Protein AF-0000000082770354 (afdb_homodimer)

Secondary structure (DSSP, 8-state):
--------------------B--GGG--TT---B-GGGHHHH-GGGG-SS-S--EE-GGGPEE-TT---EEEESTTS-EEEEEEE-SSSEEEE--TT-EEEETT-SS-EEEEEEEEEE-STT----SSEETTEEPSEEEEEEEEETT-SSHHHHTTSTTSEEEEEEEEEE-SS--HHHHHHHHHHHTT-STT-EEEEEEE-GGGTS--GGG---EEEEEE--SSTT--S-EEEEEESSPEEE-HHHHHHHHTT-B-TTSSB-----PPPPP-TTPPPEE--------/--------------------B--GGG--TT---B-GGGHHHH-GGGG-SS-S-BEE-GGGPEE-TT---EEEESTTS-EEEEEEE-SSSEEEE--TT-EEEETT-SS-EEEEEEEEEE-STT----SSEETTEEPSEEEEEEEEETT-SSHHHHTTSTTSEEEEEEEEEE-SS--HHHHHHHHHHHTT-STT-EEEEEEE-GGGTS--GGG---EEEEEE--SSTT--S-EEEEEESSPEEE-HHHHHHHHTT-B-TTSSB-----PPPBP-TTPPPEE--------

Solvent-accessible surface area (backbone atoms only — not comparable to full-atom values): 29752 Å² total; per-residue (Å²): 134,84,76,78,78,77,76,76,75,76,69,75,75,73,69,72,69,69,82,45,71,39,40,61,74,64,58,42,81,83,46,88,45,33,30,67,94,48,38,31,81,84,26,58,46,56,64,48,66,43,41,29,28,38,63,42,44,73,93,71,45,38,74,35,85,64,46,50,58,45,42,72,36,54,37,79,41,79,36,75,34,41,39,33,20,71,25,77,48,49,44,33,48,43,59,63,66,29,31,42,30,44,43,58,50,92,54,52,26,21,30,48,30,33,36,67,20,34,10,51,75,51,30,58,10,23,38,48,23,54,31,51,44,54,34,37,21,25,40,40,38,39,21,29,35,62,89,45,92,43,69,76,58,17,47,76,31,64,71,14,24,45,34,44,32,35,36,32,40,80,34,95,53,72,40,70,65,52,49,61,53,47,52,45,43,50,63,18,27,46,52,72,29,61,42,71,42,75,76,37,38,56,54,66,74,41,79,56,45,90,75,54,65,47,36,35,38,36,74,22,19,41,62,52,94,58,17,37,58,7,21,36,39,34,42,38,69,64,61,38,66,29,19,61,67,57,39,34,51,53,32,66,31,32,28,24,69,86,67,43,74,44,38,37,49,39,46,72,59,31,63,60,75,85,62,68,47,31,23,32,63,77,73,70,74,80,115,134,85,77,77,78,76,78,76,76,76,70,74,74,70,68,72,70,68,84,46,71,38,39,62,73,63,58,41,81,85,46,88,46,33,30,66,95,47,37,32,79,82,26,58,46,57,65,50,66,43,41,29,28,38,62,43,43,71,92,72,47,39,73,33,85,66,45,50,57,47,43,73,36,53,36,80,41,78,34,73,34,40,38,33,19,71,24,77,48,47,43,32,48,42,59,65,65,28,31,43,31,45,43,60,50,93,56,53,24,22,31,49,30,33,36,66,21,33,9,51,76,53,30,58,9,22,40,47,24,54,30,52,44,52,34,36,20,23,40,41,39,40,21,29,34,63,89,44,90,43,70,76,59,17,49,76,31,64,71,14,24,46,35,43,35,34,36,32,39,80,34,94,53,74,40,70,63,53,51,60,53,46,52,47,43,49,63,17,28,46,53,72,28,61,41,70,42,74,76,36,40,57,54,64,74,42,78,57,44,89,75,55,64,46,35,36,38,37,73,20,20,41,61,53,95,58,18,37,59,7,20,36,40,35,42,38,69,65,63,38,66,28,20,61,68,53,40,33,52,53,31,66,32,32,28,26,67,86,67,42,75,44,38,36,50,38,46,72,61,32,63,58,75,86,61,69,45,31,22,31,62,76,76,71,73,79,115

Structure (mmCIF, N/CA/C/O backbone):
data_AF-0000000082770354-model_v1
#
loop_
_entity.id
_entity.type
_entity.pdbx_description
1 polymer 'Carbonic anhydrase'
#
loop_
_atom_site.group_PDB
_atom_site.id
_atom_site.type_symbol
_atom_site.label_atom_id
_atom_site.label_alt_id
_atom_site.label_comp_id
_atom_site.label_asym_id
_atom_site.label_entity_id
_atom_site.label_seq_id
_atom_site.pdbx_PDB_ins_code
_atom_site.Cartn_x
_atom_site.Cartn_y
_atom_site.Cartn_z
_atom_site.occupancy
_atom_site.B_iso_or_equiv
_atom_site.auth_seq_id
_atom_site.auth_comp_id
_atom_site.auth_asym_id
_atom_site.auth_atom_id
_atom_site.pdbx_PDB_model_num
ATOM 1 N N . MET A 1 1 ? 64.125 30.344 30.188 1 35.5 1 MET A N 1
ATOM 2 C CA . MET A 1 1 ? 63.219 30.438 29.031 1 35.5 1 MET A CA 1
ATOM 3 C C . MET A 1 1 ? 62.25 29.25 28.984 1 35.5 1 MET A C 1
ATOM 5 O O . MET A 1 1 ? 62.625 28.141 28.625 1 35.5 1 MET A O 1
ATOM 9 N N . ARG A 1 2 ? 61.312 29.234 30.047 1 42.31 2 ARG A N 1
ATOM 10 C CA . ARG A 1 2 ? 60.219 28.297 30.266 1 42.31 2 ARG A CA 1
ATOM 11 C C . ARG A 1 2 ? 59.281 28.25 29.078 1 42.31 2 ARG A C 1
ATOM 13 O O . ARG A 1 2 ? 58.688 29.281 28.703 1 42.31 2 ARG A O 1
ATOM 20 N N . SER A 1 3 ? 59.625 27.484 28.047 1 40.31 3 SER A N 1
ATOM 21 C CA . SER A 1 3 ? 58.781 27.219 26.891 1 40.31 3 SER A CA 1
ATOM 22 C C . SER A 1 3 ? 57.438 26.656 27.297 1 40.31 3 SER A C 1
ATOM 24 O O . SER A 1 3 ? 57.344 25.641 27.984 1 40.31 3 SER A O 1
ATOM 26 N N . LEU A 1 4 ? 56.469 27.531 27.562 1 39.72 4 LEU A N 1
ATOM 27 C CA . LEU A 1 4 ? 55.062 27.141 27.766 1 39.72 4 LEU A CA 1
ATOM 28 C C . LEU A 1 4 ? 54.531 26.359 26.562 1 39.72 4 LEU A C 1
ATOM 30 O O . LEU A 1 4 ? 54.5 26.891 25.453 1 39.72 4 LEU A O 1
ATOM 34 N N . LEU A 1 5 ? 54.656 25.047 26.578 1 41.84 5 LEU A N 1
ATOM 35 C CA . LEU A 1 5 ? 53.969 24.156 25.641 1 41.84 5 LEU A CA 1
ATOM 36 C C . LEU A 1 5 ? 52.469 24.359 25.734 1 41.84 5 LEU A C 1
ATOM 38 O O . LEU A 1 5 ? 51.844 24.156 26.797 1 41.84 5 LEU A O 1
ATOM 42 N N . HIS A 1 6 ? 51.969 25.281 24.922 1 44.06 6 HIS A N 1
ATOM 43 C CA . HIS A 1 6 ? 50.5 25.375 24.797 1 44.06 6 HIS A CA 1
ATOM 44 C C . HIS A 1 6 ? 49.938 24.062 24.266 1 44.06 6 HIS A C 1
ATOM 46 O O . HIS A 1 6 ? 50.312 23.609 23.188 1 44.06 6 HIS A O 1
ATOM 52 N N . CYS A 1 7 ? 49.438 23.188 25.094 1 43.91 7 CYS A N 1
ATOM 53 C CA . CYS A 1 7 ? 48.594 22.047 24.734 1 43.91 7 CYS A CA 1
ATOM 54 C C . CYS A 1 7 ? 47.344 22.484 24 1 43.91 7 CYS A C 1
ATOM 56 O O . CYS A 1 7 ? 46.5 23.172 24.562 1 43.91 7 CYS A O 1
ATOM 58 N N . PHE A 1 8 ? 47.531 22.641 22.672 1 43.88 8 PHE A N 1
ATOM 59 C CA . PHE A 1 8 ? 46.312 22.797 21.875 1 43.88 8 PHE A CA 1
ATOM 60 C C . PHE A 1 8 ? 45.375 21.625 22.109 1 43.88 8 PHE A C 1
ATOM 62 O O . PHE A 1 8 ? 45.688 20.484 21.797 1 43.88 8 PHE A O 1
ATOM 69 N N . SER A 1 9 ? 44.469 21.734 23.078 1 41.81 9 SER A N 1
ATOM 70 C CA . SER A 1 9 ? 43.375 20.781 23.172 1 41.81 9 SER A CA 1
ATOM 71 C C . SER A 1 9 ? 42.562 20.734 21.891 1 41.81 9 SER A C 1
ATOM 73 O O . SER A 1 9 ? 42 21.75 21.453 1 41.81 9 SER A O 1
ATOM 75 N N . LEU A 1 10 ? 42.906 19.922 20.938 1 43.34 10 LEU A N 1
ATOM 76 C CA . LEU A 1 10 ? 42 19.609 19.844 1 43.34 10 LEU A CA 1
ATOM 77 C C . LEU A 1 10 ? 40.656 19.125 20.391 1 43.34 10 LEU A C 1
ATOM 79 O O . LEU A 1 10 ? 40.562 18.031 20.938 1 43.34 10 LEU A O 1
ATOM 83 N N . LEU A 1 11 ? 39.844 20 20.859 1 43.09 11 LEU A N 1
ATOM 84 C CA . LEU A 1 11 ? 38.469 19.547 21.109 1 43.09 11 LEU A CA 1
ATOM 85 C C . LEU A 1 11 ? 37.875 18.875 19.875 1 43.09 11 LEU A C 1
ATOM 87 O O . LEU A 1 11 ? 37.812 19.484 18.812 1 43.09 11 LEU A O 1
ATOM 91 N N . PRO A 1 12 ? 37.875 17.578 19.828 1 43.28 12 PRO A N 1
ATOM 92 C CA . PRO A 1 12 ? 37.125 17.016 18.719 1 43.28 12 PRO A CA 1
ATOM 93 C C . PRO A 1 12 ? 35.719 17.656 18.578 1 43.28 12 PRO A C 1
ATOM 95 O O . PRO A 1 12 ? 35 17.766 19.562 1 43.28 12 PRO A O 1
ATOM 98 N N . LEU A 1 13 ? 35.594 18.625 17.75 1 40.28 13 LEU A N 1
ATOM 99 C CA . LEU A 1 13 ? 34.219 18.969 17.344 1 40.28 13 LEU A CA 1
ATOM 100 C C . LEU A 1 13 ? 33.375 17.703 17.141 1 40.28 13 LEU A C 1
ATOM 102 O O . LEU A 1 13 ? 33.625 16.953 16.203 1 40.28 13 LEU A O 1
ATOM 106 N N . LEU A 1 14 ? 32.969 17.125 18.188 1 37.56 14 LEU A N 1
ATOM 107 C CA . LEU A 1 14 ? 31.844 16.188 18.016 1 37.56 14 LEU A CA 1
ATOM 108 C C . LEU A 1 14 ? 30.828 16.734 17.031 1 37.56 14 LEU A C 1
ATOM 110 O O . LEU A 1 14 ? 30.094 17.688 17.344 1 37.56 14 LEU A O 1
ATOM 114 N N . TYR A 1 15 ? 31.203 16.766 15.781 1 37.41 15 TYR A N 1
ATOM 115 C CA . TYR A 1 15 ? 30.078 16.859 14.859 1 37.41 15 TYR A CA 1
ATOM 116 C C . TYR A 1 15 ? 28.906 16.016 15.32 1 37.41 15 TYR A C 1
ATOM 118 O O . TYR A 1 15 ? 28.984 14.781 15.336 1 37.41 15 TYR A O 1
ATOM 126 N N . LEU A 1 16 ? 28.219 16.391 16.312 1 37.72 16 LEU A N 1
ATOM 127 C CA . LEU A 1 16 ? 26.906 15.766 16.453 1 37.72 16 LEU A CA 1
ATOM 128 C C . LEU A 1 16 ? 26.281 15.492 15.086 1 37.72 16 LEU A C 1
ATOM 130 O O . LEU A 1 16 ? 25.906 16.422 14.375 1 37.72 16 LEU A O 1
ATOM 134 N N . CYS A 1 17 ? 26.812 14.633 14.328 1 43.81 17 CYS A N 1
ATOM 135 C CA . CYS A 1 17 ? 26.125 14.141 13.133 1 43.81 17 CYS A CA 1
ATOM 136 C C . CYS A 1 17 ? 24.625 14.055 13.359 1 43.81 17 CYS A C 1
ATOM 138 O O . CYS A 1 17 ? 24.156 13.195 14.102 1 43.81 17 CYS A O 1
ATOM 140 N N . SER A 1 18 ? 23.969 15.141 13.617 1 51.31 18 SER A N 1
ATOM 141 C CA . SER A 1 18 ? 22.516 15.109 13.625 1 51.31 18 SER A CA 1
ATOM 142 C C . SER A 1 18 ? 21.984 14.039 12.672 1 51.31 18 SER A C 1
ATOM 144 O O . SER A 1 18 ? 22.453 13.914 11.539 1 51.31 18 SER A O 1
ATOM 146 N N . ALA A 1 19 ? 21.562 12.922 13.148 1 60.22 19 ALA A N 1
ATOM 147 C CA . ALA A 1 19 ? 20.969 11.789 12.43 1 60.22 19 ALA A CA 1
ATOM 148 C C . ALA A 1 19 ? 20.078 12.266 11.289 1 60.22 19 ALA A C 1
ATOM 150 O O . ALA A 1 19 ? 19.094 12.977 11.516 1 60.22 19 ALA A O 1
ATOM 151 N N . GLN A 1 20 ? 20.609 12.242 10.109 1 83.06 20 GLN A N 1
ATOM 152 C CA . GLN A 1 20 ? 19.891 12.75 8.938 1 83.06 20 GLN A CA 1
ATOM 153 C C . GLN A 1 20 ? 18.922 11.703 8.398 1 83.06 20 GLN A C 1
ATOM 155 O O . GLN A 1 20 ? 19.281 10.539 8.234 1 83.06 20 GLN A O 1
ATOM 160 N N . TRP A 1 21 ? 17.594 12.023 8.547 1 90.25 21 TRP A N 1
ATOM 161 C CA . TRP A 1 21 ? 16.578 11.164 7.949 1 90.25 21 TRP A CA 1
ATOM 162 C C . TRP A 1 21 ? 16.125 11.711 6.598 1 90.25 21 TRP A C 1
ATOM 164 O O . TRP A 1 21 ? 16.344 12.891 6.293 1 90.25 21 TRP A O 1
ATOM 174 N N . CYS A 1 22 ? 15.672 10.805 5.801 1 91 22 CYS A N 1
ATOM 175 C CA . CYS A 1 22 ? 15.125 11.18 4.504 1 91 22 CYS A CA 1
ATOM 176 C C . CYS A 1 22 ? 13.898 10.336 4.168 1 91 22 CYS A C 1
ATOM 178 O O . CYS A 1 22 ? 13.641 9.328 4.816 1 91 22 CYS A O 1
ATOM 180 N N . TYR A 1 23 ? 13.148 10.867 3.291 1 91.81 23 TYR A N 1
ATOM 181 C CA . TYR A 1 23 ? 12.078 10.047 2.719 1 91.81 23 TYR A CA 1
ATOM 182 C C . TYR A 1 23 ? 12.648 9.008 1.758 1 91.81 23 TYR A C 1
ATOM 184 O O . TYR A 1 23 ? 13.812 9.094 1.357 1 91.81 23 TYR A O 1
ATOM 192 N N . GLN A 1 24 ? 11.828 8.039 1.465 1 81.5 24 GLN A N 1
ATOM 193 C CA . GLN A 1 24 ? 12.25 6.941 0.601 1 81.5 24 GLN A CA 1
ATOM 194 C C . GLN A 1 24 ? 12.766 7.461 -0.737 1 81.5 24 GLN A C 1
ATOM 196 O O . GLN A 1 24 ? 13.719 6.918 -1.293 1 81.5 24 GLN A O 1
ATOM 201 N N . SER A 1 25 ? 12.188 8.508 -1.23 1 75.69 25 SER A N 1
ATOM 202 C CA . SER A 1 25 ? 12.516 9.07 -2.537 1 75.69 25 SER A CA 1
ATOM 203 C C . SER A 1 25 ? 13.938 9.609 -2.564 1 75.69 25 SER A C 1
ATOM 205 O O . SER A 1 25 ? 14.539 9.75 -3.635 1 75.69 25 SER A O 1
ATOM 207 N N . GLN A 1 26 ? 14.445 9.945 -1.442 1 76.44 26 GLN A N 1
ATOM 208 C CA . GLN A 1 26 ? 15.758 10.578 -1.341 1 76.44 26 GLN A CA 1
ATOM 209 C C . GLN A 1 26 ? 16.859 9.531 -1.117 1 76.44 26 GLN A C 1
ATOM 211 O O . GLN A 1 26 ? 18.047 9.828 -1.269 1 76.44 26 GLN A O 1
ATOM 216 N N . TYR A 1 27 ? 16.391 8.391 -0.802 1 71.75 27 TYR A N 1
ATOM 217 C CA . TYR A 1 27 ? 17.391 7.402 -0.403 1 71.75 27 TYR A CA 1
ATOM 218 C C . TYR A 1 27 ? 18.203 6.938 -1.602 1 71.75 27 TYR A C 1
ATOM 220 O O . TYR A 1 27 ? 17.656 6.531 -2.623 1 71.75 27 TYR A O 1
ATOM 228 N N . SER A 1 28 ? 19.438 7.129 -1.478 1 70.88 28 SER A N 1
ATOM 229 C CA . SER A 1 28 ? 20.422 6.637 -2.443 1 70.88 28 SER A CA 1
ATOM 230 C C . SER A 1 28 ? 21.703 6.207 -1.755 1 70.88 28 SER A C 1
ATOM 232 O O . SER A 1 28 ? 21.969 6.605 -0.619 1 70.88 28 SER A O 1
ATOM 234 N N . CYS A 1 29 ? 22.406 5.312 -2.389 1 70.81 29 CYS A N 1
ATOM 235 C CA . CYS A 1 29 ? 23.656 4.816 -1.828 1 70.81 29 CYS A CA 1
ATOM 236 C C . CYS A 1 29 ? 24.656 5.953 -1.622 1 70.81 29 CYS A C 1
ATOM 238 O O . CYS A 1 29 ? 25.594 5.824 -0.84 1 70.81 29 CYS A O 1
ATOM 240 N N . ASP A 1 30 ? 24.391 7.008 -2.207 1 66 30 ASP A N 1
ATOM 241 C CA . ASP A 1 30 ? 25.281 8.148 -2.092 1 66 30 ASP A CA 1
ATOM 242 C C . ASP A 1 30 ? 24.922 9.023 -0.896 1 66 30 ASP A C 1
ATOM 244 O O . ASP A 1 30 ? 25.734 9.828 -0.435 1 66 30 ASP A O 1
ATOM 248 N N . GLN A 1 31 ? 23.672 8.883 -0.483 1 62.47 31 GLN A N 1
ATOM 249 C CA . GLN A 1 31 ? 23.234 9.758 0.597 1 62.47 31 GLN A CA 1
ATOM 250 C C . GLN A 1 31 ? 23.25 9.031 1.939 1 62.47 31 GLN A C 1
ATOM 252 O O . GLN A 1 31 ? 22.859 7.871 2.027 1 62.47 31 GLN A O 1
ATOM 257 N N . THR A 1 32 ? 23.828 9.609 2.932 1 73.38 32 THR A N 1
ATOM 258 C CA . THR A 1 32 ? 24.031 9.078 4.273 1 73.38 32 THR A CA 1
ATOM 259 C C . THR A 1 32 ? 22.781 9.289 5.133 1 73.38 32 THR A C 1
ATOM 261 O O . THR A 1 32 ? 22.875 9.727 6.281 1 73.38 32 THR A O 1
ATOM 264 N N . CYS A 1 33 ? 21.578 9.242 4.621 1 83.94 33 CYS A N 1
ATOM 265 C CA . CYS A 1 33 ? 20.391 9.414 5.465 1 83.94 33 CYS A CA 1
ATOM 266 C C . CYS A 1 33 ? 19.672 8.094 5.664 1 83.94 33 CYS A C 1
ATOM 268 O O . CYS A 1 33 ? 19.891 7.137 4.918 1 83.94 33 CYS A O 1
ATOM 270 N N . ARG A 1 34 ? 18.922 8.102 6.707 1 86.31 34 ARG A N 1
ATOM 271 C CA . ARG A 1 34 ? 18.109 6.922 6.969 1 86.31 34 ARG A CA 1
ATOM 272 C C . ARG A 1 34 ? 16.734 7.059 6.332 1 86.31 34 ARG A C 1
ATOM 274 O O . ARG A 1 34 ? 16.062 8.086 6.5 1 86.31 34 ARG A O 1
ATOM 281 N N . GLU A 1 35 ? 16.453 6.043 5.625 1 88.06 35 GLU A N 1
ATOM 282 C CA . GLU A 1 35 ? 15.117 6 5.027 1 88.06 35 GLU A CA 1
ATOM 283 C C . GLU A 1 35 ? 14.094 5.418 6 1 88.06 35 GLU A C 1
ATOM 285 O O . GLU A 1 35 ? 14.461 4.906 7.059 1 88.06 35 GLU A O 1
ATOM 290 N N . PRO A 1 36 ? 12.812 5.555 5.766 1 91.44 36 PRO A N 1
ATOM 291 C CA . PRO A 1 36 ? 11.75 5.355 6.754 1 91.44 36 PRO A CA 1
ATOM 292 C C . PRO A 1 36 ? 11.828 3.994 7.441 1 91.44 36 PRO A C 1
ATOM 294 O O . PRO A 1 36 ? 11.586 3.891 8.648 1 91.44 36 PRO A O 1
ATOM 297 N N . SER A 1 37 ? 12.172 2.969 6.754 1 87.12 37 SER A N 1
ATOM 298 C CA . SER A 1 37 ? 12.203 1.646 7.363 1 87.12 37 SER A CA 1
ATOM 299 C C . SER A 1 37 ? 13.344 1.529 8.367 1 87.12 37 SER A C 1
ATOM 301 O O . SER A 1 37 ? 13.406 0.565 9.133 1 87.12 37 SER A O 1
ATOM 303 N N . HIS A 1 38 ? 14.203 2.525 8.398 1 88.12 38 HIS A N 1
ATOM 304 C CA . HIS A 1 38 ? 15.336 2.482 9.312 1 88.12 38 HIS A CA 1
ATOM 305 C C . HIS A 1 38 ? 15.32 3.674 10.258 1 88.12 38 HIS A C 1
ATOM 307 O O . HIS A 1 38 ? 16.297 3.906 10.984 1 88.12 38 HIS A O 1
ATOM 313 N N . TRP A 1 39 ? 14.227 4.422 10.258 1 94.56 39 TRP A N 1
ATOM 314 C CA . TRP A 1 39 ? 14.133 5.566 11.156 1 94.56 39 TRP A CA 1
ATOM 315 C C . TRP A 1 39 ? 14.273 5.133 12.609 1 94.56 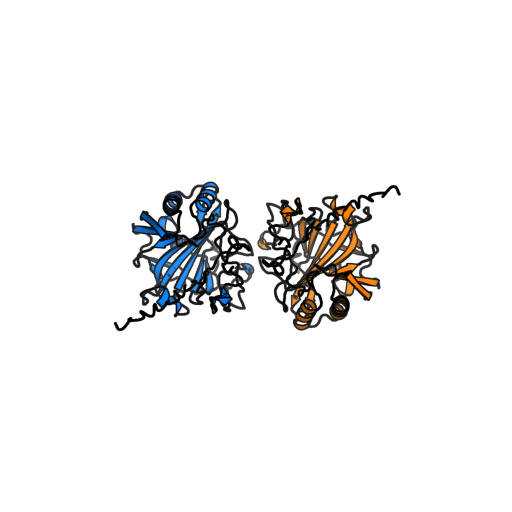39 TRP A C 1
ATOM 317 O O . TRP A 1 39 ? 14.852 5.855 13.43 1 94.56 39 TRP A O 1
ATOM 327 N N . TYR A 1 40 ? 13.812 3.908 12.914 1 94.44 40 TYR A N 1
ATOM 328 C CA . TYR A 1 40 ? 13.766 3.432 14.297 1 94.44 40 TYR A CA 1
ATOM 329 C C . TYR A 1 40 ? 15.172 3.271 14.859 1 94.44 40 TYR A C 1
ATOM 331 O O . TYR A 1 40 ? 15.352 3.184 16.078 1 94.44 40 TYR A O 1
ATOM 339 N N . VAL A 1 41 ? 16.188 3.172 13.984 1 90.94 41 VAL A N 1
ATOM 340 C CA . VAL A 1 41 ? 17.562 3.002 14.43 1 90.94 41 VAL A CA 1
ATOM 341 C C . VAL A 1 41 ? 18.016 4.238 15.203 1 90.94 41 VAL A C 1
ATOM 343 O O . VAL A 1 41 ? 18.703 4.125 16.219 1 90.94 41 VAL A O 1
ATOM 346 N N . GLU A 1 42 ? 17.578 5.41 14.758 1 92 42 GLU A N 1
ATOM 347 C CA . GLU A 1 42 ? 17.953 6.668 15.398 1 92 42 GLU A CA 1
ATOM 348 C C . GLU A 1 42 ? 16.812 7.23 16.234 1 92 42 GLU A C 1
ATOM 350 O O . GLU A 1 42 ? 17.031 7.992 17.172 1 92 42 GLU A O 1
ATOM 355 N N . PHE A 1 43 ? 15.633 6.883 15.812 1 95.19 43 PHE A N 1
ATOM 356 C CA . PHE A 1 43 ? 14.422 7.312 16.5 1 95.19 43 PHE A CA 1
ATOM 357 C C . PHE A 1 43 ? 13.594 6.113 16.938 1 95.19 43 PHE A C 1
ATOM 359 O O . PHE A 1 43 ? 12.656 5.715 16.25 1 95.19 43 PHE A O 1
ATOM 366 N N . SER A 1 44 ? 13.844 5.629 18.031 1 95.44 44 SER A N 1
ATOM 367 C CA . SER A 1 44 ? 13.344 4.336 18.484 1 95.44 44 SER A CA 1
ATOM 368 C C . SER A 1 44 ? 11.82 4.285 18.438 1 95.44 44 SER A C 1
ATOM 370 O O . SER A 1 44 ? 11.234 3.244 18.109 1 95.44 44 SER A O 1
ATOM 372 N N . MET A 1 45 ? 11.164 5.395 18.703 1 96.19 45 MET A N 1
ATOM 373 C CA . MET A 1 45 ? 9.703 5.41 18.734 1 96.19 45 MET A CA 1
ATOM 374 C C . MET A 1 45 ? 9.125 5.148 17.344 1 96.19 45 MET A C 1
ATOM 376 O O . MET A 1 45 ? 7.957 4.793 17.203 1 96.19 45 MET A O 1
ATOM 380 N N . CYS A 1 46 ? 9.922 5.328 16.344 1 97.44 46 CYS A N 1
ATOM 381 C CA . CYS A 1 46 ? 9.453 5.074 14.977 1 97.44 46 CYS A CA 1
ATOM 382 C C . CYS A 1 46 ? 9.219 3.588 14.75 1 97.44 46 CYS A C 1
ATOM 384 O O . CYS A 1 46 ? 8.594 3.199 13.758 1 97.44 46 CYS A O 1
ATOM 386 N N . GLY A 1 47 ? 9.664 2.82 15.641 1 95.81 47 GLY A N 1
ATOM 387 C CA . GLY A 1 47 ? 9.398 1.392 15.609 1 95.81 47 GLY A CA 1
ATOM 388 C C . GLY A 1 47 ? 8.266 0.98 16.531 1 95.81 47 GLY A C 1
ATOM 389 O O . GLY A 1 47 ? 8.094 -0.206 16.828 1 95.81 47 GLY A O 1
ATOM 390 N N . GLY A 1 48 ? 7.48 1.95 17.031 1 97 48 GLY A N 1
ATOM 391 C CA . GLY A 1 48 ? 6.387 1.683 17.953 1 97 48 GLY A CA 1
ATOM 392 C C . GLY A 1 48 ? 5.223 0.962 17.312 1 97 48 GLY A C 1
ATOM 393 O O . GLY A 1 48 ? 5.23 0.725 16.094 1 97 48 GLY A O 1
ATOM 394 N N . ARG A 1 49 ? 4.191 0.642 18.109 1 96.5 49 ARG A N 1
ATOM 395 C CA . ARG A 1 49 ? 3.113 -0.228 17.656 1 96.5 49 ARG A CA 1
ATOM 396 C C . ARG A 1 49 ? 1.881 0.583 17.266 1 96.5 49 ARG A C 1
ATOM 398 O O . ARG A 1 49 ? 0.903 0.033 16.766 1 96.5 49 ARG A O 1
ATOM 405 N N . ARG A 1 50 ? 1.858 1.898 17.578 1 98.25 50 ARG A N 1
ATOM 406 C CA . ARG A 1 50 ? 0.735 2.76 17.219 1 98.25 50 ARG A CA 1
ATOM 407 C C . ARG A 1 50 ? 1.174 3.867 16.266 1 98.25 50 ARG A C 1
ATOM 409 O O . ARG A 1 50 ? 0.886 5.043 16.5 1 98.25 50 ARG A O 1
ATOM 416 N N . GLN A 1 51 ? 1.877 3.408 15.242 1 98.56 51 GLN A N 1
ATOM 417 C CA . GLN A 1 51 ? 2.514 4.355 14.336 1 98.56 51 GLN A CA 1
ATOM 418 C C . GLN A 1 51 ? 1.549 4.805 13.242 1 98.56 51 GLN A C 1
ATOM 420 O O . GLN A 1 51 ? 0.526 4.156 13 1 98.56 51 GLN A O 1
ATOM 425 N N . SER A 1 52 ? 1.814 5.945 12.688 1 98.62 52 SER A N 1
ATOM 426 C CA . SER A 1 52 ? 1.095 6.574 11.586 1 98.62 52 SER A CA 1
ATOM 427 C C . SER A 1 52 ? 2.035 6.914 10.438 1 98.62 52 SER A C 1
ATOM 429 O O . SER A 1 52 ? 3.244 7.047 10.633 1 98.62 52 SER A O 1
ATOM 431 N N . PRO A 1 53 ? 1.51 7.055 9.227 1 98.75 53 PRO A N 1
ATOM 432 C CA . PRO A 1 53 ? 0.108 6.949 8.82 1 98.75 53 PRO A CA 1
ATOM 433 C C . PRO A 1 53 ? -0.343 5.5 8.625 1 98.75 53 PRO A C 1
ATOM 435 O O . PRO A 1 53 ? 0.488 4.59 8.609 1 98.75 53 PRO A O 1
ATOM 438 N N . ILE A 1 54 ? -1.646 5.328 8.547 1 98.75 54 ILE A N 1
ATOM 439 C CA . ILE A 1 54 ? -2.168 3.984 8.328 1 98.75 54 ILE A CA 1
ATOM 440 C C . ILE A 1 54 ? -2.967 3.949 7.023 1 98.75 54 ILE A C 1
ATOM 442 O O . ILE A 1 54 ? -3.234 4.992 6.426 1 98.75 54 ILE A O 1
ATOM 446 N N . ASN A 1 55 ? -3.205 2.75 6.52 1 98.62 55 ASN A N 1
ATOM 447 C CA . ASN A 1 55 ? -4.242 2.5 5.523 1 98.62 55 ASN A CA 1
ATOM 448 C C . ASN A 1 55 ? -5.613 2.334 6.172 1 98.62 55 ASN A C 1
ATOM 450 O O . ASN A 1 55 ? -5.777 1.533 7.094 1 98.62 55 ASN A O 1
ATOM 454 N N . ILE A 1 56 ? -6.551 3.055 5.723 1 98.62 56 ILE A N 1
ATOM 455 C CA . ILE A 1 56 ? -7.914 2.922 6.219 1 98.62 56 ILE A CA 1
ATOM 456 C C . ILE A 1 56 ? -8.711 1.985 5.312 1 98.62 56 ILE A C 1
ATOM 458 O O . ILE A 1 56 ? -8.891 2.27 4.125 1 98.62 56 ILE A O 1
ATOM 462 N N . VAL A 1 57 ? -9.102 0.942 5.844 1 98 57 VAL A N 1
ATOM 463 C CA . VAL A 1 57 ? -9.969 0.008 5.137 1 98 57 VAL A CA 1
ATOM 464 C C . VAL A 1 57 ? -11.43 0.335 5.43 1 98 57 VAL A C 1
ATOM 466 O O . VAL A 1 57 ? -11.945 0.008 6.504 1 98 57 VAL A O 1
ATOM 469 N N . THR A 1 58 ? -12.148 0.84 4.5 1 97.19 58 THR A N 1
ATOM 470 C CA . THR A 1 58 ? -13.43 1.502 4.719 1 97.19 58 THR A CA 1
ATOM 471 C C . THR A 1 58 ? -14.461 0.522 5.277 1 97.19 58 THR A C 1
ATOM 473 O O . THR A 1 58 ? -15.219 0.864 6.188 1 97.19 58 THR A O 1
ATOM 476 N N . HIS A 1 59 ? -14.492 -0.739 4.77 1 95.12 59 HIS A N 1
ATOM 477 C CA . HIS A 1 59 ? -15.539 -1.668 5.176 1 95.12 59 HIS A CA 1
ATOM 478 C C . HIS A 1 59 ? -15.273 -2.217 6.574 1 95.12 59 HIS A C 1
ATOM 480 O O . HIS A 1 59 ? -16.141 -2.867 7.164 1 95.12 59 HIS A O 1
ATOM 486 N N . LYS A 1 60 ? -14.117 -1.916 7.164 1 96.25 60 LYS A N 1
ATOM 487 C CA . LYS A 1 60 ? -13.773 -2.396 8.5 1 96.25 60 LYS A CA 1
ATOM 488 C C . LYS A 1 60 ? -13.898 -1.281 9.531 1 96.25 60 LYS A C 1
ATOM 490 O O . LYS A 1 60 ? -13.688 -1.508 10.727 1 96.25 60 LYS A O 1
ATOM 495 N N . VAL A 1 61 ? -14.195 -0.09 9.125 1 97.81 61 VAL A N 1
ATOM 496 C CA . VAL A 1 61 ? -14.344 1.052 10.016 1 97.81 61 VAL A CA 1
ATOM 497 C C . VAL A 1 61 ? -15.539 0.834 10.945 1 97.81 61 VAL A C 1
ATOM 499 O O . VAL A 1 61 ? -16.609 0.41 10.492 1 97.81 61 VAL A O 1
ATOM 502 N N . GLN A 1 62 ? -15.336 1.106 12.195 1 97.81 62 GLN A N 1
ATOM 503 C CA . GLN A 1 62 ? -16.406 0.938 13.172 1 97.81 62 GLN A CA 1
ATOM 504 C C . GLN A 1 62 ? -17.125 2.26 13.438 1 97.81 62 GLN A C 1
ATOM 506 O O . GLN A 1 62 ? -16.484 3.262 13.766 1 97.81 62 GLN A O 1
ATOM 511 N N . SER A 1 63 ? -18.406 2.162 13.344 1 96.69 63 SER A N 1
ATOM 512 C CA . SER A 1 63 ? -19.188 3.357 13.648 1 96.69 63 SER A CA 1
ATOM 513 C C . SER A 1 63 ? -19.078 3.725 15.125 1 96.69 63 SER A C 1
ATOM 515 O O . SER A 1 63 ? -19.094 2.848 15.992 1 96.69 63 SER A O 1
ATOM 517 N N . ASN A 1 64 ? -18.922 4.984 15.359 1 96.75 64 ASN A N 1
ATOM 518 C CA . ASN A 1 64 ? -18.844 5.52 16.719 1 96.75 64 ASN A CA 1
ATOM 519 C C . ASN A 1 64 ? -19.719 6.754 16.875 1 96.75 64 ASN A C 1
ATOM 521 O O . ASN A 1 64 ? -19.406 7.828 16.375 1 96.75 64 ASN A O 1
ATOM 525 N N . ILE A 1 65 ? -20.703 6.68 17.672 1 93.56 65 ILE A N 1
ATOM 526 C CA . ILE A 1 65 ? -21.75 7.695 17.797 1 93.56 65 ILE A CA 1
ATOM 527 C C . ILE A 1 65 ? -21.203 8.891 18.578 1 93.56 65 ILE A C 1
ATOM 529 O O . ILE A 1 65 ? -21.781 9.984 18.531 1 93.56 65 ILE A O 1
ATOM 533 N N . SER A 1 66 ? -20.172 8.664 19.219 1 94.62 66 SER A N 1
ATOM 534 C CA . SER A 1 66 ? -19.625 9.758 20.016 1 94.62 66 SER A CA 1
ATOM 535 C C . SER A 1 66 ? -18.859 10.75 19.141 1 94.62 66 SER A C 1
ATOM 537 O O . SER A 1 66 ? -18.516 11.844 19.578 1 94.62 66 SER A O 1
ATOM 539 N N . LEU A 1 67 ? -18.625 10.305 17.906 1 96.62 67 LEU A N 1
ATOM 540 C CA . LEU A 1 67 ? -17.969 11.211 16.969 1 96.62 67 LEU A CA 1
ATOM 541 C C . LEU A 1 67 ? -18.969 12.211 16.391 1 96.62 67 LEU A C 1
ATOM 543 O O . LEU A 1 67 ? -19.75 11.867 15.5 1 96.62 67 LEU A O 1
ATOM 547 N N . GLY A 1 68 ? -19.062 13.438 16.922 1 93 68 GLY A N 1
ATOM 548 C CA . GLY A 1 68 ? -19.984 14.477 16.516 1 93 68 GLY A CA 1
ATOM 549 C C . GLY A 1 68 ? -19.328 15.594 15.742 1 93 68 GLY A C 1
ATOM 550 O O . GLY A 1 68 ? -18.203 15.438 15.242 1 93 68 GLY A O 1
ATOM 551 N N . PRO A 1 69 ? -20.031 16.656 15.586 1 95.38 69 PRO A N 1
ATOM 552 C CA . PRO A 1 69 ? -19.516 17.781 14.82 1 95.38 69 PRO A CA 1
ATOM 553 C C . PRO A 1 69 ? -18.344 18.469 15.523 1 95.38 69 PRO A C 1
ATOM 555 O O . PRO A 1 69 ? -18.281 18.5 16.75 1 95.38 69 PRO A O 1
ATOM 558 N N . PHE A 1 70 ? -17.516 19.062 14.727 1 97.81 70 PHE A N 1
ATOM 559 C CA . PHE A 1 70 ? -16.422 19.875 15.242 1 97.81 70 PHE A CA 1
ATOM 560 C C . PHE A 1 70 ? -16.891 21.297 15.523 1 97.81 70 PHE A C 1
ATOM 562 O O . PHE A 1 70 ? -17.891 21.75 14.977 1 97.81 70 PHE A O 1
ATOM 569 N N . ILE A 1 71 ? -16.172 21.938 16.391 1 98.06 71 ILE A N 1
ATOM 570 C CA . ILE A 1 71 ? -16.25 23.375 16.609 1 98.06 71 ILE A CA 1
ATOM 571 C C . ILE A 1 71 ? -14.938 24.031 16.219 1 98.06 71 ILE A C 1
ATOM 573 O O . ILE A 1 71 ? -13.891 23.719 16.797 1 98.06 71 ILE A O 1
ATOM 577 N N . PHE A 1 72 ? -15.008 24.906 15.258 1 98.56 72 PHE A N 1
ATOM 578 C CA . PHE A 1 72 ? -13.836 25.641 14.797 1 98.56 72 PHE A CA 1
ATOM 579 C C . PHE A 1 72 ? -13.852 27.062 15.32 1 98.56 72 PHE A C 1
ATOM 581 O O . PHE A 1 72 ? -14.883 27.75 15.25 1 98.56 72 PHE A O 1
ATOM 588 N N . GLU A 1 73 ? -12.781 27.484 15.852 1 98.38 73 GLU A N 1
ATOM 589 C CA . GLU A 1 73 ? -12.594 28.859 16.297 1 98.38 73 GLU A CA 1
ATOM 590 C C . GLU A 1 73 ? -11.43 29.531 15.578 1 98.38 73 GLU A C 1
ATOM 592 O O . GLU A 1 73 ? -10.352 28.938 15.438 1 98.38 73 GLU A O 1
ATOM 597 N N . GLY A 1 74 ? -11.664 30.703 15.094 1 98.38 74 GLY A N 1
ATOM 598 C CA . GLY A 1 74 ? -10.594 31.484 14.5 1 98.38 74 GLY A CA 1
ATOM 599 C C . GLY A 1 74 ? -10.336 31.141 13.039 1 98.38 74 GLY A C 1
ATOM 600 O O . GLY A 1 74 ? -9.469 31.734 12.398 1 98.38 74 GLY A O 1
ATOM 601 N N . HIS A 1 75 ? -11.148 30.266 12.43 1 97.94 75 HIS A N 1
ATOM 602 C CA . HIS A 1 75 ? -10.898 29.781 11.086 1 97.94 75 HIS A CA 1
ATOM 603 C C . HIS A 1 75 ? -11.305 30.812 10.039 1 97.94 75 HIS A C 1
ATOM 605 O O . HIS A 1 75 ? -10.836 30.766 8.898 1 97.94 75 HIS A O 1
ATOM 611 N N . THR A 1 76 ? -12.188 31.75 10.422 1 97.56 76 THR A N 1
ATOM 612 C CA . THR A 1 76 ? -12.664 32.75 9.469 1 97.56 76 THR A CA 1
ATOM 613 C C . THR A 1 76 ? -11.906 34.062 9.656 1 97.56 76 THR A C 1
ATOM 615 O O . THR A 1 76 ? -12.125 35.031 8.914 1 97.56 76 THR A O 1
ATOM 618 N N . ASP A 1 77 ? -11.023 34.094 10.648 1 98 77 ASP A N 1
ATOM 619 C CA . ASP A 1 77 ? -10.242 35.312 10.883 1 98 77 ASP A CA 1
ATOM 620 C C . ASP A 1 77 ? -9.227 35.531 9.766 1 98 77 ASP A C 1
ATOM 622 O O . ASP A 1 77 ? -8.719 34.594 9.172 1 98 77 ASP A O 1
ATOM 626 N N . THR A 1 78 ? -8.992 36.781 9.5 1 97.81 78 THR A N 1
ATOM 627 C CA . THR A 1 78 ? -7.895 37.125 8.602 1 97.81 78 THR A CA 1
ATOM 628 C C . THR A 1 78 ? -6.559 37.125 9.344 1 97.81 78 THR A C 1
ATOM 630 O O . THR A 1 78 ? -6.371 37.844 10.32 1 97.81 78 THR A O 1
ATOM 633 N N . LEU A 1 79 ? -5.703 36.281 8.852 1 97.69 79 LEU A N 1
ATOM 634 C CA . LEU A 1 79 ? -4.426 36.062 9.523 1 97.69 79 LEU A CA 1
ATOM 635 C C . LEU A 1 79 ? -3.262 36.438 8.609 1 97.69 79 LEU A C 1
ATOM 637 O O . LEU A 1 79 ? -3.391 36.406 7.387 1 97.69 79 LEU A O 1
ATOM 641 N N . ASN A 1 80 ? -2.227 36.906 9.188 1 97.25 80 ASN A N 1
ATOM 642 C CA . ASN A 1 80 ? -0.909 36.938 8.562 1 97.25 80 ASN A CA 1
ATOM 643 C C . ASN A 1 80 ? -0.046 35.781 9.031 1 97.25 80 ASN A C 1
ATOM 645 O O . ASN A 1 80 ? 0.352 35.719 10.203 1 97.25 80 ASN A O 1
ATOM 649 N N . ILE A 1 81 ? 0.241 34.844 8.062 1 97.69 81 ILE A N 1
ATOM 650 C CA . ILE A 1 81 ? 0.966 33.656 8.508 1 97.69 81 ILE A CA 1
ATOM 651 C C . ILE A 1 81 ? 2.314 33.594 7.797 1 97.69 81 ILE A C 1
ATOM 653 O O . ILE A 1 81 ? 2.559 34.312 6.836 1 97.69 81 ILE A O 1
ATOM 657 N N . THR A 1 82 ? 3.199 32.781 8.32 1 98.25 82 THR A N 1
ATOM 658 C CA . THR A 1 82 ? 4.523 32.562 7.75 1 98.25 82 THR A CA 1
ATOM 659 C C . THR A 1 82 ? 4.703 31.109 7.312 1 98.25 82 THR A C 1
ATOM 661 O O . THR A 1 82 ? 4.086 30.203 7.875 1 98.25 82 THR A O 1
ATOM 664 N N . VAL A 1 83 ? 5.461 30.938 6.273 1 98.62 83 VAL A N 1
ATOM 665 C CA . VAL A 1 83 ? 5.859 29.609 5.812 1 98.62 83 VAL A CA 1
ATOM 666 C C . VAL A 1 83 ? 7.379 29.484 5.836 1 98.62 83 VAL A C 1
ATOM 668 O O . VAL A 1 83 ? 8.094 30.438 5.531 1 98.62 83 VAL A O 1
ATOM 671 N N . GLU A 1 84 ? 7.84 28.344 6.254 1 98.75 84 GLU A N 1
ATOM 672 C CA . GLU A 1 84 ? 9.273 28.062 6.312 1 98.75 84 GLU A CA 1
ATOM 673 C C . GLU A 1 84 ? 9.602 26.703 5.691 1 98.75 84 GLU A C 1
ATOM 675 O O . GLU A 1 84 ? 8.891 25.734 5.926 1 98.75 84 GLU A O 1
ATOM 680 N N . ASN A 1 85 ? 10.562 26.672 4.844 1 98.62 85 ASN A N 1
ATOM 681 C CA . ASN A 1 85 ? 11.125 25.406 4.375 1 98.62 85 ASN A CA 1
ATOM 682 C C . ASN A 1 85 ? 11.977 24.734 5.453 1 98.62 85 ASN A C 1
ATOM 684 O O . ASN A 1 85 ? 13.07 25.203 5.77 1 98.62 85 ASN A O 1
ATOM 688 N N . MET A 1 86 ? 11.516 23.609 5.902 1 97.12 86 MET A N 1
ATOM 689 C CA . MET A 1 86 ? 12.156 22.922 7.023 1 97.12 86 MET A CA 1
ATOM 690 C C . MET A 1 86 ? 13.172 21.906 6.527 1 97.12 86 MET A C 1
ATOM 692 O O . MET A 1 86 ? 13.758 21.172 7.324 1 97.12 86 MET A O 1
ATOM 696 N N . GLY A 1 87 ? 13.344 21.844 5.234 1 95.5 87 GLY A N 1
ATOM 697 C CA . GLY A 1 87 ? 14.297 20.906 4.648 1 95.5 87 GLY A CA 1
ATOM 698 C C . GLY A 1 87 ? 13.68 19.594 4.219 1 95.5 87 GLY A C 1
ATOM 699 O O . GLY A 1 87 ? 14.211 18.906 3.354 1 95.5 87 GLY A O 1
ATOM 700 N N . HIS A 1 88 ? 12.562 19.172 4.895 1 95.38 88 HIS A N 1
ATOM 701 C CA . HIS A 1 88 ? 11.867 17.938 4.566 1 95.38 88 HIS A CA 1
ATOM 702 C C . HIS A 1 88 ? 10.398 18.203 4.23 1 95.38 88 HIS A C 1
ATOM 704 O O . HIS A 1 88 ? 9.703 17.312 3.727 1 95.38 88 HIS A O 1
ATOM 710 N N . SER A 1 89 ? 10 19.344 4.598 1 96.38 89 SER A N 1
ATOM 711 C CA . SER A 1 89 ? 8.656 19.859 4.391 1 96.38 89 SER A CA 1
ATOM 712 C C . SER A 1 89 ? 8.617 21.375 4.535 1 96.38 89 SER A C 1
ATOM 714 O O . SER A 1 89 ? 9.625 22 4.875 1 96.38 89 SER A O 1
ATOM 716 N N . ALA A 1 90 ? 7.52 21.938 4.203 1 98.31 90 ALA A N 1
ATOM 717 C CA . ALA A 1 90 ? 7.25 23.344 4.492 1 98.31 90 ALA A CA 1
ATOM 718 C C . ALA A 1 90 ? 6.148 23.484 5.543 1 98.31 90 ALA A C 1
ATOM 720 O O . ALA A 1 90 ? 5.098 22.844 5.434 1 98.31 90 ALA A O 1
ATOM 721 N N . HIS A 1 91 ? 6.434 24.297 6.516 1 98.62 91 HIS A N 1
ATOM 722 C CA . HIS A 1 91 ? 5.477 24.5 7.602 1 98.62 91 HIS A CA 1
ATOM 723 C C . HIS A 1 91 ? 4.863 25.891 7.547 1 98.62 91 HIS A C 1
ATOM 725 O O . HIS A 1 91 ? 5.586 26.891 7.461 1 98.62 91 HIS A O 1
ATOM 731 N N . PHE A 1 92 ? 3.549 25.953 7.613 1 98.75 92 PHE A N 1
ATOM 732 C CA . PHE A 1 92 ? 2.812 27.203 7.758 1 98.75 92 PHE A CA 1
ATOM 733 C C . PHE A 1 92 ? 2.393 27.422 9.211 1 98.75 92 PHE A C 1
ATOM 735 O O . PHE A 1 92 ? 1.604 26.656 9.75 1 98.75 92 PHE A O 1
ATOM 742 N N . ASP A 1 93 ? 2.859 28.453 9.812 1 98.5 93 ASP A N 1
ATOM 743 C CA . ASP A 1 93 ? 2.59 28.688 11.227 1 98.5 93 ASP A CA 1
ATOM 744 C C . ASP A 1 93 ? 1.188 29.266 11.43 1 98.5 93 ASP A C 1
ATOM 746 O O . ASP A 1 93 ? 0.751 30.141 10.672 1 98.5 93 ASP A O 1
ATOM 750 N N . LEU A 1 94 ? 0.529 28.781 12.391 1 98.56 94 LEU A N 1
ATOM 751 C CA . LEU A 1 94 ? -0.789 29.281 12.758 1 98.56 94 LEU A CA 1
ATOM 752 C C . LEU A 1 94 ? -0.771 29.875 14.164 1 98.56 94 LEU A C 1
ATOM 754 O O . LEU A 1 94 ? -0.092 29.359 15.055 1 98.56 94 LEU A O 1
ATOM 758 N N . PRO A 1 95 ? -1.538 30.953 14.391 1 97.94 95 PRO A N 1
ATOM 759 C CA . PRO A 1 95 ? -1.646 31.5 15.75 1 97.94 95 PRO A CA 1
ATOM 760 C C . PRO A 1 95 ? -2.539 30.656 16.656 1 97.94 95 PRO A C 1
ATOM 762 O O . PRO A 1 95 ? -3.432 29.953 16.156 1 97.94 95 PRO A O 1
ATOM 765 N N . PRO A 1 96 ? -2.295 30.688 17.938 1 97.81 96 PRO A N 1
ATOM 766 C CA . PRO A 1 96 ? -3.078 29.891 18.891 1 97.81 96 PRO A CA 1
ATOM 767 C C . PRO A 1 96 ? -4.551 30.297 18.922 1 97.81 96 PRO A C 1
ATOM 769 O O . PRO A 1 96 ? -5.363 29.609 19.562 1 97.81 96 PRO A O 1
ATOM 772 N N . THR A 1 97 ? -4.934 31.359 18.234 1 98.12 97 THR A N 1
ATOM 773 C CA . THR A 1 97 ? -6.332 31.781 18.188 1 98.12 97 THR A CA 1
ATOM 774 C C . THR A 1 97 ? -7.145 30.828 17.312 1 98.12 97 THR A C 1
ATOM 776 O O . THR A 1 97 ? -8.375 30.828 17.359 1 98.12 97 THR A O 1
ATOM 779 N N . VAL A 1 98 ? -6.477 30.141 16.469 1 98.62 98 VAL A N 1
ATOM 780 C CA . VAL A 1 98 ? -7.137 29.078 15.711 1 98.62 98 VAL A CA 1
ATOM 781 C C . VAL A 1 98 ? -7.246 27.812 16.578 1 98.62 98 VAL A C 1
ATOM 783 O O . VAL A 1 98 ? -6.238 27.281 17.031 1 98.62 98 VAL A O 1
ATOM 786 N N . ARG A 1 99 ? -8.484 27.375 16.828 1 98.75 99 ARG A N 1
ATOM 787 C CA . ARG A 1 99 ? -8.703 26.297 17.766 1 98.75 99 ARG A CA 1
ATOM 788 C C . ARG A 1 99 ? -9.742 25.312 17.25 1 98.75 99 ARG A C 1
ATOM 790 O O . ARG A 1 99 ? -10.516 25.641 16.344 1 98.75 99 ARG A O 1
ATOM 797 N N . VAL A 1 100 ? -9.703 24.109 17.812 1 98.75 100 VAL A N 1
ATOM 798 C CA . VAL A 1 100 ? -10.711 23.109 17.5 1 98.75 100 VAL A CA 1
ATOM 799 C C . VAL A 1 100 ? -11.195 22.438 18.797 1 98.75 100 VAL A C 1
ATOM 801 O O . VAL A 1 100 ? -10.422 22.281 19.75 1 98.75 100 VAL A O 1
ATOM 804 N N . SER A 1 101 ? -12.383 22.141 18.844 1 98.44 101 SER A N 1
ATOM 805 C CA . SER A 1 101 ? -13.047 21.328 19.859 1 98.44 101 SER A CA 1
ATOM 806 C C . SER A 1 101 ? -14.211 20.531 19.25 1 98.44 101 SER A C 1
ATOM 808 O O . SER A 1 101 ? -14.43 20.578 18.031 1 98.44 101 SER A O 1
ATOM 810 N N . GLY A 1 102 ? -14.82 19.719 20.078 1 97.81 102 GLY A N 1
ATOM 811 C CA . GLY A 1 102 ? -15.867 18.875 19.531 1 97.81 102 GLY A CA 1
ATOM 812 C C . GLY A 1 102 ? -15.328 17.672 18.766 1 97.81 102 GLY A C 1
ATOM 813 O O . GLY A 1 102 ? -14.242 17.188 19.062 1 97.81 102 GLY A O 1
ATOM 814 N N . GLY A 1 103 ? -16.172 17.094 17.969 1 96.81 103 GLY A N 1
ATOM 815 C CA . GLY A 1 103 ? -15.766 15.953 17.188 1 96.81 103 GLY A CA 1
ATOM 816 C C . GLY A 1 103 ? -15.352 14.766 18.031 1 96.81 103 GLY A C 1
ATOM 817 O O . GLY A 1 103 ? -14.477 13.992 17.656 1 96.81 103 GLY A O 1
ATOM 818 N N . GLY A 1 104 ? -15.805 14.688 19.234 1 97.12 104 GLY A N 1
ATOM 819 C CA . GLY A 1 104 ? -15.453 13.586 20.109 1 97.12 104 GLY A CA 1
ATOM 820 C C . GLY A 1 104 ? -14.156 13.828 20.875 1 97.12 104 GLY A C 1
ATOM 821 O O . GLY A 1 104 ? -13.711 12.961 21.625 1 97.12 104 GLY A O 1
ATOM 822 N N . LEU A 1 105 ? -13.5 14.969 20.656 1 98.12 105 LEU A N 1
ATOM 823 C CA . LEU A 1 105 ? -12.312 15.312 21.422 1 98.12 105 LEU A CA 1
ATOM 824 C C . LEU A 1 105 ? -12.664 15.625 22.859 1 98.12 105 LEU A C 1
ATOM 826 O O . LEU A 1 105 ? -13.688 16.25 23.141 1 98.12 105 LEU A O 1
ATOM 830 N N . GLN A 1 106 ? -11.789 15.273 23.734 1 96.25 106 GLN A N 1
ATOM 831 C CA . GLN A 1 106 ? -12.07 15.438 25.156 1 96.25 106 GLN A CA 1
ATOM 832 C C . GLN A 1 106 ? -11.555 16.781 25.656 1 96.25 106 GLN A C 1
ATOM 834 O O . GLN A 1 106 ? -11.82 17.172 26.797 1 96.25 106 GLN A O 1
ATOM 839 N N . SER A 1 107 ? -10.766 17.438 24.828 1 97.25 107 SER A N 1
ATOM 840 C CA . SER A 1 107 ? -10.18 18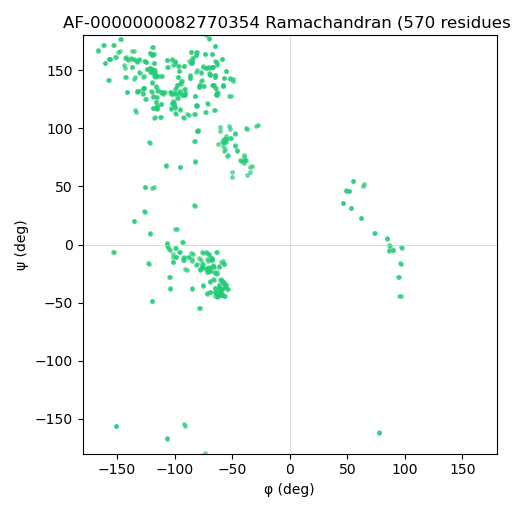.734 25.172 1 97.25 107 SER A CA 1
ATOM 841 C C . SER A 1 107 ? -10.281 19.719 24.016 1 97.25 107 SER A C 1
ATOM 843 O O . SER A 1 107 ? -10.695 19.344 22.906 1 97.25 107 SER A O 1
ATOM 845 N N . ARG A 1 108 ? -10.023 20.938 24.391 1 98.38 108 ARG A N 1
ATOM 846 C CA . ARG A 1 108 ? -9.805 21.953 23.375 1 98.38 108 ARG A CA 1
ATOM 847 C C . ARG A 1 108 ? -8.344 21.984 22.922 1 98.38 108 ARG A C 1
ATOM 849 O O . ARG A 1 108 ? -7.441 21.844 23.75 1 98.38 108 ARG A O 1
ATOM 856 N N . TYR A 1 109 ? -8.164 22.219 21.703 1 98.88 109 TYR A N 1
ATOM 857 C CA . TYR A 1 109 ? -6.824 22.234 21.141 1 98.88 109 TYR A CA 1
ATOM 858 C C . TYR A 1 109 ? -6.57 23.531 20.375 1 98.88 109 TYR A C 1
ATOM 860 O O . TYR A 1 109 ? -7.469 24.062 19.719 1 98.88 109 TYR A O 1
ATOM 868 N N . LYS A 1 110 ? -5.375 24.016 20.438 1 98.88 110 LYS A N 1
ATOM 869 C CA . LYS A 1 110 ? -4.988 25.203 19.688 1 98.88 110 LYS A CA 1
ATOM 870 C C . LYS A 1 110 ? -4.008 24.859 18.562 1 98.88 110 LYS A C 1
ATOM 872 O O . LYS A 1 110 ? -3.148 24 18.734 1 98.88 110 LYS A O 1
ATOM 877 N N . ALA A 1 111 ? -4.125 25.547 17.484 1 98.75 111 ALA A N 1
ATOM 878 C CA . ALA A 1 111 ? -3.324 25.25 16.312 1 98.75 111 ALA A CA 1
ATOM 879 C C . ALA A 1 111 ? -1.869 25.672 16.516 1 98.75 111 ALA A C 1
ATOM 881 O O . ALA A 1 111 ? -1.579 26.578 17.297 1 98.75 111 ALA A O 1
ATOM 882 N N . VAL A 1 112 ? -0.991 24.953 15.828 1 98.69 112 VAL A N 1
ATOM 883 C CA . VAL A 1 112 ? 0.436 25.266 15.797 1 98.69 112 VAL A CA 1
ATOM 884 C C . VAL A 1 112 ? 0.872 25.562 14.367 1 98.69 112 VAL A C 1
ATOM 886 O O . VAL A 1 112 ? 1.49 26.594 14.102 1 98.69 112 VAL A O 1
ATOM 889 N N . GLN A 1 113 ? 0.499 24.719 13.469 1 98.62 113 GLN A N 1
ATOM 890 C CA . GLN A 1 113 ? 0.925 24.828 12.078 1 98.62 113 GLN A CA 1
ATOM 891 C C . GLN A 1 113 ? 0.089 23.922 11.18 1 98.62 113 GLN A C 1
ATOM 893 O O . GLN A 1 113 ? -0.687 23.094 11.664 1 98.62 113 GLN A O 1
ATOM 898 N N . PHE A 1 114 ? 0.209 24.141 9.898 1 98.75 114 PHE A N 1
ATOM 899 C CA . PHE A 1 114 ? -0.242 23.141 8.93 1 98.75 114 PHE A CA 1
ATOM 900 C C . PHE A 1 114 ? 0.816 22.906 7.859 1 98.75 114 PHE A C 1
ATOM 902 O O . PHE A 1 114 ? 1.742 23.719 7.711 1 98.75 114 PHE A O 1
ATOM 909 N N . HIS A 1 115 ? 0.772 21.812 7.234 1 98.75 115 HIS A N 1
ATOM 910 C CA . HIS A 1 115 ? 1.684 21.469 6.156 1 98.75 115 HIS A CA 1
ATOM 911 C C . HIS A 1 115 ? 1.036 20.469 5.191 1 98.75 115 HIS A C 1
ATOM 913 O O . HIS A 1 115 ? -0.054 19.969 5.461 1 98.75 115 HIS A O 1
ATOM 919 N N . PHE A 1 116 ? 1.766 20.25 4.078 1 98.69 116 PHE A N 1
ATOM 920 C CA . PHE A 1 116 ? 1.236 19.406 3.02 1 98.69 116 PHE A CA 1
ATOM 921 C C . PHE A 1 116 ? 2.197 18.266 2.711 1 98.69 116 PHE A C 1
ATOM 923 O O . PHE A 1 116 ? 3.404 18.375 2.93 1 98.69 116 PHE A O 1
ATOM 930 N N . HIS A 1 117 ? 1.635 17.234 2.291 1 98.62 117 HIS A N 1
ATOM 931 C CA . HIS A 1 117 ? 2.336 16.125 1.647 1 98.62 117 HIS A CA 1
ATOM 932 C C . HIS A 1 117 ? 1.91 15.977 0.191 1 98.62 117 HIS A C 1
ATOM 934 O O . HIS A 1 117 ? 0.721 16.062 -0.124 1 98.62 117 HIS A O 1
ATOM 940 N N . TRP A 1 118 ? 2.869 15.852 -0.66 1 98.12 118 TRP A N 1
ATOM 941 C CA . TRP A 1 118 ? 2.545 15.727 -2.076 1 98.12 118 TRP A CA 1
ATOM 942 C C . TRP A 1 118 ? 3.484 14.742 -2.768 1 98.12 118 TRP A C 1
ATOM 944 O O . TRP A 1 118 ? 4.504 14.352 -2.197 1 98.12 118 TRP A O 1
ATOM 954 N N . GLY A 1 119 ? 3.066 14.25 -3.932 1 96.56 119 GLY A N 1
ATOM 955 C CA . GLY A 1 119 ? 3.881 13.352 -4.738 1 96.56 119 GLY A CA 1
ATOM 956 C C . GLY A 1 119 ? 4.738 14.078 -5.758 1 96.56 119 GLY A C 1
ATOM 957 O O . GLY A 1 119 ? 5.195 15.195 -5.504 1 96.56 119 GLY A O 1
ATOM 958 N N . GLU A 1 120 ? 5.062 13.414 -6.758 1 95.38 120 GLU A N 1
ATOM 959 C CA . GLU A 1 120 ? 5.832 13.945 -7.875 1 95.38 120 GLU A CA 1
ATOM 960 C C . GLU A 1 120 ? 4.969 14.078 -9.125 1 95.38 120 GLU A C 1
ATOM 962 O O . GLU A 1 120 ? 4.258 13.141 -9.5 1 95.38 120 GLU A O 1
ATOM 967 N N . ASN A 1 121 ? 5.016 15.227 -9.781 1 93.31 121 ASN A N 1
ATOM 968 C CA . ASN A 1 121 ? 4.32 15.477 -11.039 1 93.31 121 ASN A CA 1
ATOM 969 C C . ASN A 1 121 ? 2.857 15.047 -10.961 1 93.31 121 ASN A C 1
ATOM 971 O O . ASN A 1 121 ? 2.385 14.289 -11.812 1 93.31 121 ASN A O 1
ATOM 975 N N . ALA A 1 122 ? 2.199 15.414 -9.93 1 93.81 122 ALA A N 1
ATOM 976 C CA . ALA A 1 122 ? 0.77 15.211 -9.703 1 93.81 122 ALA A CA 1
ATOM 977 C C . ALA A 1 122 ? 0.46 13.75 -9.391 1 93.81 122 ALA A C 1
ATOM 979 O O . ALA A 1 122 ? -0.7 13.336 -9.43 1 93.81 122 ALA A O 1
ATOM 980 N N . GLY A 1 123 ? 1.491 12.953 -9.164 1 93.56 123 GLY A N 1
ATOM 981 C CA . GLY A 1 123 ? 1.291 11.57 -8.758 1 93.56 123 GLY A CA 1
ATOM 982 C C . GLY A 1 123 ? 0.831 11.43 -7.32 1 93.56 123 GLY A C 1
ATOM 983 O O . GLY A 1 123 ? 0.605 12.43 -6.637 1 93.56 123 GLY A O 1
ATOM 984 N N . PRO A 1 124 ? 0.648 10.172 -6.891 1 94.56 124 PRO A N 1
ATOM 985 C CA . PRO A 1 124 ? 0.212 9.914 -5.516 1 94.56 124 PRO A CA 1
ATOM 986 C C . PRO A 1 124 ? 1.169 10.492 -4.477 1 94.56 124 PRO A C 1
ATOM 988 O O . PRO A 1 124 ? 2.389 10.406 -4.637 1 94.56 124 PRO A O 1
ATOM 991 N N . GLY A 1 125 ? 0.552 11.125 -3.412 1 97.5 125 GLY A N 1
ATOM 992 C CA . GLY A 1 125 ? 1.44 11.82 -2.496 1 97.5 125 GLY A CA 1
ATOM 993 C C . GLY A 1 125 ? 0.883 11.93 -1.088 1 97.5 125 GLY A C 1
ATOM 994 O O . GLY A 1 125 ? 1.569 12.391 -0.176 1 97.5 125 GLY A O 1
ATOM 995 N N . SER A 1 126 ? -0.371 11.516 -0.863 1 98.56 126 SER A N 1
ATOM 996 C CA . SER A 1 126 ? -0.917 11.547 0.49 1 98.56 126 SER A CA 1
ATOM 997 C C . SER A 1 126 ? -0.201 10.555 1.397 1 98.56 126 SER A C 1
ATOM 999 O O . SER A 1 126 ? 0.336 9.547 0.925 1 98.56 126 SER A O 1
ATOM 1001 N N . GLU A 1 127 ? -0.168 10.812 2.654 1 98.31 127 GLU A N 1
ATOM 1002 C CA . GLU A 1 127 ? 0.427 9.875 3.604 1 98.31 127 GLU A CA 1
ATOM 1003 C C . GLU A 1 127 ? -0.524 8.727 3.908 1 98.31 127 GLU A C 1
ATOM 1005 O O . GLU A 1 127 ? -0.152 7.555 3.775 1 98.31 127 GLU A O 1
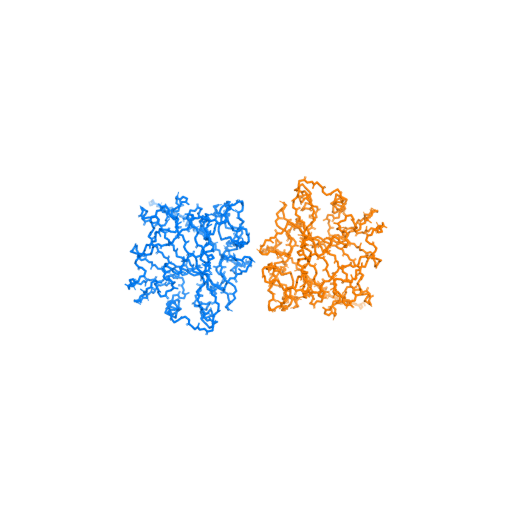ATOM 1010 N N . HIS A 1 128 ? -1.703 9.094 4.32 1 98.81 128 HIS A N 1
ATOM 1011 C CA . HIS A 1 128 ? -2.697 8.047 4.527 1 98.81 128 HIS A CA 1
ATOM 1012 C C . HIS A 1 128 ? -3.166 7.461 3.199 1 98.81 128 HIS A C 1
ATOM 1014 O O . HIS A 1 128 ? -3.098 8.125 2.164 1 98.81 128 HIS A O 1
ATOM 1020 N N . THR A 1 129 ? -3.582 6.242 3.211 1 98.5 129 THR A N 1
ATOM 1021 C CA . THR A 1 129 ? -4.301 5.633 2.098 1 98.5 129 THR A CA 1
ATOM 1022 C C . THR A 1 129 ? -5.688 5.176 2.535 1 98.5 129 THR A C 1
ATOM 1024 O O . THR A 1 129 ? -5.93 4.949 3.723 1 98.5 129 THR A O 1
ATOM 1027 N N . VAL A 1 130 ? -6.59 5.176 1.621 1 98.5 130 VAL A N 1
ATOM 1028 C CA . VAL A 1 130 ? -7.918 4.609 1.817 1 98.5 130 VAL A CA 1
ATOM 1029 C C . VAL A 1 130 ? -8.125 3.426 0.873 1 98.5 130 VAL A C 1
ATOM 1031 O O . VAL A 1 130 ? -8.062 3.582 -0.349 1 98.5 130 VAL A O 1
ATOM 1034 N N . ASP A 1 131 ? -8.312 2.289 1.44 1 98.12 131 ASP A N 1
ATOM 1035 C CA . ASP A 1 131 ? -8.43 1.046 0.684 1 98.12 131 ASP A CA 1
ATOM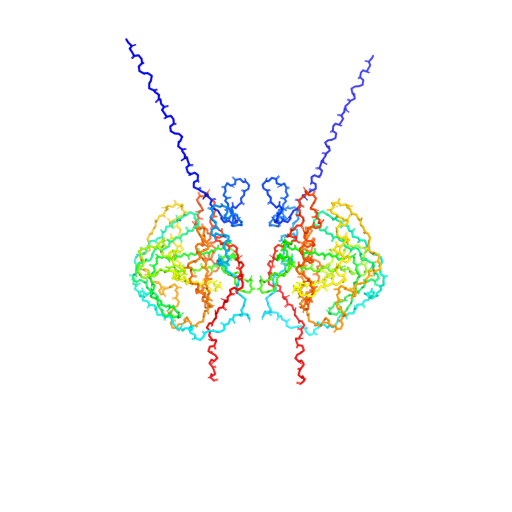 1036 C C . ASP A 1 131 ? -7.238 0.861 -0.255 1 98.12 131 ASP A C 1
ATOM 1038 O O . ASP A 1 131 ? -7.402 0.416 -1.393 1 98.12 131 ASP A O 1
ATOM 1042 N N . GLY A 1 132 ? -6.176 1.359 0.194 1 97.69 132 GLY A N 1
ATOM 1043 C CA . GLY A 1 132 ? -4.93 1.162 -0.525 1 97.69 132 GLY A CA 1
ATOM 1044 C C . GLY A 1 132 ? -4.656 2.238 -1.56 1 97.69 132 GLY A C 1
ATOM 1045 O O . GLY A 1 132 ? -3.607 2.238 -2.203 1 97.69 132 GLY A O 1
ATOM 1046 N N . GLU A 1 133 ? -5.539 3.119 -1.759 1 96.38 133 GLU A N 1
ATOM 1047 C CA . GLU A 1 133 ? -5.359 4.188 -2.738 1 96.38 133 GLU A CA 1
ATOM 1048 C C . GLU A 1 133 ? -4.75 5.43 -2.094 1 96.38 133 GLU A C 1
ATOM 1050 O O . GLU A 1 133 ? -5.156 5.828 -1 1 96.38 133 GLU A O 1
ATOM 1055 N N . ARG A 1 134 ? -3.797 5.941 -2.77 1 96.75 134 ARG A N 1
ATOM 1056 C CA . ARG A 1 134 ? -3.117 7.152 -2.326 1 96.75 134 ARG A CA 1
ATOM 1057 C C . ARG A 1 134 ? -3.59 8.367 -3.119 1 96.75 134 ARG A C 1
ATOM 1059 O O . ARG A 1 134 ? -3.625 8.336 -4.352 1 96.75 134 ARG A O 1
ATOM 1066 N N . TYR A 1 135 ? -3.963 9.43 -2.465 1 97.75 135 TYR A N 1
ATOM 1067 C CA . TYR A 1 135 ? -4.371 10.68 -3.1 1 97.75 135 TYR A CA 1
ATOM 1068 C C . TYR A 1 135 ? -3.158 11.508 -3.504 1 97.75 135 TYR A C 1
ATOM 1070 O O . TYR A 1 135 ? -2.043 11.25 -3.043 1 97.75 135 TYR A O 1
ATOM 1078 N N . PRO A 1 136 ? -3.332 12.469 -4.367 1 97.69 136 PRO A N 1
ATOM 1079 C CA . PRO A 1 136 ? -2.178 13.227 -4.855 1 97.69 136 PRO A CA 1
ATOM 1080 C C . PRO A 1 136 ? -1.561 14.117 -3.777 1 97.69 136 PRO A C 1
ATOM 1082 O O . PRO A 1 136 ? -0.383 14.469 -3.865 1 97.69 136 PRO A O 1
ATOM 1085 N N . MET A 1 137 ? -2.318 14.453 -2.777 1 98.5 137 MET A N 1
ATOM 1086 C CA . MET A 1 137 ? -1.821 15.367 -1.756 1 98.5 137 MET A CA 1
ATOM 1087 C C . MET A 1 137 ? -2.645 15.258 -0.477 1 98.5 137 MET A C 1
ATOM 1089 O O . MET A 1 137 ? -3.797 14.828 -0.511 1 98.5 137 MET A O 1
ATOM 1093 N N . GLU A 1 138 ? -2.035 15.625 0.617 1 98.88 138 GLU A N 1
ATOM 1094 C CA . GLU A 1 138 ? -2.684 15.562 1.923 1 98.88 138 GLU A CA 1
ATOM 1095 C C . GLU A 1 138 ? -2.299 16.766 2.787 1 98.88 138 GLU A C 1
ATOM 1097 O O . GLU A 1 138 ? -1.128 17.141 2.842 1 98.88 138 GLU A O 1
ATOM 1102 N N . LEU A 1 139 ? -3.289 17.406 3.379 1 98.81 139 LEU A N 1
ATOM 1103 C CA . LEU A 1 139 ? -3.121 18.5 4.328 1 98.81 139 LEU A CA 1
ATOM 1104 C C . LEU A 1 139 ? -3.15 17.984 5.762 1 98.81 139 LEU A C 1
ATOM 1106 O O . LEU A 1 139 ? -4.012 17.188 6.117 1 98.81 139 LEU A O 1
ATOM 1110 N N . HIS A 1 140 ? -2.205 18.391 6.527 1 98.94 140 HIS A N 1
ATOM 1111 C CA . HIS A 1 140 ? -2.203 18.172 7.969 1 98.94 140 HIS A CA 1
ATOM 1112 C C . HIS A 1 140 ? -2.295 19.484 8.734 1 98.94 140 HIS A C 1
ATOM 1114 O O . HIS A 1 140 ? -1.5 20.406 8.5 1 98.94 140 HIS A O 1
ATOM 1120 N N . ILE A 1 141 ? -3.223 19.609 9.633 1 98.94 141 ILE A N 1
ATOM 1121 C CA . ILE A 1 141 ? -3.305 20.719 10.578 1 98.94 141 ILE A CA 1
ATOM 1122 C C . ILE A 1 141 ? -3.018 20.219 11.992 1 98.94 141 ILE A C 1
ATOM 1124 O O . ILE A 1 141 ? -3.746 19.375 12.516 1 98.94 141 ILE A O 1
ATOM 1128 N N . VAL A 1 142 ? -2.029 20.781 12.57 1 98.94 142 VAL A N 1
ATOM 1129 C CA . VAL A 1 142 ? -1.528 20.297 13.859 1 98.94 142 VAL A CA 1
ATOM 1130 C C . VAL A 1 142 ? -2.051 21.188 14.984 1 98.94 142 VAL A C 1
ATOM 1132 O O . VAL A 1 142 ? -1.845 22.406 14.969 1 98.94 142 VAL A O 1
ATOM 1135 N N . HIS A 1 143 ? -2.732 20.625 15.945 1 98.94 143 HIS A N 1
ATOM 1136 C CA . HIS A 1 143 ? -3.176 21.297 17.156 1 98.94 143 HIS A CA 1
ATOM 1137 C C . HIS A 1 143 ? -2.611 20.625 18.406 1 98.94 143 HIS A C 1
ATOM 1139 O O . HIS A 1 143 ? -2.432 19.406 18.438 1 98.94 143 HIS A O 1
ATOM 1145 N N . ILE A 1 144 ? -2.383 21.375 19.406 1 98.94 144 ILE A N 1
ATOM 1146 C CA . ILE A 1 144 ? -1.968 20.812 20.688 1 98.94 144 ILE A CA 1
ATOM 1147 C C . ILE A 1 144 ? -2.965 21.203 21.781 1 98.94 144 ILE A C 1
ATOM 1149 O O . ILE A 1 144 ? -3.639 22.234 21.656 1 98.94 144 ILE A O 1
ATOM 1153 N N . LYS A 1 145 ? -3.076 20.391 22.766 1 98.75 145 LYS A N 1
ATOM 1154 C CA . LYS A 1 145 ? -3.914 20.766 23.906 1 98.75 145 LYS A CA 1
ATOM 1155 C C . LYS A 1 145 ? -3.564 22.172 24.391 1 98.75 145 LYS A C 1
ATOM 1157 O O . LYS A 1 145 ? -2.389 22.531 24.484 1 98.75 145 LYS A O 1
ATOM 1162 N N . GLU A 1 146 ? -4.562 22.859 24.766 1 98.06 146 GLU A N 1
ATOM 1163 C CA . GLU A 1 146 ? -4.391 24.266 25.125 1 98.06 146 GLU A CA 1
ATOM 1164 C C . GLU A 1 146 ? -3.422 24.422 26.297 1 98.06 146 GLU A C 1
ATOM 1166 O O . GLU A 1 146 ? -2.711 25.422 26.391 1 98.06 146 GLU A O 1
ATOM 1171 N N . LYS A 1 147 ? -3.381 23.453 27.156 1 97.44 147 LYS A N 1
ATOM 1172 C CA . LYS A 1 147 ? -2.586 23.547 28.375 1 97.44 147 LYS A CA 1
ATOM 1173 C C . LYS A 1 147 ? -1.094 23.516 28.062 1 97.44 147 LYS A C 1
ATOM 1175 O O . LYS A 1 147 ? -0.269 23.891 28.891 1 97.44 147 LYS A O 1
ATOM 1180 N N . TYR A 1 148 ? -0.755 23.031 26.922 1 98.38 148 TYR A N 1
ATOM 1181 C CA . TYR A 1 148 ? 0.664 22.922 26.609 1 98.38 148 TYR A CA 1
ATOM 1182 C C . TYR A 1 148 ? 1.165 24.172 25.891 1 98.38 148 TYR A C 1
ATOM 1184 O O . TYR A 1 148 ? 0.408 24.828 25.172 1 98.38 148 TYR A O 1
ATOM 1192 N N . SER A 1 149 ? 2.471 24.438 26.031 1 97.12 149 SER A N 1
ATOM 1193 C CA . SER A 1 149 ? 3.043 25.656 25.453 1 97.12 149 SER A CA 1
ATOM 1194 C C . SER A 1 149 ? 3.775 25.359 24.156 1 97.12 149 SER A C 1
ATOM 1196 O O . SER A 1 149 ? 4.102 26.281 23.391 1 97.12 149 SER A O 1
ATOM 1198 N N . SER A 1 150 ? 4.031 24.078 23.953 1 97.44 150 SER A N 1
ATOM 1199 C CA . SER A 1 150 ? 4.785 23.719 22.75 1 97.44 150 SER A CA 1
ATOM 1200 C C . SER A 1 150 ? 4.422 22.312 22.281 1 97.44 150 SER A C 1
ATOM 1202 O O . SER A 1 150 ? 3.855 21.516 23.031 1 97.44 150 SER A O 1
ATOM 1204 N N . LEU A 1 151 ? 4.758 22.078 21.016 1 97.44 151 LEU A N 1
ATOM 1205 C CA . LEU A 1 151 ? 4.559 20.75 20.453 1 97.44 151 LEU A CA 1
ATOM 1206 C C . LEU A 1 151 ? 5.359 19.703 21.219 1 97.44 151 LEU A C 1
ATOM 1208 O O . LEU A 1 151 ? 4.867 18.609 21.469 1 97.44 151 LEU A O 1
ATOM 1212 N N . GLU A 1 152 ? 6.559 20.047 21.656 1 96.81 152 GLU A N 1
ATOM 1213 C CA . GLU A 1 152 ? 7.438 19.141 22.391 1 96.81 152 GLU A CA 1
ATOM 1214 C C . GLU A 1 152 ? 6.789 18.703 23.703 1 96.81 152 GLU A C 1
ATOM 1216 O O . GLU A 1 152 ? 6.895 17.531 24.078 1 96.81 152 GLU A O 1
ATOM 1221 N N . GLU A 1 153 ? 6.102 19.609 24.312 1 98 153 GLU A N 1
ATOM 1222 C CA . GLU A 1 153 ? 5.398 19.266 25.547 1 98 153 GLU A CA 1
ATOM 1223 C C . GLU A 1 153 ? 4.195 18.375 25.266 1 98 153 GLU A C 1
ATOM 1225 O O . GLU A 1 153 ? 3.961 17.391 25.984 1 98 153 GLU A O 1
ATOM 1230 N N . ALA A 1 154 ? 3.506 18.688 24.266 1 98.56 154 ALA A N 1
ATOM 1231 C CA . ALA A 1 154 ? 2.283 17.969 23.922 1 98.56 154 ALA A CA 1
ATOM 1232 C C . ALA A 1 154 ? 2.594 16.531 23.516 1 98.56 154 ALA A C 1
ATOM 1234 O O . ALA A 1 154 ? 1.794 15.617 23.766 1 98.56 154 ALA A O 1
ATOM 1235 N N . GLU A 1 155 ? 3.758 16.297 22.938 1 97.81 155 GLU A N 1
ATOM 1236 C CA . GLU A 1 155 ? 4.152 14.992 22.422 1 97.81 155 GLU A CA 1
ATOM 1237 C C . GLU A 1 155 ? 4.34 13.984 23.547 1 97.81 155 GLU A C 1
ATOM 1239 O O . GLU A 1 155 ? 4.402 12.781 23.312 1 97.81 155 GLU A O 1
ATOM 1244 N N . LYS A 1 156 ? 4.387 14.438 24.797 1 96.94 156 LYS A N 1
ATOM 1245 C CA . LYS A 1 156 ? 4.566 13.57 25.953 1 96.94 156 LYS A CA 1
ATOM 1246 C C . LYS A 1 156 ? 3.221 13.062 26.469 1 96.94 156 LYS A C 1
ATOM 1248 O O . LYS A 1 156 ? 3.172 12.195 27.344 1 96.94 156 LYS A O 1
ATOM 1253 N N . ASP A 1 157 ? 2.176 13.625 25.969 1 97.75 157 ASP A N 1
ATOM 1254 C CA . ASP A 1 157 ? 0.795 13.266 26.281 1 97.75 157 ASP A CA 1
ATOM 1255 C C . ASP A 1 157 ? 0.181 12.43 25.156 1 97.75 157 ASP A C 1
ATOM 1257 O O . ASP A 1 157 ? 0.104 12.883 24 1 97.75 157 ASP A O 1
ATOM 1261 N N . PRO A 1 158 ? -0.299 11.188 25.484 1 96.81 158 PRO A N 1
ATOM 1262 C CA . PRO A 1 158 ? -0.834 10.297 24.438 1 96.81 158 PRO A CA 1
ATOM 1263 C C . PRO A 1 158 ? -1.979 10.938 23.656 1 96.81 158 PRO A C 1
ATOM 1265 O O . PRO A 1 158 ? -2.322 10.461 22.578 1 96.81 158 PRO A O 1
ATOM 1268 N N . GLU A 1 159 ? -2.529 11.977 24.219 1 97.62 159 GLU A N 1
ATOM 1269 C CA . GLU A 1 159 ? -3.594 12.695 23.531 1 97.62 159 GLU A CA 1
ATOM 1270 C C . GLU A 1 159 ? -3.26 14.18 23.406 1 97.62 159 GLU A C 1
ATOM 1272 O O . GLU A 1 159 ? -4.16 15.023 23.375 1 97.62 159 GLU A O 1
ATOM 1277 N N . GLY A 1 160 ? -2.016 14.469 23.375 1 98.81 160 GLY A N 1
ATOM 1278 C CA . GLY A 1 160 ? -1.576 15.852 23.422 1 98.81 160 GLY A CA 1
ATOM 1279 C C . GLY A 1 160 ? -1.764 16.578 22.109 1 98.81 160 GLY A C 1
ATOM 1280 O O . GLY A 1 160 ? -1.77 17.812 22.062 1 98.81 160 GLY A O 1
ATOM 1281 N N . ILE A 1 161 ? -1.898 15.82 21.047 1 98.88 161 ILE A N 1
ATOM 1282 C CA . ILE A 1 161 ? -1.954 16.406 19.719 1 98.88 161 ILE A CA 1
ATOM 1283 C C . ILE A 1 161 ? -3.223 15.945 19 1 98.88 161 ILE A C 1
ATOM 1285 O O . ILE A 1 161 ? -3.547 14.758 19.016 1 98.88 161 ILE A O 1
ATOM 1289 N N . ALA A 1 162 ? -4.008 16.859 18.531 1 98.94 162 ALA A N 1
ATOM 1290 C CA . ALA A 1 162 ? -5.098 16.594 17.594 1 98.94 162 ALA A CA 1
ATOM 1291 C C . ALA A 1 162 ? -4.719 17 16.172 1 98.94 162 ALA A C 1
ATOM 1293 O O . ALA A 1 162 ? -4.488 18.188 15.914 1 98.94 162 ALA A O 1
ATOM 1294 N N . LEU A 1 163 ? -4.672 16.078 15.32 1 98.94 163 LEU A N 1
ATOM 1295 C CA . LEU A 1 163 ? -4.242 16.359 13.953 1 98.94 163 LEU A CA 1
ATOM 1296 C C . LEU A 1 163 ? -5.375 16.094 12.969 1 98.94 163 LEU A C 1
ATOM 1298 O O . LEU A 1 163 ? -5.961 15.016 12.953 1 98.94 163 LEU A O 1
ATOM 1302 N N . LEU A 1 164 ? -5.754 17.109 12.188 1 98.94 164 LEU A N 1
ATOM 1303 C CA . LEU A 1 164 ? -6.77 17.016 11.141 1 98.94 164 LEU A CA 1
ATOM 1304 C C . LEU A 1 164 ? -6.133 16.812 9.773 1 98.94 164 LEU A C 1
ATOM 1306 O O . LEU A 1 164 ? -5.242 17.562 9.375 1 98.94 164 LEU A O 1
ATOM 1310 N N . ALA A 1 165 ? -6.562 15.797 9.102 1 98.94 165 ALA A N 1
ATOM 1311 C CA . ALA A 1 165 ? -6.031 15.469 7.781 1 98.94 165 ALA A CA 1
ATOM 1312 C C . ALA A 1 165 ? -7.117 15.586 6.711 1 98.94 165 ALA A C 1
ATOM 1314 O O . ALA A 1 165 ? -8.258 15.188 6.938 1 98.94 165 ALA A O 1
ATOM 1315 N N . PHE A 1 166 ? -6.746 16.188 5.598 1 98.81 166 PHE A N 1
ATOM 1316 C CA . PHE A 1 166 ? -7.602 16.328 4.422 1 98.81 166 PHE A CA 1
ATOM 1317 C C . PHE A 1 166 ? -6.887 15.82 3.174 1 98.81 166 PHE A C 1
ATOM 1319 O O . PHE A 1 166 ? -5.73 16.188 2.932 1 98.81 166 PHE A O 1
ATOM 1326 N N . PHE A 1 167 ? -7.613 15.023 2.393 1 98.69 167 PHE A N 1
ATOM 1327 C CA . PHE A 1 167 ? -7.086 14.641 1.09 1 98.69 167 PHE A CA 1
ATOM 1328 C C . PHE A 1 167 ? -7.434 15.68 0.034 1 98.69 167 PHE A C 1
ATOM 1330 O O . PHE A 1 167 ? -8.484 16.328 0.113 1 98.69 167 PHE A O 1
ATOM 1337 N N . PHE A 1 168 ? -6.5 15.836 -0.887 1 98.06 168 PHE A N 1
ATOM 1338 C CA . PHE A 1 168 ? -6.828 16.562 -2.105 1 98.06 168 PHE A CA 1
ATOM 1339 C C . PHE A 1 168 ? -7.18 15.609 -3.236 1 98.06 168 PHE A C 1
ATOM 1341 O O . PHE A 1 168 ? -6.594 14.531 -3.348 1 98.06 168 PHE A O 1
ATOM 1348 N N . GLU A 1 169 ? -8.07 15.992 -4.016 1 96.62 169 GLU A N 1
ATOM 1349 C CA . GLU A 1 169 ? -8.469 15.234 -5.207 1 96.62 169 GLU A CA 1
ATOM 1350 C C . GLU A 1 169 ? -8.422 16.109 -6.453 1 96.62 169 GLU A C 1
ATOM 1352 O O . GLU A 1 169 ? -8.836 17.266 -6.422 1 96.62 169 GLU A O 1
ATOM 1357 N N . GLU A 1 170 ? -7.871 15.578 -7.469 1 95.31 170 GLU A N 1
ATOM 1358 C CA . GLU A 1 170 ? -7.77 16.328 -8.711 1 95.31 170 GLU A CA 1
ATOM 1359 C C . GLU A 1 170 ? -9.148 16.672 -9.266 1 95.31 170 GLU A C 1
ATOM 1361 O O . GLU A 1 170 ? -10.055 15.828 -9.266 1 95.31 170 GLU A O 1
ATOM 1366 N N . SER A 1 171 ? -9.297 17.906 -9.578 1 94.19 171 SER A N 1
ATOM 1367 C CA . SER A 1 171 ? -10.547 18.422 -10.141 1 94.19 171 SER A CA 1
ATOM 1368 C C . SER A 1 171 ? -10.273 19.328 -11.328 1 94.19 171 SER A C 1
ATOM 1370 O O . SER A 1 171 ? -9.148 19.797 -11.523 1 94.19 171 SER A O 1
ATOM 1372 N N . SER A 1 172 ? -11.273 19.5 -12.164 1 90.44 172 SER A N 1
ATOM 1373 C CA . SER A 1 172 ? -11.133 20.359 -13.344 1 90.44 172 SER A CA 1
ATOM 1374 C C . SER A 1 172 ? -11.055 21.828 -12.945 1 90.44 172 SER A C 1
ATOM 1376 O O . SER A 1 172 ? -10.516 22.641 -13.688 1 90.44 172 SER A O 1
ATOM 1378 N N . LYS A 1 173 ? -11.57 22.141 -11.82 1 87 173 LYS A N 1
ATOM 1379 C CA . LYS A 1 173 ? -11.578 23.531 -11.391 1 87 173 LYS A CA 1
ATOM 1380 C C . LYS A 1 173 ? -10.367 23.844 -10.516 1 87 173 LYS A C 1
ATOM 1382 O O . LYS A 1 173 ? -9.961 23.031 -9.688 1 87 173 LYS A O 1
ATOM 1387 N N . GLN A 1 174 ? -9.859 25 -10.75 1 86.19 174 GLN A N 1
ATOM 1388 C CA . GLN A 1 174 ? -8.75 25.469 -9.922 1 86.19 174 GLN A CA 1
ATOM 1389 C C . GLN A 1 174 ? -9.234 25.906 -8.539 1 86.19 174 GLN A C 1
ATOM 1391 O O . GLN A 1 174 ? -10.297 26.516 -8.414 1 86.19 174 GLN A O 1
ATOM 1396 N N . ASN A 1 175 ? -8.438 25.469 -7.59 1 89.44 175 ASN A N 1
ATOM 1397 C CA . ASN A 1 175 ? -8.617 26 -6.246 1 89.44 175 ASN A CA 1
ATOM 1398 C C . ASN A 1 175 ? -7.957 27.375 -6.09 1 89.44 175 ASN A C 1
ATOM 1400 O O . ASN A 1 175 ? -6.766 27.453 -5.793 1 89.44 175 ASN A O 1
ATOM 1404 N N . GLU A 1 176 ? -8.68 28.422 -6.211 1 90.5 176 GLU A N 1
ATOM 1405 C CA . GLU A 1 176 ? -8.148 29.781 -6.297 1 90.5 176 GLU A CA 1
ATOM 1406 C C . GLU A 1 176 ? -7.371 30.141 -5.035 1 90.5 176 GLU A C 1
ATOM 1408 O O . GLU A 1 176 ? -6.32 30.797 -5.109 1 90.5 176 GLU A O 1
ATOM 1413 N N . HIS A 1 177 ? -7.91 29.734 -3.984 1 90.19 177 HIS A N 1
ATOM 1414 C CA . HIS A 1 177 ? -7.27 30.109 -2.725 1 90.19 177 HIS A CA 1
ATOM 1415 C C . HIS A 1 177 ? -5.949 29.359 -2.541 1 90.19 177 HIS A C 1
ATOM 1417 O O . HIS A 1 177 ? -5.059 29.844 -1.832 1 90.19 177 HIS A O 1
ATOM 1423 N N . PHE A 1 178 ? -5.801 28.266 -3.238 1 94.75 178 PHE A N 1
ATOM 1424 C CA . PHE A 1 178 ? -4.582 27.484 -3.098 1 94.75 178 PHE A CA 1
ATOM 1425 C C . PHE A 1 178 ? -3.428 28.141 -3.85 1 94.75 178 PHE A C 1
ATOM 1427 O O . PHE A 1 178 ? -2.262 27.875 -3.549 1 94.75 178 PHE A O 1
ATOM 1434 N N . ASN A 1 179 ? -3.711 29 -4.789 1 94.12 179 ASN A N 1
ATOM 1435 C CA . ASN A 1 179 ? -2.678 29.656 -5.582 1 94.12 179 ASN A CA 1
ATOM 1436 C C . ASN A 1 179 ? -1.734 30.469 -4.703 1 94.12 179 ASN A C 1
ATOM 1438 O O . ASN A 1 179 ? -0.521 30.469 -4.922 1 94.12 179 ASN A O 1
ATOM 1442 N N . ALA A 1 180 ? -2.309 31.156 -3.742 1 94.25 180 ALA A N 1
ATOM 1443 C CA . ALA A 1 180 ? -1.485 31.969 -2.846 1 94.25 180 ALA A CA 1
ATOM 1444 C C . ALA A 1 180 ? -0.496 31.094 -2.076 1 94.25 180 ALA A C 1
ATOM 1446 O O . ALA A 1 180 ? 0.629 31.531 -1.8 1 94.25 180 ALA A O 1
ATOM 1447 N N . LEU A 1 181 ? -0.915 29.922 -1.746 1 96.81 181 LEU A N 1
ATOM 1448 C CA . LEU A 1 181 ? -0.051 28.984 -1.029 1 96.81 181 LEU A CA 1
ATOM 1449 C C . LEU A 1 181 ? 1.074 28.484 -1.929 1 96.81 181 LEU A C 1
ATOM 1451 O O . LEU A 1 181 ? 2.225 28.391 -1.496 1 96.81 181 LEU A O 1
ATOM 1455 N N . ILE A 1 182 ? 0.73 28.203 -3.176 1 97.06 182 ILE A N 1
ATOM 1456 C CA . ILE A 1 182 ? 1.738 27.766 -4.133 1 97.06 182 ILE A CA 1
ATOM 1457 C C . ILE A 1 182 ? 2.795 28.844 -4.312 1 97.06 182 ILE A C 1
ATOM 1459 O O . ILE A 1 182 ? 3.994 28.562 -4.328 1 97.06 182 ILE A O 1
ATOM 1463 N N . GLU A 1 183 ? 2.334 30.062 -4.426 1 96.5 183 GLU A N 1
ATOM 1464 C CA . GLU A 1 183 ? 3.256 31.188 -4.586 1 96.5 183 GLU A CA 1
ATOM 1465 C C . GLU A 1 183 ? 4.168 31.328 -3.369 1 96.5 183 GLU A C 1
ATOM 1467 O O . GLU A 1 183 ? 5.367 31.578 -3.514 1 96.5 183 GLU A O 1
ATOM 1472 N N . ALA A 1 184 ? 3.586 31.219 -2.232 1 97.56 184 ALA A N 1
ATOM 1473 C CA . ALA A 1 184 ? 4.375 31.312 -1.007 1 97.56 184 ALA A CA 1
ATOM 1474 C C . ALA A 1 184 ? 5.426 30.203 -0.948 1 97.56 184 ALA A C 1
ATOM 1476 O O . ALA A 1 184 ? 6.566 30.453 -0.548 1 97.56 184 ALA A O 1
ATOM 1477 N N . LEU A 1 185 ? 5.066 28.984 -1.324 1 98.25 185 LEU A N 1
ATOM 1478 C CA . LEU A 1 185 ? 6.012 27.875 -1.385 1 98.25 185 LEU A CA 1
ATOM 1479 C C . LEU A 1 185 ? 7.156 28.188 -2.344 1 98.25 185 LEU A C 1
ATOM 1481 O O . LEU A 1 185 ? 8.305 27.844 -2.074 1 98.25 185 LEU A O 1
ATOM 1485 N N . GLY A 1 186 ? 6.832 28.844 -3.432 1 98 186 GLY A N 1
ATOM 1486 C CA . GLY A 1 186 ? 7.844 29.219 -4.406 1 98 186 GLY A CA 1
ATOM 1487 C C . GLY A 1 186 ? 8.883 30.172 -3.855 1 98 186 GLY A C 1
ATOM 1488 O O . GLY A 1 186 ? 10.008 30.219 -4.34 1 98 186 GLY A O 1
ATOM 1489 N N . ARG A 1 187 ? 8.492 30.906 -2.861 1 98.25 187 ARG A N 1
ATOM 1490 C CA . ARG A 1 187 ? 9.375 31.906 -2.279 1 98.25 187 ARG A CA 1
ATOM 1491 C C . ARG A 1 187 ? 10.305 31.281 -1.239 1 98.25 187 ARG A C 1
ATOM 1493 O O . ARG A 1 187 ? 11.219 31.938 -0.741 1 98.25 187 ARG A O 1
ATOM 1500 N N . VAL A 1 188 ? 10.086 30.016 -0.893 1 98.62 188 VAL A N 1
ATOM 1501 C CA . VAL A 1 188 ? 10.906 29.406 0.149 1 98.62 188 VAL A CA 1
ATOM 1502 C C . VAL A 1 188 ? 11.539 28.125 -0.384 1 98.62 188 VAL A C 1
ATOM 1504 O O . VAL A 1 188 ? 11.5 27.078 0.276 1 98.62 188 VAL A O 1
ATOM 1507 N N . ARG A 1 189 ? 12.109 28.188 -1.478 1 98.38 189 ARG A N 1
ATOM 1508 C CA . ARG A 1 189 ? 12.625 27.047 -2.23 1 98.38 189 ARG A CA 1
ATOM 1509 C C . ARG A 1 189 ? 13.688 26.297 -1.429 1 98.38 189 ARG A C 1
ATOM 1511 O O . ARG A 1 189 ? 13.742 25.062 -1.462 1 98.38 189 ARG A O 1
ATOM 1518 N N . TYR A 1 190 ? 14.508 27.016 -0.691 1 97.94 190 TYR A N 1
ATOM 1519 C CA . TYR A 1 190 ? 15.664 26.406 -0.042 1 97.94 190 TYR A CA 1
ATOM 1520 C C . TYR A 1 190 ? 15.445 26.281 1.46 1 97.94 190 TYR A C 1
ATOM 1522 O O . TYR A 1 190 ? 14.758 27.109 2.066 1 97.94 190 TYR A O 1
ATOM 1530 N N . HIS A 1 191 ? 16.094 25.312 2.023 1 96.69 191 HIS A N 1
ATOM 1531 C CA . HIS A 1 191 ? 16.047 25.094 3.463 1 96.69 191 HIS A CA 1
ATOM 1532 C C . HIS A 1 191 ? 16.359 26.359 4.238 1 96.69 191 HIS A C 1
ATOM 1534 O O . HIS A 1 191 ? 17.359 27.031 3.959 1 96.69 191 HIS A O 1
ATOM 1540 N N . GLY A 1 192 ? 15.461 26.672 5.152 1 97.62 192 GLY A N 1
ATOM 1541 C CA . GLY A 1 192 ? 15.703 27.828 6.008 1 97.62 192 GLY A CA 1
ATOM 1542 C C . GLY A 1 192 ? 15.031 29.094 5.504 1 97.62 192 GLY A C 1
ATOM 1543 O O . GLY A 1 192 ? 14.891 30.062 6.25 1 97.62 192 GLY A O 1
ATOM 1544 N N . ASN A 1 193 ? 14.594 29.094 4.207 1 98.44 193 ASN A N 1
ATOM 1545 C CA . ASN A 1 193 ? 13.867 30.25 3.693 1 98.44 193 ASN A CA 1
ATOM 1546 C C . ASN A 1 193 ? 12.523 30.438 4.406 1 98.44 193 ASN A C 1
ATOM 1548 O O . ASN A 1 193 ? 11.891 29.453 4.801 1 98.44 193 ASN A O 1
ATOM 1552 N N . THR A 1 194 ? 12.156 31.688 4.602 1 98.38 194 THR A N 1
ATOM 1553 C CA . THR A 1 194 ? 10.867 32.031 5.188 1 98.38 194 THR A CA 1
ATOM 1554 C C . THR A 1 194 ? 10.164 33.094 4.34 1 98.38 194 THR A C 1
ATOM 1556 O O . THR A 1 194 ? 10.82 33.875 3.65 1 98.38 194 THR A O 1
ATOM 1559 N N . SER A 1 195 ? 8.914 33.031 4.344 1 97.69 195 SER A N 1
ATOM 1560 C CA . SER A 1 195 ? 8.07 34.031 3.686 1 97.69 195 SER A CA 1
ATOM 1561 C C . SER A 1 195 ? 6.742 34.188 4.418 1 97.69 195 SER A C 1
ATOM 1563 O O . SER A 1 195 ? 6.406 33.406 5.297 1 97.69 195 SER A O 1
ATOM 1565 N N . SER A 1 196 ? 6.051 35.25 4.086 1 96.69 196 SER A N 1
ATOM 1566 C CA . SER A 1 196 ? 4.773 35.531 4.73 1 96.69 196 SER A CA 1
ATOM 1567 C C . SER A 1 196 ? 3.631 35.5 3.721 1 96.69 196 SER A C 1
ATOM 1569 O O . SER A 1 196 ? 3.844 35.75 2.529 1 96.69 196 SER A O 1
ATOM 1571 N N . ILE A 1 197 ? 2.525 35.156 4.168 1 95.5 197 ILE A N 1
ATOM 1572 C CA . ILE A 1 197 ? 1.263 35.25 3.445 1 95.5 197 ILE A CA 1
ATOM 1573 C C . ILE A 1 197 ? 0.315 36.188 4.18 1 95.5 197 ILE A C 1
ATOM 1575 O O . ILE A 1 197 ? -0.266 35.812 5.203 1 95.5 197 ILE A O 1
ATOM 1579 N N . PRO A 1 198 ? 0.134 37.344 3.523 1 93.88 198 PRO A N 1
ATOM 1580 C CA . PRO A 1 198 ? -0.818 38.25 4.156 1 93.88 198 PRO A CA 1
ATOM 1581 C C . PRO A 1 198 ? -2.271 37.906 3.848 1 93.88 198 PRO A C 1
ATOM 1583 O O . PRO A 1 198 ? -2.553 37.281 2.832 1 93.88 198 PRO A O 1
ATOM 1586 N N . VAL A 1 199 ? -3.225 38.125 4.676 1 93.5 199 VAL A N 1
ATOM 1587 C CA . VAL A 1 199 ? -4.668 38 4.508 1 93.5 199 VAL A CA 1
ATOM 1588 C C . VAL A 1 199 ? -5.031 36.531 4.254 1 93.5 199 VAL A C 1
ATOM 1590 O O . VAL A 1 199 ? -5.695 36.219 3.266 1 93.5 199 VAL A O 1
ATOM 1593 N N . PHE A 1 200 ? -4.605 35.719 5.035 1 96.62 200 PHE A N 1
ATOM 1594 C CA . PHE A 1 200 ? -4.906 34.281 4.961 1 96.62 200 PHE A CA 1
ATOM 1595 C C . PHE A 1 200 ? -6.082 33.938 5.867 1 96.62 200 PHE A C 1
ATOM 1597 O O . PHE A 1 200 ? -6.199 34.469 6.977 1 96.62 200 PHE A O 1
ATOM 1604 N N . ARG A 1 201 ? -6.973 33.094 5.395 1 97.31 201 ARG A N 1
ATOM 1605 C CA . ARG A 1 201 ? -8.031 32.5 6.207 1 97.31 201 ARG A CA 1
ATOM 1606 C C . ARG A 1 201 ? -8.031 30.984 6.074 1 97.31 201 ARG A C 1
ATOM 1608 O O . ARG A 1 201 ? -8 30.453 4.965 1 97.31 201 ARG A O 1
ATOM 1615 N N . MET A 1 202 ? -8.055 30.312 7.238 1 97.69 202 MET A N 1
ATOM 1616 C CA . MET A 1 202 ? -8.148 28.859 7.199 1 97.69 202 MET A CA 1
ATOM 1617 C C . MET A 1 202 ? -9.391 28.422 6.445 1 97.69 202 MET A C 1
ATOM 1619 O O . MET A 1 202 ? -9.375 27.391 5.766 1 97.69 202 MET A O 1
ATOM 1623 N N . SER A 1 203 ? -10.461 29.203 6.531 1 97.19 203 SER A N 1
ATOM 1624 C CA . SER A 1 203 ? -11.734 28.875 5.895 1 97.19 203 SER A CA 1
ATOM 1625 C C . SER A 1 203 ? -11.625 28.922 4.375 1 97.19 203 SER A C 1
ATOM 1627 O O . SER A 1 203 ? -12.516 28.453 3.666 1 97.19 203 SER A O 1
ATOM 1629 N N . ASP A 1 204 ? -10.539 29.484 3.855 1 95.19 204 ASP A N 1
ATOM 1630 C CA . ASP A 1 204 ? -10.297 29.453 2.418 1 95.19 204 ASP A CA 1
ATOM 1631 C C . ASP A 1 204 ? -9.711 28.109 1.983 1 95.19 204 ASP A C 1
ATOM 1633 O O . ASP A 1 204 ? -9.719 27.781 0.796 1 95.19 204 ASP A O 1
ATOM 1637 N N . LEU A 1 205 ? -9.219 27.375 2.914 1 95.94 205 LEU A N 1
ATOM 1638 C CA . LEU A 1 205 ? -8.5 26.156 2.607 1 95.94 205 LEU A CA 1
ATOM 1639 C C . LEU A 1 205 ? -9.367 24.922 2.895 1 95.94 205 LEU A C 1
ATOM 1641 O O . LEU A 1 205 ? -9.352 23.953 2.133 1 95.94 205 LEU A O 1
ATOM 1645 N N . ILE A 1 206 ? -10.141 24.984 3.959 1 97.56 206 ILE A N 1
ATOM 1646 C CA . ILE A 1 206 ? -10.961 23.844 4.328 1 97.56 206 ILE A CA 1
ATOM 1647 C C . ILE A 1 206 ? -12.422 24.281 4.473 1 97.56 206 ILE A C 1
ATOM 1649 O O . ILE A 1 206 ? -12.703 25.438 4.762 1 97.56 206 ILE A O 1
ATOM 1653 N N . PRO A 1 207 ? -13.383 23.328 4.359 1 96.69 207 PRO A N 1
ATOM 1654 C CA . PRO A 1 207 ? -14.805 23.641 4.551 1 96.69 207 PRO A CA 1
ATOM 1655 C C . PRO A 1 207 ? -15.133 24.016 5.992 1 96.69 207 PRO A C 1
ATOM 1657 O O . PRO A 1 207 ? -14.32 23.797 6.895 1 96.69 207 PRO A O 1
ATOM 1660 N N . ALA A 1 208 ? -16.281 24.609 6.102 1 96.69 208 ALA A N 1
ATOM 1661 C CA . ALA A 1 208 ? -16.781 24.906 7.434 1 96.69 208 ALA A CA 1
ATOM 1662 C C . ALA A 1 208 ? -17.031 23.625 8.227 1 96.69 208 ALA A C 1
ATOM 1664 O O . ALA A 1 208 ? -17.25 22.562 7.648 1 96.69 208 ALA A O 1
ATOM 1665 N N . ALA A 1 209 ? -16.984 23.828 9.516 1 95.69 209 ALA A N 1
ATOM 1666 C CA . ALA A 1 209 ? -17.109 22.672 10.414 1 95.69 209 ALA A CA 1
ATOM 1667 C C . ALA A 1 209 ? -18.391 21.891 10.148 1 95.69 209 ALA A C 1
ATOM 1669 O O . ALA A 1 209 ? -18.406 20.672 10.18 1 95.69 209 ALA A O 1
ATOM 1670 N N . ASN A 1 210 ? -19.484 22.578 9.82 1 93.44 210 ASN A N 1
ATOM 1671 C CA . ASN A 1 210 ? -20.781 21.938 9.641 1 93.44 210 ASN A CA 1
ATOM 1672 C C . ASN A 1 210 ? -20.828 21.109 8.359 1 93.44 210 ASN A C 1
ATOM 1674 O O . ASN A 1 210 ? -21.734 20.297 8.164 1 93.44 210 ASN A O 1
ATOM 1678 N N . GLU A 1 211 ? -19.859 21.281 7.512 1 94.75 211 GLU A N 1
ATOM 1679 C CA . GLU A 1 211 ? -19.781 20.516 6.27 1 94.75 211 GLU A CA 1
ATOM 1680 C C . GLU A 1 211 ? -18.875 19.312 6.422 1 94.75 211 GLU A C 1
ATOM 1682 O O . GLU A 1 211 ? -18.75 18.5 5.5 1 94.75 211 GLU A O 1
ATOM 1687 N N . LEU A 1 212 ? -18.25 19.25 7.543 1 95.56 212 LEU A N 1
ATOM 1688 C CA . LEU A 1 212 ? -17.266 18.188 7.797 1 95.56 212 LEU A CA 1
ATOM 1689 C C . LEU A 1 212 ? -17.812 17.172 8.789 1 95.56 212 LEU A C 1
ATOM 1691 O O . LEU A 1 212 ? -17.25 16.969 9.859 1 95.56 212 LEU A O 1
ATOM 1695 N N . SER A 1 213 ? -18.828 16.438 8.359 1 92.62 213 SER A N 1
ATOM 1696 C CA . SER A 1 213 ? -19.547 15.555 9.273 1 92.62 213 SER A CA 1
ATOM 1697 C C . SER A 1 213 ? -19.062 14.117 9.148 1 92.62 213 SER A C 1
ATOM 1699 O O . SER A 1 213 ? -19.406 13.266 9.977 1 92.62 213 SER A O 1
ATOM 1701 N N . SER A 1 214 ? -18.281 13.812 8.156 1 97.06 214 SER A N 1
ATOM 1702 C CA . SER A 1 214 ? -17.828 12.445 7.926 1 97.06 214 SER A CA 1
ATOM 1703 C C . SER A 1 214 ? -16.297 12.352 8.008 1 97.06 214 SER A C 1
ATOM 1705 O O . SER A 1 214 ? -15.594 13.008 7.246 1 97.06 214 SER A O 1
ATOM 1707 N N . TYR A 1 215 ? -15.875 11.586 8.977 1 98.44 215 TYR A N 1
ATOM 1708 C CA . TYR A 1 215 ? -14.438 11.445 9.148 1 98.44 215 TYR A CA 1
ATOM 1709 C C . TYR A 1 215 ? -14.094 10.141 9.859 1 98.44 215 TYR A C 1
ATOM 1711 O O . TYR A 1 215 ? -14.977 9.477 10.406 1 98.44 215 TYR A O 1
ATOM 1719 N N . TYR A 1 216 ? -12.852 9.719 9.703 1 98.75 216 TYR A N 1
ATOM 1720 C CA . TYR A 1 216 ? -12.258 8.602 10.438 1 98.75 216 TYR A CA 1
ATOM 1721 C C . TYR A 1 216 ? -11.469 9.102 11.641 1 98.75 216 TYR A C 1
ATOM 1723 O O . TYR A 1 216 ? -10.93 10.211 11.617 1 98.75 216 TYR A O 1
ATOM 1731 N N . ARG A 1 217 ? -11.422 8.266 12.711 1 98.75 217 ARG A N 1
ATOM 1732 C CA . ARG A 1 217 ? -10.711 8.562 13.953 1 98.75 217 ARG A CA 1
ATOM 1733 C C . ARG A 1 217 ? -9.844 7.383 14.375 1 98.75 217 ARG A C 1
ATOM 1735 O O . ARG A 1 217 ? -10.273 6.23 14.328 1 98.75 217 ARG A O 1
ATOM 1742 N N . TYR A 1 218 ? -8.617 7.664 14.711 1 98.69 218 TYR A N 1
ATOM 1743 C CA . TYR A 1 218 ? -7.77 6.66 15.344 1 98.69 218 TYR A CA 1
ATOM 1744 C C . TYR A 1 218 ? -6.652 7.32 16.141 1 98.69 218 TYR A C 1
ATOM 1746 O O . TYR A 1 218 ? -6.355 8.5 15.953 1 98.69 218 TYR A O 1
ATOM 1754 N N . ILE A 1 219 ? -6.098 6.598 17.062 1 98.44 219 ILE A N 1
ATOM 1755 C CA . ILE A 1 219 ? -4.953 7.059 17.828 1 98.44 219 ILE A CA 1
ATOM 1756 C C . ILE A 1 219 ? -3.66 6.605 17.172 1 98.44 219 ILE A C 1
ATOM 1758 O O . ILE A 1 219 ? -3.521 5.434 16.797 1 98.44 219 ILE A O 1
ATOM 1762 N N . GLY A 1 220 ? -2.779 7.527 16.969 1 98.69 220 GLY A N 1
ATOM 1763 C CA . GLY A 1 220 ? -1.548 7.18 16.281 1 98.69 220 GLY A CA 1
ATOM 1764 C C . GLY A 1 220 ? -0.37 8.047 16.688 1 98.69 220 GLY A C 1
ATOM 1765 O O . GLY A 1 220 ? -0.292 8.492 17.828 1 98.69 220 GLY A O 1
ATOM 1766 N N . SER A 1 221 ? 0.598 8.156 15.859 1 98.81 221 SER A N 1
ATOM 1767 C CA . SER A 1 221 ? 1.842 8.891 16.078 1 98.81 221 SER A CA 1
ATOM 1768 C C . SER A 1 221 ? 2.012 10.016 15.078 1 98.81 221 SER A C 1
ATOM 1770 O O . SER A 1 221 ? 1.227 10.141 14.133 1 98.81 221 SER A O 1
ATOM 1772 N N . MET A 1 222 ? 2.971 10.82 15.344 1 98.25 222 MET A N 1
ATOM 1773 C CA . MET A 1 222 ? 3.504 11.656 14.281 1 98.25 222 MET A CA 1
ATOM 1774 C C . MET A 1 222 ? 4.02 10.812 13.125 1 98.25 222 MET A C 1
ATOM 1776 O O . MET A 1 222 ? 4.336 9.633 13.305 1 98.25 222 MET A O 1
ATOM 1780 N N . THR A 1 223 ? 4.145 11.469 11.898 1 98.44 223 THR A N 1
ATOM 1781 C CA . THR A 1 223 ? 4.496 10.695 10.711 1 98.44 223 THR A CA 1
ATOM 1782 C C . THR A 1 223 ? 5.938 10.969 10.297 1 98.44 223 THR A C 1
ATOM 1784 O O . THR A 1 223 ? 6.387 10.5 9.25 1 98.44 223 THR A O 1
ATOM 1787 N N . THR A 1 224 ? 6.645 11.805 11.016 1 96.75 224 THR A N 1
ATOM 1788 C CA . THR A 1 224 ? 8.055 12.086 10.781 1 96.75 224 THR A CA 1
ATOM 1789 C C . THR A 1 224 ? 8.883 11.766 12.023 1 96.75 224 THR A C 1
ATOM 1791 O O . THR A 1 224 ? 8.336 11.594 13.109 1 96.75 224 THR A O 1
ATOM 1794 N N . PRO A 1 225 ? 10.18 11.68 11.859 1 94.69 225 PRO A N 1
ATOM 1795 C CA . PRO A 1 225 ? 11.023 11.172 12.945 1 94.69 225 PRO A CA 1
ATOM 1796 C C . PRO A 1 225 ? 10.781 11.898 14.266 1 94.69 225 PRO A C 1
ATOM 1798 O O . PRO A 1 225 ? 10.742 13.125 14.305 1 94.69 225 PRO A O 1
ATOM 1801 N N . GLY A 1 226 ? 10.781 11.445 15.336 1 95 226 GLY A N 1
ATOM 1802 C CA . GLY A 1 226 ? 10.219 11.461 16.672 1 95 226 GLY A CA 1
ATOM 1803 C C . GLY A 1 226 ? 9.125 10.422 16.875 1 95 226 GLY A C 1
ATOM 1804 O O . GLY A 1 226 ? 9.156 9.648 17.828 1 95 226 GLY A O 1
ATOM 1805 N N . CYS A 1 227 ? 8.289 10.398 15.844 1 97.88 227 CYS A N 1
ATOM 1806 C CA . CYS A 1 227 ? 7.246 9.391 15.703 1 97.88 227 CYS A CA 1
ATOM 1807 C C . CYS A 1 227 ? 6.492 9.203 17.016 1 97.88 227 CYS A C 1
ATOM 1809 O O . CYS A 1 227 ? 6.121 8.078 17.359 1 97.88 227 CYS A O 1
ATOM 1811 N N . ASP A 1 228 ? 6.336 10.305 17.719 1 98 228 ASP A N 1
ATOM 1812 C CA . ASP A 1 228 ? 5.703 10.219 19.031 1 98 228 ASP A CA 1
ATOM 1813 C C . ASP A 1 228 ? 4.258 9.742 18.922 1 98 228 ASP A C 1
ATOM 1815 O O . ASP A 1 228 ? 3.484 10.281 18.125 1 98 228 ASP A O 1
ATOM 1819 N N . GLU A 1 229 ? 3.967 8.75 19.688 1 98.25 229 GLU A N 1
ATOM 1820 C CA . GLU A 1 229 ? 2.621 8.188 19.703 1 98.25 229 GLU A CA 1
ATOM 1821 C C . GLU A 1 229 ? 1.698 9 20.609 1 98.25 229 GLU A C 1
ATOM 1823 O O . GLU A 1 229 ? 1.264 8.516 21.656 1 98.25 229 GLU A O 1
ATOM 1828 N N . ALA A 1 230 ? 1.361 10.234 20.094 1 98.56 230 ALA A N 1
ATOM 1829 C CA . ALA A 1 230 ? 0.679 11.242 20.891 1 98.56 230 ALA A CA 1
ATOM 1830 C C . ALA A 1 230 ? -0.455 11.898 20.109 1 98.56 230 ALA A C 1
ATOM 1832 O O . ALA A 1 230 ? -0.944 12.969 20.5 1 98.56 230 ALA A O 1
ATOM 1833 N N . VAL A 1 231 ? -0.89 11.219 19.078 1 98.88 231 VAL A N 1
ATOM 1834 C CA . VAL A 1 231 ? -1.727 11.953 18.125 1 98.88 231 VAL A CA 1
ATOM 1835 C C . VAL A 1 231 ? -3.109 11.312 18.047 1 98.88 231 VAL A C 1
ATOM 1837 O O . VAL A 1 231 ? -3.229 10.102 17.859 1 98.88 231 VAL A O 1
ATOM 1840 N N . ILE A 1 232 ? -4.094 12.125 18.234 1 98.81 232 ILE A N 1
ATOM 1841 C CA . ILE A 1 232 ? -5.449 11.773 17.812 1 98.81 232 ILE A CA 1
ATOM 1842 C C . ILE A 1 232 ? -5.668 12.195 16.359 1 98.81 232 ILE A C 1
ATOM 1844 O O . ILE A 1 232 ? -5.773 13.391 16.062 1 98.81 232 ILE A O 1
ATOM 1848 N N . TRP A 1 233 ? -5.801 11.234 15.484 1 98.88 233 TRP A N 1
ATOM 1849 C CA . TRP A 1 233 ? -5.953 11.523 14.062 1 98.88 233 TRP A CA 1
ATOM 1850 C C . TRP A 1 233 ? -7.426 11.656 13.688 1 98.88 233 TRP A C 1
ATOM 1852 O O . TRP A 1 233 ? -8.242 10.812 14.062 1 98.88 233 TRP A O 1
ATOM 1862 N N . THR A 1 234 ? -7.711 12.664 13.047 1 98.88 234 THR A N 1
ATOM 1863 C CA . THR A 1 234 ? -8.961 12.812 12.305 1 98.88 234 THR A CA 1
ATOM 1864 C C . THR A 1 234 ? -8.695 12.914 10.805 1 98.88 234 THR A C 1
ATOM 1866 O O . THR A 1 234 ? -8.016 13.836 10.352 1 98.88 234 THR A O 1
ATOM 1869 N N . VAL A 1 235 ? -9.188 11.953 10.055 1 98.88 235 VAL A N 1
ATOM 1870 C CA . VAL A 1 235 ? -9.039 11.961 8.609 1 98.88 235 VAL A CA 1
ATOM 1871 C C . VAL A 1 235 ? -10.406 12.172 7.953 1 98.88 235 VAL A C 1
ATOM 1873 O O . VAL A 1 235 ? -11.258 11.281 7.969 1 98.88 235 VAL A O 1
ATOM 1876 N N . PHE A 1 236 ? -10.578 13.344 7.363 1 98.69 236 PHE A N 1
ATOM 1877 C CA . PHE A 1 236 ? -11.883 13.68 6.805 1 98.69 236 PHE A CA 1
ATOM 1878 C C . PHE A 1 236 ? -12.102 12.961 5.48 1 98.69 236 PHE A C 1
ATOM 1880 O O . PHE A 1 236 ? -11.188 12.828 4.672 1 98.69 236 PHE A O 1
ATOM 1887 N N . ARG A 1 237 ? -13.305 12.5 5.262 1 97.25 237 ARG A N 1
ATOM 1888 C CA . ARG A 1 237 ? -13.68 11.836 4.016 1 97.25 237 ARG A CA 1
ATOM 1889 C C . ARG A 1 237 ? -13.844 12.852 2.887 1 97.25 237 ARG A C 1
ATOM 1891 O O . ARG A 1 237 ? -13.562 12.547 1.728 1 97.25 237 ARG A O 1
ATOM 1898 N N . GLN A 1 238 ? -14.352 14.023 3.279 1 95.88 238 GLN A N 1
ATOM 1899 C CA . GLN A 1 238 ? -14.469 15.094 2.297 1 95.88 238 GLN A CA 1
ATOM 1900 C C . GLN A 1 238 ? -13.094 15.523 1.793 1 95.88 238 GLN A C 1
ATOM 1902 O O . GLN A 1 238 ? -12.195 15.812 2.588 1 95.88 238 GLN A O 1
ATOM 1907 N N . THR A 1 239 ? -12.961 15.578 0.482 1 96.75 239 THR A N 1
ATOM 1908 C CA . THR A 1 239 ? -11.688 15.938 -0.12 1 96.75 239 THR A CA 1
ATOM 1909 C C . THR A 1 239 ? -11.68 17.406 -0.546 1 96.75 239 THR A C 1
ATOM 1911 O O . THR A 1 239 ? -12.742 18.016 -0.668 1 96.75 239 THR A O 1
ATOM 1914 N N . LEU A 1 240 ? -10.531 17.938 -0.659 1 97.12 240 LEU A N 1
ATOM 1915 C CA . LEU A 1 240 ? -10.336 19.297 -1.164 1 97.12 240 LEU A CA 1
ATOM 1916 C C . LEU A 1 240 ? -9.969 19.281 -2.645 1 97.12 240 LEU A C 1
ATOM 1918 O O . LEU A 1 240 ? -9.18 18.438 -3.082 1 97.12 240 LEU A O 1
ATOM 1922 N N . PRO A 1 241 ? -10.555 20.172 -3.438 1 96.44 241 PRO A N 1
ATOM 1923 C CA . PRO A 1 241 ? -10.258 20.188 -4.871 1 96.44 241 PRO A CA 1
ATOM 1924 C C . PRO A 1 241 ? -8.906 20.828 -5.191 1 96.44 241 PRO A C 1
ATOM 1926 O O . PRO A 1 241 ? -8.484 21.766 -4.504 1 96.44 241 PRO A O 1
ATOM 1929 N N . ILE A 1 242 ? -8.273 20.359 -6.234 1 97.38 242 ILE A N 1
ATOM 1930 C CA . ILE A 1 242 ? -7.023 20.922 -6.738 1 97.38 242 ILE A CA 1
ATOM 1931 C C . ILE A 1 242 ? -6.852 20.547 -8.211 1 97.38 242 ILE A C 1
ATOM 1933 O O . ILE A 1 242 ? -7.18 19.422 -8.617 1 97.38 242 ILE A O 1
ATOM 1937 N N . SER A 1 243 ? -6.352 21.438 -8.977 1 97.06 243 SER A N 1
ATOM 1938 C CA . SER A 1 243 ? -6.176 21.125 -10.398 1 97.06 243 SER A CA 1
ATOM 1939 C C . SER A 1 243 ? -4.863 20.391 -10.641 1 97.06 243 SER A C 1
ATOM 1941 O O . SER A 1 243 ? -3.949 20.453 -9.82 1 97.06 243 SER A O 1
ATOM 1943 N N . HIS A 1 244 ? -4.84 19.719 -11.82 1 96.62 244 HIS A N 1
ATOM 1944 C CA . HIS A 1 244 ? -3.613 19.047 -12.234 1 96.62 244 HIS A CA 1
ATOM 1945 C C . HIS A 1 244 ? -2.439 20.016 -12.289 1 96.62 244 HIS A C 1
ATOM 1947 O O . HIS A 1 244 ? -1.349 19.703 -11.805 1 96.62 244 HIS A O 1
ATOM 1953 N N . LYS A 1 245 ? -2.688 21.141 -12.844 1 96.56 245 LYS A N 1
ATOM 1954 C CA . LYS A 1 245 ? -1.651 22.172 -12.977 1 96.56 245 LYS A CA 1
ATOM 1955 C C . LYS A 1 245 ? -1.119 22.594 -11.617 1 96.56 245 LYS A C 1
ATOM 1957 O O . LYS A 1 245 ? 0.09 22.766 -11.438 1 96.56 245 LYS A O 1
ATOM 1962 N N . GLN A 1 246 ? -1.981 22.781 -10.664 1 97.75 246 GLN A N 1
ATOM 1963 C CA . GLN A 1 246 ? -1.574 23.172 -9.32 1 97.75 246 GLN A CA 1
ATOM 1964 C C . GLN A 1 246 ? -0.727 22.094 -8.656 1 97.75 246 GLN A C 1
ATOM 1966 O O . GLN A 1 246 ? 0.275 22.391 -8 1 97.75 246 GLN A O 1
ATOM 1971 N N . LEU A 1 247 ? -1.147 20.859 -8.852 1 97.62 247 LEU A N 1
ATOM 1972 C CA . LEU A 1 247 ? -0.397 19.734 -8.281 1 97.62 247 LEU A CA 1
ATOM 1973 C C . LEU A 1 247 ? 1.025 19.703 -8.836 1 97.62 247 LEU A C 1
ATOM 1975 O O . LEU A 1 247 ? 1.983 19.547 -8.07 1 97.62 247 LEU A O 1
ATOM 1979 N N . VAL A 1 248 ? 1.148 19.906 -10.102 1 97.25 248 VAL A N 1
ATOM 1980 C CA . VAL A 1 248 ? 2.463 19.906 -10.734 1 97.25 248 VAL A CA 1
ATOM 1981 C C . VAL A 1 248 ? 3.293 21.078 -10.195 1 97.25 248 VAL A C 1
ATOM 1983 O O . VAL A 1 248 ? 4.461 20.891 -9.844 1 97.25 248 VAL A O 1
ATOM 1986 N N . LYS A 1 249 ? 2.717 22.188 -10.102 1 97.06 249 LYS A N 1
ATOM 1987 C CA . LYS A 1 249 ? 3.42 23.391 -9.641 1 97.06 249 LYS A CA 1
ATOM 1988 C C . LYS A 1 249 ? 3.92 23.203 -8.211 1 97.06 249 LYS A C 1
ATOM 1990 O O . LYS A 1 249 ? 5.051 23.578 -7.891 1 97.06 249 LYS A O 1
ATOM 1995 N N . VAL A 1 250 ? 3.127 22.641 -7.336 1 97.44 250 VAL A N 1
ATOM 1996 C CA . VAL A 1 250 ? 3.508 22.453 -5.941 1 97.44 250 VAL A CA 1
ATOM 1997 C C . VAL A 1 250 ? 4.77 21.609 -5.859 1 97.44 250 VAL A C 1
ATOM 1999 O O . VAL A 1 250 ? 5.699 21.922 -5.121 1 97.44 250 VAL A O 1
ATOM 2002 N N . SER A 1 251 ? 4.82 20.578 -6.625 1 96.31 251 SER A N 1
ATOM 2003 C CA . SER A 1 251 ? 5.898 19.594 -6.551 1 96.31 251 SER A CA 1
ATOM 2004 C C . SER A 1 251 ? 7.199 20.156 -7.109 1 96.31 251 SER A C 1
ATOM 2006 O O . SER A 1 251 ? 8.266 19.562 -6.945 1 96.31 251 SER A O 1
ATOM 2008 N N . GLN A 1 252 ? 7.145 21.344 -7.691 1 97.06 252 GLN A N 1
ATOM 2009 C CA . GLN A 1 252 ? 8.32 21.922 -8.328 1 97.06 252 GLN A CA 1
ATOM 2010 C C . GLN A 1 252 ? 8.898 23.047 -7.492 1 97.06 252 GLN A C 1
ATOM 2012 O O . GLN A 1 252 ? 9.953 23.594 -7.82 1 97.06 252 GLN A O 1
ATOM 2017 N N . GLN A 1 253 ? 8.297 23.359 -6.414 1 97.5 253 GLN A N 1
ATOM 2018 C CA . GLN A 1 253 ? 8.617 24.625 -5.742 1 97.5 253 GLN A CA 1
ATOM 2019 C C . GLN A 1 253 ? 9.828 24.469 -4.824 1 97.5 253 GLN A C 1
ATOM 2021 O O . GLN A 1 253 ? 10.664 25.359 -4.73 1 97.5 253 GLN A O 1
ATOM 2026 N N . LEU A 1 254 ? 9.938 23.344 -4.168 1 98 254 LEU A N 1
ATOM 2027 C CA . LEU A 1 254 ? 10.867 23.297 -3.045 1 98 254 LEU A CA 1
ATOM 2028 C C . LEU A 1 254 ? 11.977 22.281 -3.303 1 98 254 LEU A C 1
ATOM 2030 O O . LEU A 1 254 ? 11.805 21.344 -4.082 1 98 254 LEU A O 1
ATOM 2034 N N . LEU A 1 255 ? 13.094 22.5 -2.619 1 96.38 255 LEU A N 1
ATOM 2035 C CA . LEU A 1 255 ? 14.188 21.547 -2.551 1 96.38 255 LEU A CA 1
ATOM 2036 C C . LEU A 1 255 ? 14.367 21.016 -1.128 1 96.38 255 LEU A C 1
ATOM 2038 O O . LEU A 1 255 ? 14.164 21.766 -0.162 1 96.38 255 LEU A O 1
ATOM 2042 N N . PHE A 1 256 ? 14.742 19.75 -1.035 1 94.56 256 PHE A N 1
ATOM 2043 C CA . PHE A 1 256 ? 15.164 19.188 0.241 1 94.56 256 PHE A CA 1
ATOM 2044 C C . PHE A 1 256 ? 16.438 19.859 0.733 1 94.56 256 PHE A C 1
ATOM 2046 O O . PHE A 1 256 ? 17.094 20.594 -0.015 1 94.56 256 PHE A O 1
ATOM 2053 N N . TRP A 1 257 ? 16.812 19.547 1.996 1 90.88 257 TRP A N 1
ATOM 2054 C CA . TRP A 1 257 ? 18.062 20.031 2.557 1 90.88 257 TRP A CA 1
ATOM 2055 C C . TRP A 1 257 ? 19.25 19.516 1.761 1 90.88 257 TRP A C 1
ATOM 2057 O O . TRP A 1 257 ? 20.328 20.141 1.762 1 90.88 257 TRP A O 1
ATOM 2067 N N . THR A 1 258 ? 19.109 18.469 0.97 1 86.75 258 THR A N 1
ATOM 2068 C CA . THR A 1 258 ? 20.172 17.859 0.164 1 86.75 258 THR A CA 1
ATOM 2069 C C . THR A 1 258 ? 20.312 18.578 -1.176 1 86.75 258 T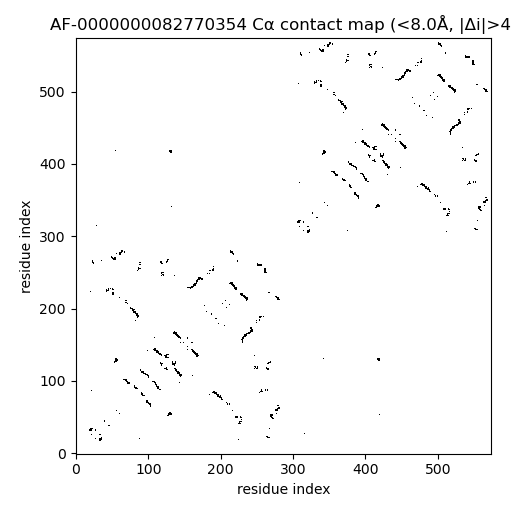HR A C 1
ATOM 2071 O O . THR A 1 258 ? 21.234 18.328 -1.935 1 86.75 258 THR A O 1
ATOM 2074 N N . GLY A 1 259 ? 19.297 19.406 -1.526 1 90 259 GLY A N 1
ATOM 2075 C CA . GLY A 1 259 ? 19.344 20.125 -2.797 1 90 259 GLY A CA 1
ATOM 2076 C C . GLY A 1 259 ? 18.547 19.438 -3.887 1 90 259 GLY A C 1
ATOM 2077 O O . GLY A 1 259 ? 18.406 19.953 -4.992 1 90 259 GLY A O 1
ATOM 2078 N N . ARG A 1 260 ? 18.016 18.328 -3.578 1 91.44 260 ARG A N 1
ATOM 2079 C CA . ARG A 1 260 ? 17.172 17.609 -4.539 1 91.44 260 ARG A CA 1
ATOM 2080 C C . ARG A 1 260 ? 15.734 18.109 -4.488 1 91.44 260 ARG A C 1
ATOM 2082 O O . ARG A 1 260 ? 15.312 18.703 -3.492 1 91.44 260 ARG A O 1
ATOM 2089 N N . PRO A 1 261 ? 15.016 17.875 -5.598 1 94.88 261 PRO A N 1
ATOM 2090 C CA . PRO A 1 261 ? 13.609 18.297 -5.574 1 94.88 261 PRO A CA 1
ATOM 2091 C C . PRO A 1 261 ? 12.828 17.641 -4.445 1 94.88 261 PRO A C 1
ATOM 2093 O O . PRO A 1 261 ? 13 16.438 -4.172 1 94.88 261 PRO A O 1
ATOM 2096 N N . MET A 1 262 ? 12.023 18.406 -3.777 1 96.5 262 MET A N 1
ATOM 2097 C CA . MET A 1 262 ? 11.219 17.906 -2.666 1 96.5 262 MET A CA 1
ATOM 2098 C C . MET A 1 262 ? 9.938 17.25 -3.174 1 96.5 262 MET A C 1
ATOM 2100 O O . MET A 1 262 ? 8.914 17.906 -3.344 1 96.5 262 MET A O 1
ATOM 2104 N N . THR A 1 263 ? 10.023 15.984 -3.436 1 95.88 263 THR A N 1
ATOM 2105 C CA . THR A 1 263 ? 8.891 15.211 -3.93 1 95.88 263 THR A CA 1
ATOM 2106 C C . THR A 1 263 ? 8.719 13.93 -3.121 1 95.88 263 THR A C 1
ATOM 2108 O O . THR A 1 263 ? 9.656 13.484 -2.447 1 95.88 263 THR A O 1
ATOM 2111 N N . ASN A 1 264 ? 7.496 13.359 -3.182 1 95.5 264 ASN A N 1
ATOM 2112 C CA . ASN A 1 264 ? 7.188 12.117 -2.479 1 95.5 264 ASN A CA 1
ATOM 2113 C C . ASN A 1 264 ? 7.508 12.219 -0.99 1 95.5 264 ASN A C 1
ATOM 2115 O O . ASN A 1 264 ? 8.234 11.391 -0.448 1 95.5 264 ASN A O 1
ATOM 2119 N N . ILE A 1 265 ? 6.965 13.195 -0.359 1 96.62 265 ILE A N 1
ATOM 2120 C CA . ILE A 1 265 ? 7.262 13.484 1.04 1 96.62 265 ILE A CA 1
ATOM 2121 C C . ILE A 1 265 ? 6.211 12.828 1.936 1 96.62 265 ILE A C 1
ATOM 2123 O O . ILE A 1 265 ? 5.461 13.516 2.629 1 96.62 265 ILE A O 1
ATOM 2127 N N . PHE A 1 266 ? 6.23 11.523 1.921 1 97.19 266 PHE A N 1
ATOM 2128 C CA . PHE A 1 266 ? 5.309 10.766 2.758 1 97.19 266 PHE A CA 1
ATOM 2129 C C . PHE A 1 266 ? 5.984 9.523 3.322 1 97.19 266 PHE A C 1
ATOM 2131 O O . PHE A 1 266 ? 6.848 8.93 2.67 1 97.19 266 PHE A O 1
ATOM 2138 N N . ARG A 1 267 ? 5.621 9.234 4.504 1 96.94 267 ARG A N 1
ATOM 2139 C CA . ARG A 1 267 ? 6.008 7.98 5.145 1 96.94 267 ARG A CA 1
ATOM 2140 C C . ARG A 1 267 ? 5.141 6.828 4.656 1 96.94 267 ARG A C 1
ATOM 2142 O O . ARG A 1 267 ? 3.926 6.973 4.52 1 96.94 267 ARG A O 1
ATOM 2149 N N . PRO A 1 268 ? 5.73 5.652 4.34 1 94.5 268 PRO A N 1
ATOM 2150 C CA . PRO A 1 268 ? 4.887 4.5 4.023 1 94.5 268 PRO A CA 1
ATOM 2151 C C . PRO A 1 268 ? 3.889 4.18 5.133 1 94.5 268 PRO A C 1
ATOM 2153 O O . PRO A 1 268 ? 4.18 4.398 6.312 1 94.5 268 PRO A O 1
ATOM 2156 N N . VAL A 1 269 ? 2.76 3.656 4.742 1 97.31 269 VAL A N 1
ATOM 2157 C CA . VAL A 1 269 ? 1.731 3.318 5.723 1 97.31 269 VAL A CA 1
ATOM 2158 C C . VAL A 1 269 ? 2.299 2.346 6.754 1 97.31 269 VAL A C 1
ATOM 2160 O O . VAL A 1 269 ? 3.119 1.486 6.418 1 97.31 269 VAL A O 1
ATOM 2163 N N . GLN A 1 270 ? 1.866 2.523 7.961 1 97.06 270 GLN A N 1
ATOM 2164 C CA . GLN A 1 270 ? 2.277 1.703 9.094 1 97.06 270 GLN A CA 1
ATOM 2165 C C . GLN A 1 270 ? 1.201 0.684 9.461 1 97.06 270 GLN A C 1
ATOM 2167 O O . GLN A 1 270 ? 0.027 0.872 9.133 1 97.06 270 GLN A O 1
ATOM 2172 N N . ASN A 1 271 ? 1.672 -0.366 10.172 1 94.25 271 ASN A N 1
ATOM 2173 C CA . ASN A 1 271 ? 0.748 -1.412 10.602 1 94.25 271 ASN A CA 1
ATOM 2174 C C . ASN A 1 271 ? -0.259 -0.887 11.617 1 94.25 271 ASN A C 1
ATOM 2176 O O . ASN A 1 271 ? 0.102 -0.132 12.523 1 94.25 271 ASN A O 1
ATOM 2180 N N . LEU A 1 272 ? -1.485 -1.296 11.43 1 96.19 272 LEU A N 1
ATOM 2181 C CA . LEU A 1 272 ? -2.537 -0.91 12.367 1 96.19 272 LEU A CA 1
ATOM 2182 C C . LEU A 1 272 ? -2.342 -1.596 13.711 1 96.19 272 LEU A C 1
ATOM 2184 O O . LEU A 1 272 ? -2.67 -1.026 14.758 1 96.19 272 LEU A O 1
ATOM 2188 N N . ASN A 1 273 ? -1.775 -2.828 13.703 1 94.19 273 ASN A N 1
ATOM 2189 C CA . ASN A 1 273 ? -1.456 -3.611 14.891 1 94.19 273 ASN A CA 1
ATOM 2190 C C . ASN A 1 273 ? -2.654 -3.721 15.828 1 94.19 273 ASN A C 1
ATOM 2192 O O . ASN A 1 273 ? -2.539 -3.451 17.031 1 94.19 273 ASN A O 1
ATOM 2196 N N . GLY A 1 274 ? -3.826 -4.012 15.328 1 93.12 274 GLY A N 1
ATOM 2197 C CA . GLY A 1 274 ? -4.984 -4.34 16.141 1 93.12 274 GLY A CA 1
ATOM 2198 C C . GLY A 1 274 ? -5.762 -3.115 16.594 1 93.12 274 GLY A C 1
ATOM 2199 O O . GLY A 1 274 ? -6.809 -3.238 17.234 1 93.12 274 GLY A O 1
ATOM 2200 N N . ARG A 1 275 ? -5.309 -1.858 16.328 1 96.88 275 ARG A N 1
ATOM 2201 C CA . ARG A 1 275 ? -6.066 -0.659 16.672 1 96.88 275 ARG A CA 1
ATOM 2202 C C . ARG A 1 275 ? -7.367 -0.594 15.875 1 96.88 275 ARG A C 1
ATOM 2204 O O . ARG A 1 275 ? -7.473 -1.185 14.797 1 96.88 275 ARG A O 1
ATOM 2211 N N . THR A 1 276 ? -8.25 0.146 16.438 1 97.06 276 THR A N 1
ATOM 2212 C CA . THR A 1 276 ? -9.539 0.355 15.797 1 97.06 276 THR A CA 1
ATOM 2213 C C . THR A 1 276 ? -9.57 1.694 15.07 1 97.06 276 THR A C 1
ATOM 2215 O O . THR A 1 276 ? -9.094 2.703 15.594 1 97.06 276 THR A O 1
ATOM 2218 N N . VAL A 1 277 ? -10.055 1.645 13.883 1 98.62 277 VAL A N 1
ATOM 2219 C CA . VAL A 1 277 ? -10.398 2.875 13.18 1 98.62 277 VAL A CA 1
ATOM 2220 C C . VAL A 1 277 ? -11.906 3.115 13.266 1 98.62 277 VAL A C 1
ATOM 2222 O O . VAL A 1 277 ? -12.703 2.283 12.828 1 98.62 277 VAL A O 1
ATOM 2225 N N . SER A 1 278 ? -12.297 4.246 13.844 1 98.5 278 SER A N 1
ATOM 2226 C CA . SER A 1 278 ? -13.703 4.602 13.977 1 98.5 278 SER A CA 1
ATOM 2227 C C . SER A 1 278 ? -14.133 5.598 12.906 1 98.5 278 SER A C 1
ATOM 2229 O O . SER A 1 278 ? -13.289 6.262 12.297 1 98.5 278 SER A O 1
ATOM 2231 N N . GLY A 1 279 ? -15.438 5.586 12.609 1 97.81 279 GLY A N 1
ATOM 2232 C CA . GLY A 1 279 ? -16 6.535 11.664 1 97.81 279 GLY A CA 1
ATOM 2233 C C . GLY A 1 279 ? -17.328 7.113 12.125 1 97.81 279 GLY A C 1
ATOM 2234 O O . GLY A 1 279 ? -18 6.535 12.984 1 97.81 279 GLY A O 1
ATOM 2235 N N . THR A 1 280 ? -17.547 8.336 11.617 1 95.88 280 THR A N 1
ATOM 2236 C CA . THR A 1 280 ? -18.859 8.922 11.859 1 95.88 280 THR A CA 1
ATOM 2237 C C . THR A 1 280 ? -19.953 8.109 11.164 1 95.88 280 THR A C 1
ATOM 2239 O O . THR A 1 280 ? -19.688 7.441 10.164 1 95.88 280 THR A O 1
ATOM 2242 N N . ASN A 1 281 ? -21.156 8.016 11.781 1 78.38 281 ASN A N 1
ATOM 2243 C CA . ASN A 1 281 ? -22.297 7.281 11.219 1 78.38 281 ASN A CA 1
ATOM 2244 C C . ASN A 1 281 ? -22.781 7.922 9.922 1 78.38 281 ASN A C 1
ATOM 2246 O O . ASN A 1 281 ? -22.75 9.148 9.781 1 78.38 281 ASN A O 1
ATOM 2250 N N . SER A 1 282 ? -22.688 7.246 8.836 1 59.62 282 SER A N 1
ATOM 2251 C CA . SER A 1 282 ? -23.297 7.816 7.637 1 59.62 282 SER A CA 1
ATOM 2252 C C . SER A 1 282 ? -24.75 8.219 7.891 1 59.62 282 SER A C 1
ATOM 2254 O O . SER A 1 282 ? -25.531 7.438 8.43 1 59.62 282 SER A O 1
ATOM 2256 N N . VAL A 1 283 ? -25.031 9.469 8.289 1 44.34 283 VAL A N 1
ATOM 2257 C CA . VAL A 1 283 ? -26.438 9.859 8.367 1 44.34 283 VAL A CA 1
ATOM 2258 C C . VAL A 1 283 ? -27.156 9.438 7.086 1 44.34 283 VAL A C 1
ATOM 2260 O O . VAL A 1 283 ? -26.812 9.906 5.996 1 44.34 283 VAL A O 1
ATOM 2263 N N . VAL A 1 284 ? -27.625 8.242 6.934 1 38.88 284 VAL A N 1
ATOM 2264 C CA . VAL A 1 284 ? -28.656 8.008 5.934 1 38.88 284 VAL A CA 1
ATOM 2265 C C . VAL A 1 284 ? -29.734 9.094 6.039 1 38.88 284 VAL A C 1
ATOM 2267 O O . VAL A 1 284 ? -30.375 9.234 7.078 1 38.88 284 VAL A O 1
ATOM 2270 N N . ASN A 1 285 ? -29.453 10.219 5.449 1 24.88 285 ASN A N 1
ATOM 2271 C CA . ASN A 1 285 ? -30.672 11 5.305 1 24.88 285 ASN A CA 1
ATOM 2272 C C . ASN A 1 285 ? -31.844 10.125 4.863 1 24.88 285 ASN A C 1
ATOM 2274 O O . ASN A 1 285 ? -31.859 9.625 3.736 1 24.88 285 ASN A O 1
ATOM 2278 N N . ALA A 1 286 ? -32.344 9.336 5.645 1 29.39 286 ALA A N 1
ATOM 2279 C CA . ALA A 1 286 ? -33.75 8.945 5.383 1 29.39 286 ALA A CA 1
ATOM 2280 C C . ALA A 1 286 ? -34.625 10.172 5.164 1 29.39 286 ALA A C 1
ATOM 2282 O O . ALA A 1 286 ? -35 10.859 6.121 1 29.39 286 ALA A O 1
ATOM 2283 N N . PHE A 1 287 ? -34.156 10.93 4.117 1 20.7 287 PHE A N 1
ATOM 2284 C CA . PHE A 1 287 ? -35.375 11.609 3.656 1 20.7 287 PHE A CA 1
ATOM 2285 C C . PHE A 1 287 ? -36.344 10.625 2.996 1 20.7 287 PHE A C 1
ATOM 2287 O O . PHE A 1 287 ? -35.906 9.664 2.354 1 20.7 287 PHE A O 1
ATOM 2294 N N . MET B 1 1 ? 65.938 -19.156 -35.344 1 34.88 1 MET B N 1
ATOM 2295 C CA . MET B 1 1 ? 65.188 -19.266 -34.125 1 34.88 1 MET B CA 1
ATOM 2296 C C . MET B 1 1 ? 64.062 -18.219 -34.094 1 34.88 1 MET B C 1
ATOM 2298 O O . MET B 1 1 ? 64.312 -17.062 -33.781 1 34.88 1 MET B O 1
ATOM 2302 N N . ARG B 1 2 ? 63.125 -18.312 -35.125 1 43.34 2 ARG B N 1
ATOM 2303 C CA . ARG B 1 2 ? 61.938 -17.5 -35.312 1 43.34 2 ARG B CA 1
ATOM 2304 C C . ARG B 1 2 ? 61.031 -17.578 -34.094 1 43.34 2 ARG B C 1
ATOM 2306 O O . ARG B 1 2 ? 60.562 -18.656 -33.719 1 43.34 2 ARG B O 1
ATOM 2313 N N . SER B 1 3 ? 61.25 -16.719 -33.125 1 41.59 3 SER B N 1
ATOM 2314 C CA . SER B 1 3 ? 60.406 -16.5 -31.938 1 41.59 3 SER B CA 1
ATOM 2315 C C . SER B 1 3 ? 59 -16.141 -32.312 1 41.59 3 SER B C 1
ATOM 2317 O O . SER B 1 3 ? 58.75 -15.125 -33 1 41.59 3 SER B O 1
ATOM 2319 N N . LEU B 1 4 ? 58.156 -17.125 -32.656 1 42.78 4 LEU B N 1
ATOM 2320 C CA . LEU B 1 4 ? 56.719 -16.906 -32.844 1 42.78 4 LEU B CA 1
ATOM 2321 C C . LEU B 1 4 ? 56.094 -16.266 -31.594 1 42.78 4 LEU B C 1
ATOM 2323 O O . LEU B 1 4 ? 56.156 -16.828 -30.5 1 42.78 4 LEU B O 1
ATOM 2327 N N . LEU B 1 5 ? 56 -14.945 -31.578 1 43.53 5 LEU B N 1
ATOM 2328 C CA . LEU B 1 5 ? 55.219 -14.18 -30.609 1 43.53 5 LEU B CA 1
ATOM 2329 C C . LEU B 1 5 ? 53.75 -14.594 -30.656 1 43.53 5 LEU B C 1
ATOM 2331 O O . LEU B 1 5 ? 53.094 -14.445 -31.688 1 43.53 5 LEU B O 1
ATOM 2335 N N . HIS B 1 6 ? 53.375 -15.594 -29.891 1 46.12 6 HIS B N 1
ATOM 2336 C CA . HIS B 1 6 ? 51.969 -15.875 -29.719 1 46.12 6 HIS B CA 1
ATOM 2337 C C . HIS B 1 6 ? 51.25 -14.688 -29.094 1 46.12 6 HIS B C 1
ATOM 2339 O O . HIS B 1 6 ? 51.594 -14.227 -28.016 1 46.12 6 HIS B O 1
ATOM 2345 N N . CYS B 1 7 ? 50.531 -13.867 -29.891 1 44.31 7 CYS B N 1
ATOM 2346 C CA . CYS B 1 7 ? 49.594 -12.859 -29.438 1 44.31 7 CYS B CA 1
ATOM 2347 C C . CYS B 1 7 ? 48.438 -13.508 -28.672 1 44.31 7 CYS B C 1
ATOM 2349 O O . CYS B 1 7 ? 47.656 -14.289 -29.234 1 44.31 7 CYS B O 1
ATOM 2351 N N . PHE B 1 8 ? 48.688 -13.688 -27.375 1 45.75 8 PHE B N 1
ATOM 2352 C CA . PHE B 1 8 ? 47.562 -14.047 -26.531 1 45.75 8 PHE B CA 1
ATOM 2353 C C . PHE B 1 8 ? 46.438 -13.016 -26.672 1 45.75 8 PHE B C 1
ATOM 2355 O O . PHE B 1 8 ? 46.625 -11.844 -26.328 1 45.75 8 PHE B O 1
ATOM 2362 N N . SER B 1 9 ? 45.5 -13.219 -27.609 1 43 9 SER B N 1
ATOM 2363 C CA . SER B 1 9 ? 44.281 -12.43 -27.609 1 43 9 SER B CA 1
ATOM 2364 C C . SER B 1 9 ? 43.531 -12.547 -26.281 1 43 9 SER B C 1
ATOM 2366 O O . SER B 1 9 ? 43.188 -13.648 -25.859 1 43 9 SER B O 1
ATOM 2368 N N . LEU B 1 10 ? 43.812 -11.688 -25.375 1 44.22 10 LEU B N 1
ATOM 2369 C CA . LEU B 1 10 ? 42.938 -11.547 -24.219 1 44.22 10 LEU B CA 1
ATOM 2370 C C . LEU B 1 10 ? 41.5 -11.297 -24.672 1 44.22 10 LEU B C 1
ATOM 2372 O O . LEU B 1 10 ? 41.188 -10.234 -25.188 1 44.22 10 LEU B O 1
ATOM 2376 N N . LEU B 1 11 ? 40.781 -12.297 -25.125 1 43.66 11 LEU B N 1
ATOM 2377 C CA . LEU B 1 11 ? 39.375 -12.086 -25.297 1 43.66 11 LEU B CA 1
ATOM 2378 C C . LEU B 1 11 ? 38.75 -11.539 -24 1 43.66 11 LEU B C 1
ATOM 2380 O O . LEU B 1 11 ? 38.844 -12.164 -22.953 1 43.66 11 LEU B O 1
ATOM 2384 N N . PRO B 1 12 ? 38.5 -10.25 -23.953 1 43.56 12 PRO B N 1
ATOM 2385 C CA . PRO B 1 12 ? 37.719 -9.836 -22.781 1 43.56 12 PRO B CA 1
ATOM 2386 C C . PRO B 1 12 ? 36.5 -10.711 -22.547 1 43.56 12 PRO B C 1
ATOM 2388 O O . PRO B 1 12 ? 35.719 -10.938 -23.469 1 43.56 12 PRO B O 1
ATOM 2391 N N . LEU B 1 13 ? 36.594 -11.68 -21.719 1 39.38 13 LEU B N 1
ATOM 2392 C CA . LEU B 1 13 ? 35.344 -12.25 -21.203 1 39.38 13 LEU B CA 1
ATOM 2393 C C . LEU B 1 13 ? 34.312 -11.164 -20.922 1 39.38 13 LEU B C 1
ATOM 2395 O O . LEU B 1 13 ? 34.5 -10.375 -19.984 1 39.38 13 LEU B O 1
ATOM 2399 N N . LEU B 1 14 ? 33.719 -10.648 -21.906 1 36.12 14 LEU B N 1
ATOM 2400 C CA . LEU B 1 14 ? 32.5 -9.93 -21.625 1 36.12 14 LEU B CA 1
ATOM 2401 C C . LEU B 1 14 ? 31.656 -10.672 -20.578 1 36.12 14 LEU B C 1
ATOM 2403 O O . LEU B 1 14 ? 31.078 -11.719 -20.875 1 36.12 14 LEU B O 1
ATOM 2407 N N . TYR B 1 15 ? 32.125 -10.641 -19.375 1 36.47 15 TYR B N 1
ATOM 2408 C CA . TYR B 1 15 ? 31.125 -10.953 -18.344 1 36.47 15 TYR B CA 1
ATOM 2409 C C . TYR B 1 15 ? 29.781 -10.359 -18.703 1 36.47 15 TYR B C 1
ATOM 2411 O O . TYR B 1 15 ? 29.625 -9.133 -18.734 1 36.47 15 TYR B O 1
ATOM 2419 N N . LEU B 1 16 ? 29.078 -10.844 -19.625 1 36.81 16 LEU B N 1
ATOM 2420 C CA . LEU B 1 16 ? 27.656 -10.5 -19.656 1 36.81 16 LEU B CA 1
ATOM 2421 C C . LEU B 1 16 ? 27.125 -10.312 -18.234 1 36.81 16 LEU B C 1
ATOM 2423 O O . LEU B 1 16 ? 26.953 -11.289 -17.5 1 36.81 16 LEU B O 1
ATOM 2427 N N . CYS B 1 17 ? 27.531 -9.344 -17.562 1 43.88 17 CYS B N 1
ATOM 2428 C CA . CYS B 1 17 ? 26.875 -8.961 -16.312 1 43.88 17 CYS B CA 1
ATOM 2429 C C . CYS B 1 17 ? 25.375 -9.141 -16.391 1 43.88 17 CYS B C 1
ATOM 2431 O O . CYS B 1 17 ? 24.688 -8.375 -17.078 1 43.88 17 CYS B O 1
ATOM 2433 N N . SER B 1 18 ? 24.891 -10.312 -16.625 1 51.09 18 SER B N 1
ATOM 2434 C CA . SER B 1 18 ? 23.453 -10.547 -16.5 1 51.09 18 SER B CA 1
ATOM 2435 C C . SER B 1 18 ? 22.828 -9.594 -15.484 1 51.09 18 SER B C 1
ATOM 2437 O O . SER B 1 18 ? 23.375 -9.391 -14.398 1 51.09 18 SER B O 1
ATOM 2439 N N . ALA B 1 19 ? 22.156 -8.586 -15.922 1 59.91 19 ALA B N 1
ATOM 2440 C CA . ALA B 1 19 ? 21.453 -7.574 -15.133 1 59.91 19 ALA B CA 1
ATOM 2441 C C . ALA B 1 19 ? 20.781 -8.195 -13.914 1 59.91 19 ALA B C 1
ATOM 2443 O O . ALA B 1 19 ? 19.922 -9.07 -14.055 1 59.91 19 ALA B O 1
ATOM 2444 N N . GLN B 1 20 ? 21.391 -8.07 -12.789 1 82.88 20 GLN B N 1
ATOM 2445 C CA . GLN B 1 20 ? 20.906 -8.703 -11.562 1 82.88 20 GLN B CA 1
ATOM 2446 C C . GLN B 1 20 ? 19.828 -7.863 -10.906 1 82.88 20 GLN B C 1
ATOM 2448 O O . GLN B 1 20 ? 19.953 -6.645 -10.773 1 82.88 20 GLN B O 1
ATOM 2453 N N . TRP B 1 21 ? 18.562 -8.438 -10.922 1 90.19 21 TRP B N 1
ATOM 2454 C CA . TRP B 1 21 ? 17.469 -7.789 -10.211 1 90.19 21 TRP B CA 1
ATOM 2455 C C . TRP B 1 21 ? 17.281 -8.398 -8.828 1 90.19 21 TRP B C 1
ATOM 2457 O O . TRP B 1 21 ? 17.75 -9.508 -8.555 1 90.19 21 TRP B O 1
ATOM 2467 N N . CYS B 1 22 ? 16.75 -7.574 -7.965 1 91.06 22 CYS B N 1
ATOM 2468 C CA . CYS B 1 22 ? 16.422 -8.031 -6.621 1 91.06 22 CYS B CA 1
ATOM 2469 C C . CYS B 1 22 ? 15.102 -7.449 -6.148 1 91.06 22 CYS B C 1
ATOM 2471 O O . CYS B 1 22 ? 14.578 -6.516 -6.758 1 91.06 22 CYS B O 1
ATOM 2473 N N . TYR B 1 23 ? 14.57 -8.117 -5.211 1 92 23 TYR B N 1
ATOM 2474 C CA . TYR B 1 23 ? 13.43 -7.52 -4.523 1 92 23 TYR B CA 1
ATOM 2475 C C . TYR B 1 23 ? 13.875 -6.383 -3.611 1 92 23 TYR B C 1
ATOM 2477 O O . TYR B 1 23 ? 15.062 -6.227 -3.334 1 92 23 TYR B O 1
ATOM 2485 N N . GLN B 1 24 ? 12.906 -5.578 -3.215 1 81.62 24 GLN B N 1
ATOM 2486 C CA . GLN B 1 24 ? 13.188 -4.406 -2.393 1 81.62 24 GLN B CA 1
ATOM 2487 C C . GLN B 1 24 ? 13.938 -4.793 -1.124 1 81.62 24 GLN B C 1
ATOM 2489 O O . GLN B 1 24 ? 14.828 -4.062 -0.673 1 81.62 24 GLN B O 1
ATOM 2494 N N . SER B 1 25 ? 13.633 -5.93 -0.583 1 75.75 25 SER B N 1
ATOM 2495 C CA . SER B 1 25 ? 14.203 -6.391 0.677 1 75.75 25 SER B CA 1
ATOM 2496 C C . SER B 1 25 ? 15.703 -6.645 0.541 1 75.75 25 SER B C 1
ATOM 2498 O O . SER B 1 25 ? 16.438 -6.645 1.536 1 75.75 25 SER B O 1
ATOM 2500 N N . GLN B 1 26 ? 16.125 -6.891 -0.628 1 76.31 26 GLN B N 1
ATOM 2501 C CA . GLN B 1 26 ? 17.516 -7.262 -0.881 1 76.31 26 GLN B CA 1
ATOM 2502 C C . GLN B 1 26 ? 18.375 -6.031 -1.197 1 76.31 26 GLN B C 1
ATOM 2504 O O . GLN B 1 26 ? 19.594 -6.098 -1.174 1 76.31 26 GLN B O 1
ATOM 2509 N N . TYR B 1 27 ? 17.672 -5.004 -1.435 1 70.75 27 TYR B N 1
ATOM 2510 C CA . TYR B 1 27 ? 18.406 -3.844 -1.918 1 70.75 27 TYR B CA 1
ATOM 2511 C C . TYR B 1 27 ? 19.25 -3.227 -0.803 1 70.75 27 TYR B C 1
ATOM 2513 O O . TYR B 1 27 ? 18.734 -2.926 0.275 1 70.75 27 TYR B O 1
ATOM 2521 N N . SER B 1 28 ? 20.484 -3.189 -1.044 1 70.5 28 SER B N 1
ATOM 2522 C CA . SER B 1 28 ? 21.453 -2.516 -0.178 1 70.5 28 SER B CA 1
ATOM 2523 C C . SER B 1 28 ? 22.562 -1.847 -0.991 1 70.5 28 SER B C 1
ATOM 2525 O O . SER B 1 28 ? 22.766 -2.189 -2.156 1 70.5 28 SER B O 1
ATOM 2527 N N . CYS B 1 29 ? 23.109 -0.815 -0.434 1 70.38 29 CYS B N 1
ATOM 2528 C CA . CYS B 1 29 ? 24.172 -0.09 -1.117 1 70.38 29 CYS B CA 1
ATOM 2529 C C . CYS B 1 29 ? 25.344 -1.015 -1.445 1 70.38 29 CYS B C 1
ATOM 2531 O O . CYS B 1 29 ? 26.156 -0.709 -2.318 1 70.38 29 CYS B O 1
ATOM 2533 N N . ASP B 1 30 ? 25.328 -2.107 -0.863 1 65.5 30 ASP B N 1
ATOM 2534 C CA . ASP B 1 30 ? 26.422 -3.051 -1.092 1 65.5 30 ASP B CA 1
ATOM 2535 C C . ASP B 1 30 ? 26.109 -3.986 -2.256 1 65.5 30 ASP B C 1
ATOM 2537 O O . ASP B 1 30 ? 27 -4.621 -2.812 1 65.5 30 ASP B O 1
ATOM 2541 N N . GLN B 1 31 ? 24.812 -4.09 -2.537 1 61.91 31 GLN B N 1
ATOM 2542 C CA . GLN B 1 31 ? 24.438 -5.043 -3.576 1 61.91 31 GLN B CA 1
ATOM 2543 C C . GLN B 1 31 ? 24.188 -4.336 -4.902 1 61.91 31 GLN B C 1
ATOM 2545 O O . GLN B 1 31 ? 23.547 -3.285 -4.934 1 61.91 31 GLN B O 1
ATOM 2550 N N . THR B 1 32 ? 24.766 -4.766 -5.941 1 73.06 32 THR B N 1
ATOM 2551 C CA . THR B 1 32 ? 24.719 -4.219 -7.293 1 73.06 32 THR B CA 1
ATOM 2552 C C . THR B 1 32 ? 23.469 -4.676 -8.023 1 73.06 32 THR B C 1
ATOM 2554 O O . THR B 1 32 ? 23.531 -5.102 -9.18 1 73.06 32 THR B O 1
ATOM 2557 N N . CYS B 1 33 ? 22.328 -4.879 -7.387 1 83.81 33 CYS B N 1
ATOM 2558 C CA . CYS B 1 33 ? 21.125 -5.289 -8.109 1 83.81 33 CYS B CA 1
ATOM 2559 C C . CYS B 1 33 ? 20.125 -4.141 -8.211 1 83.81 33 CYS B C 1
ATOM 2561 O O . CYS B 1 33 ? 20.234 -3.158 -7.473 1 83.81 33 CYS B O 1
ATOM 2563 N N . ARG B 1 34 ? 19.297 -4.309 -9.172 1 86.25 34 ARG B N 1
ATOM 2564 C CA . ARG B 1 34 ? 18.25 -3.316 -9.336 1 86.25 34 ARG B CA 1
ATOM 2565 C C . ARG B 1 34 ? 17 -3.715 -8.562 1 86.25 34 ARG B C 1
ATOM 2567 O O . ARG B 1 34 ? 16.531 -4.852 -8.664 1 86.25 34 ARG B O 1
ATOM 2574 N N . GLU B 1 35 ? 16.594 -2.764 -7.82 1 88.19 35 GLU B N 1
ATOM 2575 C CA . GLU B 1 35 ? 15.352 -2.975 -7.09 1 88.19 35 GLU B CA 1
ATOM 2576 C C . GLU B 1 35 ? 14.141 -2.611 -7.941 1 88.19 35 GLU B C 1
ATOM 2578 O O . GLU B 1 35 ? 14.289 -2.051 -9.031 1 88.19 35 GLU B O 1
ATOM 2583 N N . PRO B 1 36 ? 12.938 -2.986 -7.574 1 91.56 36 PRO B N 1
ATOM 2584 C CA . PRO B 1 36 ? 11.758 -3.01 -8.445 1 91.56 36 PRO B CA 1
ATOM 2585 C C . PRO B 1 36 ? 11.5 -1.664 -9.117 1 91.56 36 PRO B C 1
ATOM 2587 O O . PRO B 1 36 ? 11.109 -1.62 -10.289 1 91.56 36 PRO B O 1
ATOM 2590 N N . SER B 1 37 ? 11.703 -0.589 -8.453 1 87.25 37 SER B N 1
ATOM 2591 C CA . SER B 1 37 ? 11.406 0.711 -9.055 1 87.25 37 SER B CA 1
ATOM 2592 C C . SER B 1 37 ? 12.391 1.04 -10.172 1 87.25 37 SER B C 1
ATOM 2594 O O . SER B 1 37 ? 12.18 1.989 -10.93 1 87.25 37 SER B O 1
ATOM 2596 N N . HIS B 1 38 ? 13.422 0.233 -10.305 1 88.06 38 HIS B N 1
ATOM 2597 C CA . HIS B 1 38 ? 14.422 0.49 -11.328 1 88.06 38 HIS B CA 1
ATOM 2598 C C . HIS B 1 38 ? 14.539 -0.69 -12.289 1 88.06 38 HIS B C 1
ATOM 2600 O O . HIS B 1 38 ? 15.461 -0.733 -13.117 1 88.06 38 HIS B O 1
ATOM 2606 N N . TRP B 1 39 ? 13.625 -1.643 -12.18 1 94.62 39 TRP B N 1
ATOM 2607 C CA . TRP B 1 39 ? 13.664 -2.793 -13.078 1 94.62 39 TRP B CA 1
ATOM 2608 C C . TRP B 1 39 ? 13.562 -2.352 -14.531 1 94.62 39 TRP B C 1
ATOM 2610 O O . TRP B 1 39 ? 14.18 -2.957 -15.414 1 94.62 39 TRP B O 1
ATOM 2620 N N . TYR B 1 40 ? 12.836 -1.242 -14.773 1 94.44 40 TYR B N 1
ATOM 2621 C CA . TYR B 1 40 ? 12.555 -0.798 -16.141 1 94.44 40 TYR B CA 1
ATOM 2622 C C . TYR B 1 40 ? 13.836 -0.373 -16.844 1 94.44 40 TYR B C 1
ATOM 2624 O O . TYR B 1 40 ? 13.867 -0.267 -18.078 1 94.44 40 TYR B O 1
ATOM 2632 N N . VAL B 1 41 ? 14.906 -0.066 -16.078 1 91 41 VAL B N 1
ATOM 2633 C CA . VAL B 1 41 ? 16.172 0.366 -16.672 1 91 41 VAL B CA 1
ATOM 2634 C C . VAL B 1 41 ? 16.766 -0.768 -17.5 1 91 41 VAL B C 1
ATOM 2636 O O . VAL B 1 41 ? 17.297 -0.536 -18.578 1 91 41 VAL B O 1
ATOM 2639 N N . GLU B 1 42 ? 16.609 -1.998 -17.016 1 92 42 GLU B N 1
ATOM 2640 C CA . GLU B 1 42 ? 17.156 -3.162 -17.703 1 92 42 GLU B CA 1
ATOM 2641 C C . GLU B 1 42 ? 16.062 -3.951 -18.422 1 92 42 GLU B C 1
ATOM 2643 O O . GLU B 1 42 ? 16.328 -4.656 -19.391 1 92 42 GLU B O 1
ATOM 2648 N N . PHE B 1 43 ? 14.898 -3.844 -17.875 1 95.19 43 PHE B N 1
ATOM 2649 C CA . PHE B 1 43 ? 13.727 -4.512 -18.438 1 95.19 43 PHE B CA 1
ATOM 2650 C C . PHE B 1 43 ? 12.633 -3.504 -18.781 1 95.19 43 PHE B C 1
ATOM 2652 O O . PHE B 1 43 ? 11.711 -3.289 -17.984 1 95.19 43 PHE B O 1
ATOM 2659 N N . SER B 1 44 ? 12.664 -2.986 -19.875 1 95.38 44 SER B N 1
ATOM 2660 C CA . SER B 1 44 ? 11.875 -1.82 -20.266 1 95.38 44 SER B CA 1
ATOM 2661 C C . SER B 1 44 ? 10.383 -2.07 -20.047 1 95.38 44 SER B C 1
ATOM 2663 O O . SER B 1 44 ? 9.648 -1.161 -19.672 1 95.38 44 SER B O 1
ATOM 2665 N N . MET B 1 45 ? 9.93 -3.289 -20.25 1 96.19 45 MET B N 1
ATOM 2666 C CA . MET B 1 45 ? 8.508 -3.588 -20.125 1 96.19 45 MET B CA 1
ATOM 2667 C C . MET B 1 45 ? 8.047 -3.438 -18.688 1 96.19 45 MET B C 1
ATOM 2669 O O . MET B 1 45 ? 6.848 -3.32 -18.422 1 96.19 45 MET B O 1
ATOM 2673 N N . CYS B 1 46 ? 8.961 -3.438 -17.781 1 97.5 46 CYS B N 1
ATOM 2674 C CA . CYS B 1 46 ? 8.602 -3.266 -16.375 1 97.5 46 CYS B CA 1
ATOM 2675 C C . CYS B 1 46 ? 8.094 -1.854 -16.109 1 97.5 46 CYS B C 1
ATOM 2677 O O . CYS B 1 46 ? 7.512 -1.587 -15.047 1 97.5 46 CYS B O 1
ATOM 2679 N N . GLY B 1 47 ? 8.297 -1.015 -17.016 1 95.94 47 GLY B N 1
ATOM 2680 C CA . GLY B 1 47 ? 7.75 0.332 -16.953 1 95.94 47 GLY B CA 1
ATOM 2681 C C . GLY B 1 47 ? 6.469 0.504 -17.75 1 95.94 47 GLY B C 1
ATOM 2682 O O . GLY B 1 47 ? 6.043 1.631 -18 1 95.94 47 GLY B O 1
ATOM 2683 N N . GLY B 1 48 ? 5.836 -0.609 -18.172 1 97 48 GLY B N 1
ATOM 2684 C CA . GLY B 1 48 ? 4.621 -0.571 -18.969 1 97 48 GLY B CA 1
ATOM 2685 C C . GLY B 1 48 ? 3.41 -0.086 -18.188 1 97 48 GLY B C 1
ATOM 2686 O O . GLY B 1 48 ? 3.496 0.153 -16.984 1 97 48 GLY B O 1
ATOM 2687 N N . ARG B 1 49 ? 2.264 0.031 -18.875 1 96.5 49 ARG B N 1
ATOM 2688 C CA . ARG B 1 49 ? 1.088 0.675 -18.297 1 96.5 49 ARG B CA 1
ATOM 2689 C C . ARG B 1 49 ? 0.083 -0.36 -17.812 1 96.5 49 ARG B C 1
ATOM 2691 O O . ARG B 1 49 ? -0.935 -0.007 -17.203 1 96.5 49 ARG B O 1
ATOM 2698 N N . ARG B 1 50 ? 0.309 -1.661 -18.109 1 98.25 50 ARG B N 1
ATOM 2699 C CA . ARG B 1 50 ? -0.579 -2.725 -17.656 1 98.25 50 ARG B CA 1
ATOM 2700 C C . ARG B 1 50 ? 0.166 -3.715 -16.766 1 98.25 50 ARG B C 1
ATOM 2702 O O . ARG B 1 50 ? 0.093 -4.926 -16.984 1 98.25 50 ARG B O 1
ATOM 2709 N N . GLN B 1 51 ? 0.864 -3.109 -15.82 1 98.56 51 GLN B N 1
ATOM 2710 C CA . GLN B 1 51 ? 1.767 -3.906 -14.992 1 98.56 51 GLN B CA 1
ATOM 2711 C C . GLN B 1 51 ? 1.029 -4.527 -13.812 1 98.56 51 GLN B C 1
ATOM 2713 O O . GLN B 1 51 ? -0.067 -4.086 -13.461 1 98.56 51 GLN B O 1
ATOM 2718 N N . SER B 1 52 ? 1.576 -5.598 -13.305 1 98.62 52 SER B N 1
ATOM 2719 C CA . SER B 1 52 ? 1.114 -6.348 -12.141 1 98.62 52 SER B CA 1
ATOM 2720 C C . SER B 1 52 ? 2.217 -6.484 -11.102 1 98.62 52 SER B C 1
ATOM 2722 O O . SER B 1 52 ? 3.402 -6.379 -11.422 1 98.62 52 SER B O 1
ATOM 2724 N N . PRO B 1 53 ? 1.858 -6.715 -9.852 1 98.75 53 PRO B N 1
ATOM 2725 C CA . PRO B 1 53 ? 0.512 -6.879 -9.297 1 98.75 53 PRO B CA 1
ATOM 2726 C C . PRO B 1 53 ? -0.19 -5.547 -9.047 1 98.75 53 PRO B C 1
ATOM 2728 O O . PRO B 1 53 ? 0.444 -4.488 -9.102 1 98.75 53 PRO B O 1
ATOM 2731 N N . ILE B 1 54 ? -1.488 -5.637 -8.828 1 98.75 54 ILE B N 1
ATOM 2732 C CA . ILE B 1 54 ? -2.236 -4.418 -8.531 1 98.75 54 ILE B CA 1
ATOM 2733 C C . ILE B 1 54 ? -2.883 -4.531 -7.152 1 98.75 54 ILE B C 1
ATOM 2735 O O . ILE B 1 54 ? -2.879 -5.605 -6.543 1 98.75 54 ILE B O 1
ATOM 2739 N N . ASN B 1 55 ? -3.289 -3.395 -6.605 1 98.62 55 ASN B N 1
ATOM 2740 C CA . ASN B 1 55 ? -4.242 -3.344 -5.504 1 98.62 55 ASN B CA 1
ATOM 2741 C C . ASN B 1 55 ? -5.684 -3.455 -6 1 98.62 55 ASN B C 1
ATOM 2743 O O . ASN B 1 55 ? -6.094 -2.715 -6.895 1 98.62 55 ASN B O 1
ATOM 2747 N N . ILE B 1 56 ? -6.41 -4.344 -5.461 1 98.62 56 ILE B N 1
ATOM 2748 C CA . ILE B 1 56 ? -7.82 -4.488 -5.809 1 98.62 56 ILE B CA 1
ATOM 2749 C C . ILE B 1 56 ? -8.68 -3.715 -4.809 1 98.62 56 ILE B C 1
ATOM 2751 O O . ILE B 1 56 ? -8.672 -4.02 -3.615 1 98.62 56 ILE B O 1
ATOM 2755 N N . VAL B 1 57 ? -9.328 -2.775 -5.289 1 98 57 VAL B N 1
ATOM 2756 C CA . VAL B 1 57 ? -10.281 -2.023 -4.48 1 98 57 VAL B CA 1
ATOM 2757 C C . VAL B 1 57 ? -11.672 -2.631 -4.621 1 98 57 VAL B C 1
ATOM 2759 O O . VAL B 1 57 ? -12.352 -2.416 -5.629 1 98 57 VAL B O 1
ATOM 2762 N N . THR B 1 58 ? -12.18 -3.258 -3.623 1 97.25 58 THR B N 1
ATOM 2763 C CA . THR B 1 58 ? -13.32 -4.16 -3.715 1 97.25 58 THR B CA 1
ATOM 2764 C C . THR B 1 58 ? -14.578 -3.404 -4.152 1 97.25 58 THR B C 1
ATOM 2766 O O . THR B 1 58 ? -15.344 -3.896 -4.977 1 97.25 58 THR B O 1
ATOM 2769 N N . HIS B 1 59 ? -14.797 -2.178 -3.621 1 95.06 59 HIS B N 1
ATOM 2770 C CA . HIS B 1 59 ? -16.047 -1.474 -3.902 1 95.06 59 HIS B CA 1
ATOM 2771 C C . HIS B 1 59 ? -16.047 -0.901 -5.316 1 95.06 59 HIS B C 1
ATOM 2773 O O . HIS B 1 59 ? -17.078 -0.444 -5.805 1 95.06 59 HIS B O 1
ATOM 2779 N N . LYS B 1 60 ? -14.914 -0.965 -6.035 1 96.25 60 LYS B N 1
ATOM 2780 C CA . LYS B 1 60 ? -14.82 -0.439 -7.395 1 96.25 60 LYS B CA 1
ATOM 2781 C C . LYS B 1 60 ? -14.836 -1.566 -8.422 1 96.25 60 LYS B C 1
ATOM 2783 O O . LYS B 1 60 ? -14.805 -1.314 -9.633 1 96.25 60 LYS B O 1
ATOM 2788 N N . VAL B 1 61 ? -14.836 -2.785 -7.992 1 97.81 61 VAL B N 1
ATOM 2789 C CA . VAL B 1 61 ? -14.859 -3.943 -8.875 1 97.81 61 VAL B CA 1
ATOM 2790 C C . VAL B 1 61 ? -16.172 -3.973 -9.664 1 97.81 61 VAL B C 1
ATOM 2792 O O . VAL B 1 61 ? -17.234 -3.764 -9.102 1 97.81 61 VAL B O 1
ATOM 2795 N N . GLN B 1 62 ? -16.047 -4.219 -10.938 1 97.81 62 GLN B N 1
ATOM 2796 C CA . GLN B 1 62 ? -17.234 -4.273 -11.789 1 97.81 62 GLN B CA 1
ATOM 2797 C C . GLN B 1 62 ? -17.688 -5.711 -12 1 97.81 62 GLN B C 1
ATOM 2799 O O . GLN B 1 62 ? -16.906 -6.57 -12.406 1 97.81 62 GLN B O 1
ATOM 2804 N N . SER B 1 63 ? -18.953 -5.863 -11.766 1 96.62 63 SER B N 1
ATOM 2805 C CA . SER B 1 63 ? -19.516 -7.191 -12 1 96.62 63 SER B CA 1
ATOM 2806 C C . SER B 1 63 ? -19.5 -7.543 -13.484 1 96.62 63 SER B C 1
ATOM 2808 O O . SER B 1 63 ? -19.781 -6.695 -14.336 1 96.62 63 SER B O 1
ATOM 2810 N N . ASN B 1 64 ? -19.125 -8.758 -13.758 1 96.75 64 ASN B N 1
ATOM 2811 C CA . ASN B 1 64 ? -19.078 -9.273 -15.117 1 96.75 64 ASN B CA 1
ATOM 2812 C C . ASN B 1 64 ? -19.719 -10.656 -15.211 1 96.75 64 ASN B C 1
ATOM 2814 O O . ASN B 1 64 ? -19.141 -11.648 -14.75 1 96.75 64 ASN B O 1
ATOM 2818 N N . ILE B 1 65 ? -20.781 -10.781 -15.883 1 93.56 65 ILE B N 1
ATOM 2819 C CA . ILE B 1 65 ? -21.594 -11.984 -15.914 1 93.56 65 ILE B CA 1
ATOM 2820 C C . ILE B 1 65 ? -20.922 -13.062 -16.766 1 93.56 65 ILE B C 1
ATOM 2822 O O . ILE B 1 65 ? -21.266 -14.242 -16.672 1 93.56 65 ILE B O 1
ATOM 2826 N N . SER B 1 66 ? -20.031 -12.641 -17.516 1 94.62 66 SER B N 1
ATOM 2827 C CA . SER B 1 66 ? -19.359 -13.609 -18.375 1 94.62 66 SER B CA 1
ATOM 2828 C C . SER B 1 66 ? -18.344 -14.422 -17.594 1 94.62 66 SER B C 1
ATOM 2830 O O . SER B 1 66 ? -17.828 -15.438 -18.094 1 94.62 66 SER B O 1
ATOM 2832 N N . LEU B 1 67 ? -18.062 -13.938 -16.391 1 96.62 67 LEU B N 1
ATOM 2833 C CA . LEU B 1 67 ? -17.141 -14.695 -15.547 1 96.62 67 LEU B CA 1
ATOM 2834 C C . LEU B 1 67 ? -17.859 -15.859 -14.875 1 96.62 67 LEU B C 1
ATOM 2836 O O . LEU B 1 67 ? -18.594 -15.664 -13.906 1 96.62 67 LEU B O 1
ATOM 2840 N N . GLY B 1 68 ? -17.75 -17.078 -15.414 1 93.06 68 GLY B N 1
ATOM 2841 C CA . GLY B 1 68 ? -18.406 -18.281 -14.914 1 93.06 68 GLY B CA 1
ATOM 2842 C C . GLY B 1 68 ? -17.469 -19.234 -14.234 1 93.06 68 GLY B C 1
ATOM 2843 O O . GLY B 1 68 ? -16.344 -18.859 -13.859 1 93.06 68 GLY B O 1
ATOM 2844 N N . PRO B 1 69 ? -17.938 -20.422 -14.008 1 95.38 69 PRO B N 1
ATOM 2845 C CA . PRO B 1 69 ? -17.109 -21.422 -13.32 1 95.38 69 PRO B CA 1
ATOM 2846 C C . PRO B 1 69 ? -15.914 -21.875 -14.148 1 95.38 69 PRO B C 1
ATOM 2848 O O . PRO B 1 69 ? -15.977 -21.875 -15.383 1 95.38 69 PRO B O 1
ATOM 2851 N N . PHE B 1 70 ? -14.906 -22.281 -13.445 1 97.81 70 PHE B N 1
ATOM 2852 C CA . PHE B 1 70 ? -13.734 -22.859 -14.086 1 97.81 70 PHE B CA 1
ATOM 2853 C C . PHE B 1 70 ? -13.938 -24.359 -14.336 1 97.81 70 PHE B C 1
ATOM 2855 O O . PHE B 1 70 ? -14.766 -24.984 -13.688 1 97.81 70 PHE B O 1
ATOM 2862 N N . ILE B 1 71 ? -13.211 -24.828 -15.289 1 98.06 71 ILE B N 1
ATOM 2863 C CA . ILE B 1 71 ? -13.031 -26.266 -15.508 1 98.06 71 ILE B CA 1
ATOM 2864 C C . ILE B 1 71 ? -11.57 -26.641 -15.273 1 98.06 71 ILE B C 1
ATOM 2866 O O . ILE B 1 71 ? -10.68 -26.141 -15.961 1 98.06 71 ILE B O 1
ATOM 2870 N N . PHE B 1 72 ? -11.367 -27.5 -14.312 1 98.56 72 PHE B N 1
ATOM 2871 C CA . PHE B 1 72 ? -10.031 -28 -13.984 1 98.56 72 PHE B CA 1
ATOM 2872 C C . PHE B 1 72 ? -9.828 -29.406 -14.523 1 98.56 72 PHE B C 1
ATOM 2874 O O . PHE B 1 72 ? -10.68 -30.281 -14.352 1 98.56 72 PHE B O 1
ATOM 2881 N N . GLU B 1 73 ? -8.75 -29.609 -15.18 1 98.38 73 GLU B N 1
ATOM 2882 C CA . GLU B 1 73 ? -8.344 -30.922 -15.664 1 98.38 73 GLU B CA 1
ATOM 2883 C C . GLU B 1 73 ? -7.004 -31.344 -15.07 1 98.38 73 GLU B C 1
ATOM 2885 O O . GLU B 1 73 ? -6.062 -30.547 -15.031 1 98.38 73 GLU B O 1
ATOM 2890 N N . GLY B 1 74 ? -6.961 -32.531 -14.578 1 98.38 74 GLY B N 1
ATOM 2891 C CA . GLY B 1 74 ? -5.699 -33.094 -14.102 1 98.38 74 GLY B CA 1
ATOM 2892 C C . GLY B 1 74 ? -5.367 -32.688 -12.68 1 98.38 74 GLY B C 1
ATOM 2893 O O . GLY B 1 74 ? -4.34 -33.094 -12.141 1 98.38 74 GLY B O 1
ATOM 2894 N N . HIS B 1 75 ? -6.266 -31.984 -11.984 1 97.88 75 HIS B N 1
ATOM 2895 C CA . HIS B 1 75 ? -5.977 -31.438 -10.664 1 97.88 75 HIS B CA 1
ATOM 2896 C C . HIS B 1 75 ? -6.062 -32.531 -9.594 1 97.88 75 HIS B C 1
ATOM 2898 O O . HIS B 1 75 ? -5.496 -32.375 -8.508 1 97.88 75 HIS B O 1
ATOM 2904 N N . THR B 1 76 ? -6.781 -33.625 -9.891 1 97.56 76 THR B N 1
ATOM 2905 C CA . THR B 1 76 ? -6.941 -34.688 -8.914 1 97.56 76 THR B CA 1
ATOM 2906 C C . THR B 1 76 ? -5.969 -35.812 -9.195 1 97.56 76 THR B C 1
ATOM 2908 O O . THR B 1 76 ? -5.922 -36.812 -8.453 1 97.56 76 THR B O 1
ATOM 2911 N N . ASP B 1 77 ? -5.207 -35.688 -10.273 1 97.94 77 ASP B N 1
ATOM 2912 C CA . ASP B 1 77 ? -4.238 -36.719 -10.609 1 97.94 77 ASP B CA 1
ATOM 2913 C C . ASP B 1 77 ? -3.084 -36.75 -9.609 1 97.94 77 ASP B C 1
ATOM 2915 O O . ASP B 1 77 ? -2.715 -35.719 -9.062 1 97.94 77 ASP B O 1
ATOM 2919 N N . THR B 1 78 ? -2.588 -37.938 -9.391 1 97.88 78 THR B N 1
ATOM 2920 C CA . THR B 1 78 ? -1.359 -38.062 -8.609 1 97.88 78 THR B CA 1
ATOM 2921 C C . THR B 1 78 ? -0.139 -37.781 -9.484 1 97.88 78 THR B C 1
ATOM 2923 O O . THR B 1 78 ? 0.085 -38.438 -10.484 1 97.88 78 THR B O 1
ATOM 2926 N N . LEU B 1 79 ? 0.583 -36.781 -9.07 1 97.69 79 LEU B N 1
ATOM 2927 C CA . LEU B 1 79 ? 1.718 -36.344 -9.875 1 97.69 79 LEU B CA 1
ATOM 2928 C C . LEU B 1 79 ? 3.02 -36.469 -9.086 1 97.69 79 LEU B C 1
ATOM 2930 O O . LEU B 1 79 ? 3.014 -36.438 -7.855 1 97.69 79 LEU B O 1
ATOM 2934 N N . ASN B 1 80 ? 4.062 -36.719 -9.773 1 97.19 80 ASN B N 1
ATOM 2935 C CA . ASN B 1 80 ? 5.414 -36.5 -9.289 1 97.19 80 ASN B CA 1
ATOM 2936 C C . ASN B 1 80 ? 5.98 -35.188 -9.836 1 97.19 80 ASN B C 1
ATOM 2938 O O . ASN B 1 80 ? 6.234 -35.062 -11.031 1 97.19 80 ASN B O 1
ATOM 2942 N N . ILE B 1 81 ? 6.188 -34.219 -8.898 1 97.62 81 ILE B N 1
ATOM 2943 C CA . ILE B 1 81 ? 6.613 -32.906 -9.406 1 97.62 81 ILE B CA 1
ATOM 2944 C C . ILE B 1 81 ? 7.992 -32.562 -8.844 1 97.62 81 ILE B C 1
ATOM 2946 O O . ILE B 1 81 ? 8.469 -33.219 -7.914 1 97.62 81 ILE B O 1
ATOM 2950 N N . THR B 1 82 ? 8.641 -31.594 -9.453 1 98.25 82 THR B N 1
ATOM 2951 C CA . THR B 1 82 ? 9.953 -31.125 -9.023 1 98.25 82 THR B CA 1
ATOM 2952 C C . THR B 1 82 ? 9.883 -29.656 -8.586 1 98.25 82 THR B C 1
ATOM 2954 O O . THR B 1 82 ? 9.039 -28.906 -9.062 1 98.25 82 THR B O 1
ATOM 2957 N N . VAL B 1 83 ? 10.695 -29.328 -7.621 1 98.62 83 VAL B N 1
ATOM 2958 C CA . VAL B 1 83 ? 10.875 -27.953 -7.188 1 98.62 83 VAL B CA 1
ATOM 2959 C C . VAL B 1 83 ? 12.328 -27.531 -7.371 1 98.62 83 VAL B C 1
ATOM 2961 O O . VAL B 1 83 ? 13.242 -28.328 -7.148 1 98.62 83 VAL B O 1
ATOM 2964 N N . GLU B 1 84 ? 12.516 -26.312 -7.828 1 98.75 84 GLU B N 1
ATOM 2965 C CA . GLU B 1 84 ? 13.852 -25.766 -8.031 1 98.75 84 GLU B CA 1
ATOM 2966 C C . GLU B 1 84 ? 13.969 -24.359 -7.434 1 98.75 84 GLU B C 1
ATOM 2968 O O . GLU B 1 84 ? 13.062 -23.547 -7.578 1 98.75 84 GLU B O 1
ATOM 2973 N N . ASN B 1 85 ? 15 -24.125 -6.688 1 98.62 85 ASN B N 1
ATOM 2974 C CA . ASN B 1 85 ? 15.344 -22.781 -6.266 1 98.62 85 ASN B CA 1
ATOM 2975 C C . ASN B 1 85 ? 15.93 -21.953 -7.414 1 98.62 85 ASN B C 1
ATOM 2977 O O . ASN B 1 85 ? 17.047 -22.219 -7.852 1 98.62 85 ASN B O 1
ATOM 2981 N N . MET B 1 86 ? 15.211 -20.953 -7.801 1 97.12 86 MET B N 1
ATOM 2982 C CA . MET B 1 86 ? 15.578 -20.156 -8.977 1 97.12 86 MET B CA 1
ATOM 2983 C C . MET B 1 86 ? 16.422 -18.953 -8.578 1 97.12 86 MET B C 1
ATOM 2985 O O . MET B 1 86 ? 16.781 -18.125 -9.422 1 97.12 86 MET B O 1
ATOM 2989 N N . GLY B 1 87 ? 16.719 -18.844 -7.309 1 95.44 87 GLY B N 1
ATOM 2990 C CA . GLY B 1 87 ? 17.531 -17.75 -6.816 1 95.44 87 GLY B CA 1
ATOM 2991 C C . GLY B 1 87 ? 16.703 -16.578 -6.305 1 95.44 87 GLY B C 1
ATOM 2992 O O . GLY B 1 87 ? 17.188 -15.781 -5.488 1 95.44 87 GLY B O 1
ATOM 2993 N N . HIS B 1 88 ? 15.461 -16.391 -6.855 1 95.38 88 HIS B N 1
ATOM 2994 C CA . HIS B 1 88 ? 14.57 -15.312 -6.441 1 95.38 88 HIS B CA 1
ATOM 2995 C C . HIS B 1 88 ? 13.234 -15.859 -5.949 1 95.38 88 HIS B C 1
ATOM 2997 O O . HIS B 1 88 ? 12.438 -15.125 -5.359 1 95.38 88 HIS B O 1
ATOM 3003 N N . SER B 1 89 ? 13.031 -17.047 -6.293 1 96.31 89 SER B N 1
ATOM 3004 C CA . SER B 1 89 ? 11.844 -17.828 -5.949 1 96.31 89 SER B CA 1
ATOM 3005 C C . SER B 1 89 ? 12.094 -19.328 -6.113 1 96.31 89 SER B C 1
ATOM 3007 O O . SER B 1 89 ? 13.164 -19.734 -6.574 1 96.31 89 SER B O 1
ATOM 3009 N N . ALA B 1 90 ? 11.164 -20.078 -5.668 1 98.38 90 ALA B N 1
ATOM 3010 C CA . ALA B 1 90 ? 11.148 -21.516 -5.949 1 98.38 90 ALA B CA 1
ATOM 3011 C C . ALA B 1 90 ? 9.992 -21.875 -6.875 1 98.38 90 ALA B C 1
ATOM 3013 O O . ALA B 1 90 ? 8.852 -21.469 -6.648 1 98.38 90 ALA B O 1
ATOM 3014 N N . HIS B 1 91 ? 10.32 -22.625 -7.887 1 98.62 91 HIS B N 1
ATOM 3015 C CA . HIS B 1 91 ? 9.312 -23.016 -8.867 1 98.62 91 HIS B CA 1
ATOM 3016 C C . HIS B 1 91 ? 9 -24.5 -8.766 1 98.62 91 HIS B C 1
ATOM 3018 O O . HIS B 1 91 ? 9.906 -25.344 -8.781 1 98.62 91 HIS B O 1
ATOM 3024 N N . PHE B 1 92 ? 7.719 -24.844 -8.695 1 98.69 92 PHE B N 1
ATOM 3025 C CA . PHE B 1 92 ? 7.23 -26.203 -8.781 1 98.69 92 PHE B CA 1
ATOM 3026 C C . PHE B 1 92 ? 6.707 -26.516 -10.18 1 98.69 92 PHE B C 1
ATOM 3028 O O . PHE B 1 92 ? 5.727 -25.922 -10.625 1 98.69 92 PHE B O 1
ATOM 3035 N N . ASP B 1 93 ? 7.305 -27.438 -10.836 1 98.5 93 ASP B N 1
ATOM 3036 C CA . ASP B 1 93 ? 6.941 -27.734 -12.219 1 98.5 93 ASP B CA 1
ATOM 3037 C C . ASP B 1 93 ? 5.664 -28.562 -12.281 1 98.5 93 ASP B C 1
ATOM 3039 O O . ASP B 1 93 ? 5.48 -29.5 -11.484 1 98.5 93 ASP B O 1
ATOM 3043 N N . LEU B 1 94 ? 4.828 -28.234 -13.164 1 98.56 94 LEU B N 1
ATOM 3044 C CA . LEU B 1 94 ? 3.605 -29 -13.398 1 98.56 94 LEU B CA 1
ATOM 3045 C C . LEU B 1 94 ? 3.59 -29.578 -14.805 1 98.56 94 LEU B C 1
ATOM 3047 O O . LEU B 1 94 ? 4.059 -28.938 -15.75 1 98.56 94 LEU B O 1
ATOM 3051 N N . PRO B 1 95 ? 3.029 -30.781 -14.969 1 97.94 95 PRO B N 1
ATOM 3052 C CA . PRO B 1 95 ? 2.889 -31.344 -16.312 1 97.94 95 PRO B CA 1
ATOM 3053 C C . PRO B 1 95 ? 1.758 -30.703 -17.109 1 97.94 95 PRO B C 1
ATOM 3055 O O . PRO B 1 95 ? 0.804 -30.188 -16.516 1 97.94 95 PRO B O 1
ATOM 3058 N N . PRO B 1 96 ? 1.868 -30.719 -18.422 1 97.81 96 PRO B N 1
ATOM 3059 C CA . PRO B 1 96 ? 0.848 -30.094 -19.266 1 97.81 96 PRO B CA 1
ATOM 3060 C C . PRO B 1 96 ? -0.512 -30.766 -19.141 1 97.81 96 PRO B C 1
ATOM 3062 O O . PRO B 1 96 ? -1.506 -30.266 -19.688 1 97.81 96 PRO B O 1
ATOM 3065 N N . THR B 1 97 ? -0.607 -31.891 -18.422 1 98.12 97 THR B N 1
ATOM 3066 C CA . THR B 1 97 ? -1.885 -32.562 -18.234 1 98.12 97 THR B CA 1
ATOM 3067 C C . THR B 1 97 ? -2.768 -31.781 -17.266 1 98.12 97 THR B C 1
ATOM 3069 O O . THR B 1 97 ? -3.975 -32.031 -17.188 1 98.12 97 THR B O 1
ATOM 3072 N N . VAL B 1 98 ? -2.158 -30.953 -16.5 1 98.62 98 VAL B N 1
ATOM 3073 C CA . VAL B 1 98 ? -2.926 -30.047 -15.656 1 98.62 98 VAL B CA 1
ATOM 3074 C C . VAL B 1 98 ? -3.373 -28.844 -16.484 1 98.62 98 VAL B C 1
ATOM 3076 O O . VAL B 1 98 ? -2.543 -28.125 -17.047 1 98.62 98 VAL B O 1
ATOM 3079 N N . ARG B 1 99 ? -4.695 -28.656 -16.594 1 98.75 99 ARG B N 1
ATOM 3080 C CA . ARG B 1 99 ? -5.219 -27.641 -17.5 1 98.75 99 ARG B CA 1
ATOM 3081 C C . ARG B 1 99 ? -6.371 -26.875 -16.859 1 98.75 99 ARG B C 1
ATOM 3083 O O . ARG B 1 99 ? -6.957 -27.344 -15.875 1 98.75 99 ARG B O 1
ATOM 3090 N N . VAL B 1 100 ? -6.629 -25.703 -17.422 1 98.75 100 VAL B N 1
ATOM 3091 C CA . VAL B 1 100 ? -7.773 -24.906 -16.984 1 98.75 100 VAL B CA 1
ATOM 3092 C C . VAL B 1 100 ? -8.516 -24.359 -18.203 1 98.75 100 VAL B C 1
ATOM 3094 O O . VAL B 1 100 ? -7.895 -24.062 -19.234 1 98.75 100 VAL B O 1
ATOM 3097 N N . SER B 1 101 ? -9.75 -24.312 -18.141 1 98.44 101 SER B N 1
ATOM 3098 C CA . SER B 1 101 ? -10.664 -23.641 -19.047 1 98.44 101 SER B CA 1
ATOM 3099 C C . SER B 1 101 ? -11.883 -23.094 -18.312 1 98.44 101 SER B C 1
ATOM 3101 O O . SER B 1 101 ? -11.961 -23.172 -17.094 1 98.44 101 SER B O 1
ATOM 3103 N N . GLY B 1 102 ? -12.719 -22.422 -19.062 1 97.81 102 GLY B N 1
ATOM 3104 C CA . GLY B 1 102 ? -13.844 -21.781 -18.406 1 97.81 102 GLY B CA 1
ATOM 3105 C C . GLY B 1 102 ? -13.477 -20.5 -17.688 1 97.81 102 GLY B C 1
ATOM 3106 O O . GLY B 1 102 ? -12.539 -19.812 -18.078 1 97.81 102 GLY B O 1
ATOM 3107 N N . GLY B 1 103 ? -14.336 -20.109 -16.797 1 96.88 103 GLY B N 1
ATOM 3108 C CA . GLY B 1 103 ? -14.078 -18.891 -16.047 1 96.88 103 GLY B CA 1
ATOM 3109 C C . GLY B 1 103 ? -14 -17.656 -16.922 1 96.88 103 GLY B C 1
ATOM 3110 O O . GLY B 1 103 ? -13.258 -16.719 -16.609 1 96.88 103 GLY B O 1
ATOM 3111 N N . GLY B 1 104 ? -14.57 -17.672 -18.062 1 97.12 104 GLY B N 1
ATOM 3112 C CA . GLY B 1 104 ? -14.531 -16.531 -18.969 1 97.12 104 GLY B CA 1
ATOM 3113 C C . GLY B 1 104 ? -13.305 -16.516 -19.859 1 97.12 104 GLY B C 1
ATOM 3114 O O . GLY B 1 104 ? -13.117 -15.586 -20.656 1 97.12 104 GLY B O 1
ATOM 3115 N N . LEU B 1 105 ? -12.414 -17.516 -19.719 1 98.12 105 LEU B N 1
ATOM 3116 C CA . LEU B 1 105 ? -11.266 -17.625 -20.609 1 98.12 105 LEU B CA 1
ATOM 3117 C C . LEU B 1 105 ? -11.711 -18.016 -22.016 1 98.12 105 LEU B C 1
ATOM 3119 O O . LEU B 1 105 ? -12.617 -18.828 -22.188 1 98.12 105 LEU B O 1
ATOM 3123 N N . GLN B 1 106 ? -11.016 -17.5 -22.969 1 96.25 106 GLN B N 1
ATOM 3124 C CA . GLN B 1 106 ? -11.406 -17.734 -24.359 1 96.25 106 GLN B CA 1
ATOM 3125 C C . GLN B 1 106 ? -10.695 -18.953 -24.938 1 96.25 106 GLN B C 1
ATOM 3127 O O . GLN B 1 106 ? -11.008 -19.406 -26.047 1 96.25 106 GLN B O 1
ATOM 3132 N N . SER B 1 107 ? -9.719 -19.438 -24.188 1 97.31 107 SER B N 1
ATOM 3133 C CA . SER B 1 107 ? -8.93 -20.594 -24.609 1 97.31 107 SER B CA 1
ATOM 3134 C C . SER B 1 107 ? -8.711 -21.562 -23.453 1 97.31 107 SER B C 1
ATOM 3136 O O . SER B 1 107 ? -9.07 -21.266 -22.312 1 97.31 107 SER B O 1
ATOM 3138 N N . ARG B 1 108 ? -8.258 -22.719 -23.875 1 98.38 108 ARG B N 1
ATOM 3139 C CA . ARG B 1 108 ? -7.742 -23.656 -22.891 1 98.38 108 ARG B CA 1
ATOM 3140 C C . ARG B 1 108 ? -6.266 -23.406 -22.609 1 98.38 108 ARG B C 1
ATOM 3142 O O . ARG B 1 108 ? -5.496 -23.094 -23.531 1 98.38 108 ARG B O 1
ATOM 3149 N N . TYR B 1 109 ? -5.918 -23.578 -21.422 1 98.88 109 TYR B N 1
ATOM 3150 C CA . TYR B 1 109 ? -4.543 -23.328 -21 1 98.88 109 TYR B CA 1
ATOM 3151 C C . TYR B 1 109 ? -3.963 -24.547 -20.281 1 98.88 109 TYR B C 1
ATOM 3153 O O . TYR B 1 109 ? -4.668 -25.234 -19.531 1 98.88 109 TYR B O 1
ATOM 3161 N N . LYS B 1 110 ? -2.701 -24.781 -20.469 1 98.88 110 LYS B N 1
ATOM 3162 C CA . LYS B 1 110 ? -2.014 -25.875 -19.781 1 98.88 110 LYS B CA 1
ATOM 3163 C C . LYS B 1 110 ? -1.01 -25.328 -18.766 1 98.88 110 LYS B C 1
ATOM 3165 O O . LYS B 1 110 ? -0.356 -24.312 -19.016 1 98.88 110 LYS B O 1
ATOM 3170 N N . ALA B 1 111 ? -0.885 -26.031 -17.703 1 98.75 111 ALA B N 1
ATOM 3171 C CA . ALA B 1 111 ? -0.038 -25.562 -16.594 1 98.75 111 ALA B CA 1
ATOM 3172 C C . ALA B 1 111 ? 1.439 -25.688 -16.953 1 98.75 111 ALA B C 1
ATOM 3174 O O . ALA B 1 111 ? 1.819 -26.531 -17.781 1 98.75 111 ALA B O 1
ATOM 3175 N N . VAL B 1 112 ? 2.236 -24.812 -16.359 1 98.69 112 VAL B N 1
ATOM 3176 C CA . VAL B 1 112 ? 3.691 -24.828 -16.484 1 98.69 112 VAL B CA 1
ATOM 3177 C C . VAL B 1 112 ? 4.328 -25.016 -15.109 1 98.69 112 VAL B C 1
ATOM 3179 O O . VAL B 1 112 ? 5.164 -25.906 -14.93 1 98.69 112 VAL B O 1
ATOM 3182 N N . GLN B 1 113 ? 3.885 -24.25 -14.172 1 98.62 113 GLN B N 1
ATOM 3183 C CA . GLN B 1 113 ? 4.465 -24.266 -12.836 1 98.62 113 GLN B CA 1
ATOM 3184 C C . GLN B 1 113 ? 3.57 -23.531 -11.836 1 98.62 113 GLN B C 1
ATOM 3186 O O . GLN B 1 113 ? 2.602 -22.875 -12.234 1 98.62 113 GLN B O 1
ATOM 3191 N N . PHE B 1 114 ? 3.863 -23.734 -10.586 1 98.75 114 PHE B N 1
ATOM 3192 C CA . PHE B 1 114 ? 3.332 -22.828 -9.562 1 98.75 114 PHE B CA 1
ATOM 3193 C C . PHE B 1 114 ? 4.434 -22.391 -8.602 1 98.75 114 PHE B C 1
ATOM 3195 O O . PHE B 1 114 ? 5.504 -23 -8.562 1 98.75 114 PHE B O 1
ATOM 3202 N N . HIS B 1 115 ? 4.242 -21.312 -7.969 1 98.75 115 HIS B N 1
ATOM 3203 C CA . HIS B 1 115 ? 5.176 -20.766 -6.984 1 98.75 115 HIS B CA 1
ATOM 3204 C C . HIS B 1 115 ? 4.453 -19.922 -5.949 1 98.75 115 HIS B C 1
ATOM 3206 O O . HIS B 1 115 ? 3.264 -19.625 -6.094 1 98.75 115 HIS B O 1
ATOM 3212 N N . PHE B 1 116 ? 5.246 -19.547 -4.918 1 98.69 116 PHE B N 1
ATOM 3213 C CA . PHE B 1 116 ? 4.676 -18.812 -3.797 1 98.69 116 PHE B CA 1
ATOM 3214 C C . PHE B 1 116 ? 5.418 -17.5 -3.58 1 98.69 116 PHE B C 1
ATOM 3216 O O . PHE B 1 116 ? 6.598 -17.391 -3.924 1 98.69 116 PHE B O 1
ATOM 3223 N N . HIS B 1 117 ? 4.715 -16.594 -3.092 1 98.62 117 HIS B N 1
ATOM 3224 C CA . HIS B 1 117 ? 5.25 -15.375 -2.512 1 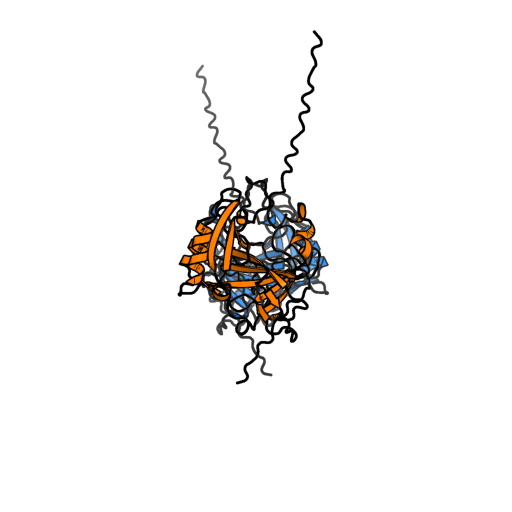98.62 117 HIS B CA 1
ATOM 3225 C C . HIS B 1 117 ? 4.961 -15.297 -1.015 1 98.62 117 HIS B C 1
ATOM 3227 O O . HIS B 1 117 ? 3.854 -15.617 -0.576 1 98.62 117 HIS B O 1
ATOM 3233 N N . TRP B 1 118 ? 5.953 -14.977 -0.274 1 98.19 118 TRP B N 1
ATOM 3234 C CA . TRP B 1 118 ? 5.766 -14.906 1.171 1 98.19 118 TRP B CA 1
ATOM 3235 C C . TRP B 1 118 ? 6.562 -13.758 1.771 1 98.19 118 TRP B C 1
ATOM 3237 O O . TRP B 1 118 ? 7.418 -13.172 1.104 1 98.19 118 TRP B O 1
ATOM 3247 N N . GLY B 1 119 ? 6.172 -13.344 2.98 1 96.56 119 GLY B N 1
ATOM 3248 C CA . GLY B 1 119 ? 6.879 -12.305 3.713 1 96.56 119 GLY B CA 1
ATOM 3249 C C . GLY B 1 119 ? 7.965 -12.844 4.625 1 96.56 119 GLY B C 1
ATOM 3250 O O . GLY B 1 119 ? 8.594 -13.859 4.312 1 96.56 119 GLY B O 1
ATOM 3251 N N . GLU B 1 120 ? 8.266 -12.109 5.586 1 95.31 120 GLU B N 1
ATOM 3252 C CA . GLU B 1 120 ? 9.242 -12.469 6.609 1 95.31 120 GLU B CA 1
ATOM 3253 C C . GLU B 1 120 ? 8.562 -12.773 7.941 1 95.31 120 GLU B C 1
ATOM 3255 O O . GLU B 1 120 ? 7.723 -11.992 8.398 1 95.31 120 GLU B O 1
ATOM 3260 N N . ASN B 1 121 ? 8.906 -13.875 8.562 1 93.38 121 ASN B N 1
ATOM 3261 C CA . ASN B 1 121 ? 8.414 -14.258 9.883 1 93.38 121 ASN B CA 1
ATOM 3262 C C . ASN B 1 121 ? 6.891 -14.133 9.969 1 93.38 121 ASN B C 1
ATOM 3264 O O . ASN B 1 121 ? 6.371 -13.484 10.883 1 93.38 121 ASN B O 1
ATOM 3268 N N . ALA B 1 122 ? 6.211 -14.609 9.016 1 93.81 122 ALA B N 1
ATOM 3269 C CA . ALA B 1 122 ? 4.754 -14.703 8.938 1 93.81 122 ALA B CA 1
ATOM 3270 C C . ALA B 1 122 ? 4.133 -13.336 8.68 1 93.81 122 ALA B C 1
ATOM 3272 O O . ALA B 1 122 ? 2.924 -13.156 8.836 1 93.81 122 ALA B O 1
ATOM 3273 N N . GLY B 1 123 ? 4.961 -12.344 8.367 1 93.62 123 GLY B N 1
ATOM 3274 C CA . GLY B 1 123 ? 4.453 -11.031 7.996 1 93.62 123 GLY B CA 1
ATOM 3275 C C . GLY B 1 123 ? 3.822 -11 6.617 1 93.62 123 GLY B C 1
ATOM 3276 O O . GLY B 1 123 ? 3.736 -12.031 5.945 1 93.62 123 GLY B O 1
ATOM 3277 N N . PRO B 1 124 ? 3.338 -9.805 6.234 1 94.56 124 PRO B N 1
ATOM 3278 C CA . PRO B 1 124 ? 2.711 -9.656 4.918 1 94.56 124 PRO B CA 1
ATOM 3279 C C . PRO B 1 124 ? 3.646 -10.039 3.771 1 94.56 124 PRO B C 1
ATOM 3281 O O . PRO B 1 124 ? 4.836 -9.703 3.805 1 94.56 124 PRO B O 1
ATOM 3284 N N . GLY B 1 125 ? 3.059 -10.789 2.775 1 97.44 125 GLY B N 1
ATOM 3285 C CA . GLY B 1 125 ? 3.963 -11.297 1.756 1 97.44 125 GLY B CA 1
ATOM 3286 C C . GLY B 1 125 ? 3.289 -11.523 0.416 1 97.44 125 GLY B C 1
ATOM 3287 O O . GLY B 1 125 ? 3.949 -11.844 -0.572 1 97.44 125 GLY B O 1
ATOM 3288 N N . SER B 1 126 ? 1.964 -11.367 0.328 1 98.56 126 SER B N 1
ATOM 3289 C CA . SER B 1 126 ? 1.294 -11.516 -0.96 1 98.56 126 SER B CA 1
ATOM 3290 C C . SER B 1 126 ? 1.7 -10.406 -1.924 1 98.56 126 SER B C 1
ATOM 3292 O O . SER B 1 126 ? 2.07 -9.312 -1.496 1 98.56 126 SER B O 1
ATOM 3294 N N . GLU B 1 127 ? 1.652 -10.672 -3.18 1 98.31 127 GLU B N 1
ATOM 3295 C CA . GLU B 1 127 ? 1.945 -9.641 -4.172 1 98.31 127 GLU B CA 1
ATOM 3296 C C . GLU B 1 127 ? 0.758 -8.703 -4.363 1 98.31 127 GLU B C 1
ATOM 3298 O O . GLU B 1 127 ? 0.9 -7.48 -4.258 1 98.31 127 GLU B O 1
ATOM 3303 N N . HIS B 1 128 ? -0.362 -9.305 -4.66 1 98.88 128 HIS B N 1
ATOM 3304 C CA . HIS B 1 128 ? -1.561 -8.477 -4.746 1 98.88 128 HIS B CA 1
ATOM 3305 C C . HIS B 1 128 ? -1.991 -7.988 -3.365 1 98.88 128 HIS B C 1
ATOM 3307 O O . HIS B 1 128 ? -1.681 -8.617 -2.354 1 98.88 128 HIS B O 1
ATOM 3313 N N . THR B 1 129 ? -2.633 -6.871 -3.314 1 98.5 129 THR B N 1
ATOM 3314 C CA . THR B 1 129 ? -3.332 -6.406 -2.123 1 98.5 129 THR B CA 1
ATOM 3315 C C . THR B 1 129 ? -4.824 -6.23 -2.404 1 98.5 129 THR B C 1
ATOM 3317 O O . THR B 1 129 ? -5.227 -6.062 -3.557 1 98.5 129 THR B O 1
ATOM 3320 N N . VAL B 1 130 ? -5.609 -6.398 -1.407 1 98.5 130 VAL B N 1
ATOM 3321 C CA . VAL B 1 130 ? -7.035 -6.105 -1.454 1 98.5 130 VAL B CA 1
ATOM 3322 C C . VAL B 1 130 ? -7.363 -4.977 -0.479 1 98.5 130 VAL B C 1
ATOM 3324 O O . VAL B 1 130 ? -7.148 -5.109 0.728 1 98.5 130 VAL B O 1
ATOM 3327 N N . ASP B 1 131 ? -7.824 -3.904 -1.014 1 98.12 131 ASP B N 1
ATOM 3328 C CA . ASP B 1 131 ? -8.102 -2.701 -0.234 1 98.12 131 ASP B CA 1
ATOM 3329 C C . ASP B 1 131 ? -6.879 -2.279 0.575 1 98.12 131 ASP B C 1
ATOM 3331 O O . ASP B 1 131 ? -7.004 -1.863 1.729 1 98.12 131 ASP B O 1
ATOM 3335 N N . GLY B 1 132 ? -5.797 -2.559 0.014 1 97.69 132 GLY B N 1
ATOM 3336 C CA . GLY B 1 132 ? -4.543 -2.115 0.6 1 97.69 132 GLY B CA 1
ATOM 3337 C C . GLY B 1 132 ? -3.961 -3.107 1.589 1 97.69 132 GLY B C 1
ATOM 3338 O O . GLY B 1 132 ? -2.867 -2.898 2.117 1 97.69 132 GLY B O 1
ATOM 3339 N N . GLU B 1 133 ? -4.637 -4.137 1.876 1 96.38 133 GLU B N 1
ATOM 3340 C CA . GLU B 1 133 ? -4.152 -5.141 2.816 1 96.38 133 GLU B CA 1
ATOM 3341 C C . GLU B 1 133 ? -3.377 -6.242 2.098 1 96.38 133 GLU B C 1
ATOM 3343 O O . GLU B 1 133 ? -3.809 -6.73 1.051 1 96.38 133 GLU B O 1
ATOM 3348 N N . ARG B 1 134 ? -2.264 -6.551 2.656 1 96.81 134 ARG B N 1
ATOM 3349 C CA . ARG B 1 134 ? -1.407 -7.609 2.129 1 96.81 134 ARG B CA 1
ATOM 3350 C C . ARG B 1 134 ? -1.543 -8.883 2.949 1 96.81 134 ARG B C 1
ATOM 3352 O O . ARG B 1 134 ? -1.437 -8.852 4.176 1 96.81 134 ARG B O 1
ATOM 3359 N N . TYR B 1 135 ? -1.775 -10.008 2.328 1 97.81 135 TYR B N 1
ATOM 3360 C CA . TYR B 1 135 ? -1.866 -11.305 2.986 1 97.81 135 TYR B CA 1
ATOM 3361 C C . TYR B 1 135 ? -0.48 -11.883 3.252 1 97.81 135 TYR B C 1
ATOM 3363 O O . TYR B 1 135 ? 0.511 -11.414 2.686 1 97.81 135 TYR B O 1
ATOM 3371 N N . PRO B 1 136 ? -0.37 -12.852 4.117 1 97.75 136 PRO B N 1
ATOM 3372 C CA . PRO B 1 136 ? 0.956 -13.359 4.469 1 97.75 136 PRO B CA 1
ATOM 3373 C C . PRO B 1 136 ? 1.619 -14.117 3.322 1 97.75 136 PRO B C 1
ATOM 3375 O O . PRO B 1 136 ? 2.848 -14.234 3.279 1 97.75 136 PRO B O 1
ATOM 3378 N N . MET B 1 137 ? 0.84 -14.617 2.396 1 98.5 137 MET B N 1
ATOM 3379 C CA . MET B 1 137 ? 1.399 -15.422 1.316 1 98.5 137 MET B CA 1
ATOM 3380 C C . MET B 1 137 ? 0.44 -15.484 0.133 1 98.5 137 MET B C 1
ATOM 3382 O O . MET B 1 137 ? -0.766 -15.289 0.293 1 98.5 137 MET B O 1
ATOM 3386 N N . GLU B 1 138 ? 0.994 -15.734 -1.021 1 98.88 138 GLU B N 1
ATOM 3387 C CA . GLU B 1 138 ? 0.211 -15.812 -2.25 1 98.88 138 GLU B CA 1
ATOM 3388 C C . GLU B 1 138 ? 0.728 -16.922 -3.164 1 98.88 138 GLU B C 1
ATOM 3390 O O . GLU B 1 138 ? 1.938 -17.062 -3.346 1 98.88 138 GLU B O 1
ATOM 3395 N N . LEU B 1 139 ? -0.168 -17.75 -3.652 1 98.81 139 LEU B N 1
ATOM 3396 C CA . LEU B 1 139 ? 0.109 -18.812 -4.625 1 98.81 139 LEU B CA 1
ATOM 3397 C C . LEU B 1 139 ? -0.173 -18.312 -6.043 1 98.81 139 LEU B C 1
ATOM 3399 O O . LEU B 1 139 ? -1.21 -17.703 -6.301 1 98.81 139 LEU B O 1
ATOM 3403 N N . HIS B 1 140 ? 0.745 -18.547 -6.906 1 98.94 140 HIS B N 1
ATOM 3404 C CA . HIS B 1 140 ? 0.552 -18.328 -8.336 1 98.94 140 HIS B CA 1
ATOM 3405 C C . HIS B 1 140 ? 0.642 -19.641 -9.109 1 98.94 140 HIS B C 1
ATOM 3407 O O . HIS B 1 140 ? 1.622 -20.375 -8.977 1 98.94 140 HIS B O 1
ATOM 3413 N N . ILE B 1 141 ? -0.329 -19.953 -9.906 1 98.94 141 ILE B N 1
ATOM 3414 C CA . ILE B 1 141 ? -0.293 -21.062 -10.844 1 98.94 141 ILE B CA 1
ATOM 3415 C C . ILE B 1 141 ? -0.263 -20.531 -12.273 1 98.94 141 ILE B C 1
ATOM 3417 O O . ILE B 1 141 ? -1.194 -19.859 -12.711 1 98.94 141 ILE B O 1
ATOM 3421 N N . VAL B 1 142 ? 0.746 -20.891 -12.969 1 98.94 142 VAL B N 1
ATOM 3422 C CA . VAL B 1 142 ? 1.002 -20.328 -14.289 1 98.94 142 VAL B CA 1
ATOM 3423 C C . VAL B 1 142 ? 0.551 -21.312 -15.367 1 98.94 142 VAL B C 1
ATOM 3425 O O . VAL B 1 142 ? 0.994 -22.469 -15.391 1 98.94 142 VAL B O 1
ATOM 3428 N N . HIS B 1 143 ? -0.325 -20.906 -16.25 1 98.94 143 HIS B N 1
ATOM 3429 C CA . HIS B 1 143 ? -0.752 -21.672 -17.422 1 98.94 143 HIS B CA 1
ATOM 3430 C C . HIS B 1 143 ? -0.467 -20.906 -18.703 1 98.94 143 HIS B C 1
ATOM 3432 O O . HIS B 1 143 ? -0.539 -19.688 -18.734 1 98.94 143 HIS B O 1
ATOM 3438 N N . ILE B 1 144 ? -0.197 -21.609 -19.734 1 98.94 144 ILE B N 1
ATOM 3439 C CA . ILE B 1 144 ? -0.038 -20.984 -21.047 1 98.94 144 ILE B CA 1
ATOM 3440 C C . ILE B 1 144 ? -1.047 -21.578 -22.031 1 98.94 144 ILE B C 1
ATOM 3442 O O . ILE B 1 144 ? -1.488 -22.719 -21.859 1 98.94 144 ILE B O 1
ATOM 3446 N N . LYS B 1 145 ? -1.425 -20.797 -23 1 98.75 145 LYS B N 1
ATOM 3447 C CA . LYS B 1 145 ? -2.285 -21.328 -24.047 1 98.75 145 LYS B CA 1
ATOM 3448 C C . LYS B 1 145 ? -1.723 -22.641 -24.594 1 98.75 145 LYS B C 1
ATOM 3450 O O . LYS B 1 145 ? -0.514 -22.766 -24.797 1 98.75 145 LYS B O 1
ATOM 3455 N N . GLU B 1 146 ? -2.604 -23.531 -24.859 1 98.06 146 GLU B N 1
ATOM 3456 C CA . GLU B 1 146 ? -2.195 -24.875 -25.25 1 98.06 146 GLU B CA 1
ATOM 3457 C C . GLU B 1 146 ? -1.348 -24.844 -26.516 1 98.06 146 GLU B C 1
ATOM 3459 O O . GLU B 1 146 ? -0.47 -25.703 -26.703 1 98.06 146 GLU B O 1
ATOM 3464 N N . LYS B 1 147 ? -1.588 -23.891 -27.344 1 97.38 147 LYS B N 1
ATOM 3465 C CA . LYS B 1 147 ? -0.921 -23.844 -28.656 1 97.38 147 LYS B CA 1
ATOM 3466 C C . LYS B 1 147 ? 0.56 -23.516 -28.5 1 97.38 147 LYS B C 1
ATOM 3468 O O . LYS B 1 147 ? 1.348 -23.719 -29.422 1 97.38 147 LYS B O 1
ATOM 3473 N N . TYR B 1 148 ? 0.917 -22.984 -27.406 1 98.38 148 TYR B N 1
ATOM 3474 C CA . TYR B 1 148 ? 2.312 -22.578 -27.234 1 98.38 148 TYR B CA 1
ATOM 3475 C C . TYR B 1 148 ? 3.123 -23.703 -26.594 1 98.38 148 TYR B C 1
ATOM 3477 O O . TYR B 1 148 ? 2.592 -24.5 -25.812 1 98.38 148 TYR B O 1
ATOM 3485 N N . SER B 1 149 ? 4.434 -23.703 -26.875 1 97.12 149 SER B N 1
ATOM 3486 C CA . SER B 1 149 ? 5.293 -24.781 -26.375 1 97.12 149 SER B CA 1
ATOM 3487 C C . SER B 1 149 ? 6.082 -24.344 -25.156 1 97.12 149 SER B C 1
ATOM 3489 O O . SER B 1 149 ? 6.66 -25.172 -24.453 1 97.12 149 SER B O 1
ATOM 3491 N N . SER B 1 150 ? 6.098 -23.031 -24.969 1 97.5 150 SER B N 1
ATOM 3492 C CA . SER B 1 150 ? 6.887 -22.516 -23.844 1 97.5 150 SER B CA 1
ATOM 3493 C C . SER B 1 150 ? 6.309 -21.219 -23.312 1 97.5 150 SER B C 1
ATOM 3495 O O . SER B 1 150 ? 5.523 -20.547 -24 1 97.5 150 SER B O 1
ATOM 3497 N N . LEU B 1 151 ? 6.727 -20.922 -22.094 1 97.5 151 LEU B N 1
ATOM 3498 C CA . LEU B 1 151 ? 6.336 -19.641 -21.484 1 97.5 151 LEU B CA 1
ATOM 3499 C C . LEU B 1 151 ? 6.832 -18.469 -22.328 1 97.5 151 LEU B C 1
ATOM 3501 O O . LEU B 1 151 ? 6.113 -17.484 -22.5 1 97.5 151 LEU B O 1
ATOM 3505 N N . GLU B 1 152 ? 8.023 -18.578 -22.875 1 96.81 152 GLU B N 1
ATOM 3506 C CA . GLU B 1 152 ? 8.625 -17.531 -23.703 1 96.81 152 GLU B CA 1
ATOM 3507 C C . GLU B 1 152 ? 7.77 -17.219 -24.922 1 96.81 152 GLU B C 1
ATOM 3509 O O . GLU B 1 152 ? 7.605 -16.062 -25.297 1 96.81 152 GLU B O 1
ATOM 3514 N N . GLU B 1 153 ? 7.203 -18.25 -25.469 1 98 153 GLU B N 1
ATOM 3515 C CA . GLU B 1 153 ? 6.324 -18.062 -26.625 1 98 153 GLU B CA 1
ATOM 3516 C C . GLU B 1 153 ? 5.008 -17.422 -26.203 1 98 153 GLU B C 1
ATOM 3518 O O . GLU B 1 153 ? 4.516 -16.516 -26.891 1 98 153 GLU B O 1
ATOM 3523 N N . ALA B 1 154 ? 4.504 -17.859 -25.156 1 98.62 154 ALA B N 1
ATOM 3524 C CA . ALA B 1 154 ? 3.205 -17.391 -24.688 1 98.62 154 ALA B CA 1
ATOM 3525 C C . ALA B 1 154 ? 3.266 -15.914 -24.281 1 98.62 154 ALA B C 1
ATOM 3527 O O . ALA B 1 154 ? 2.281 -15.18 -24.438 1 98.62 154 ALA B O 1
ATOM 3528 N N . GLU B 1 155 ? 4.418 -15.453 -23.828 1 97.81 155 GLU B N 1
ATOM 3529 C CA . GLU B 1 155 ? 4.598 -14.086 -23.328 1 97.81 155 GLU B CA 1
ATOM 3530 C C . GLU B 1 155 ? 4.461 -13.078 -24.469 1 97.81 155 GLU B C 1
ATOM 3532 O O . GLU B 1 155 ? 4.309 -11.875 -24.219 1 97.81 155 GLU B O 1
ATOM 3537 N N . LYS B 1 156 ? 4.473 -13.516 -25.703 1 96.94 156 LYS B N 1
ATOM 3538 C CA . LYS B 1 156 ? 4.352 -12.641 -26.859 1 96.94 156 LYS B CA 1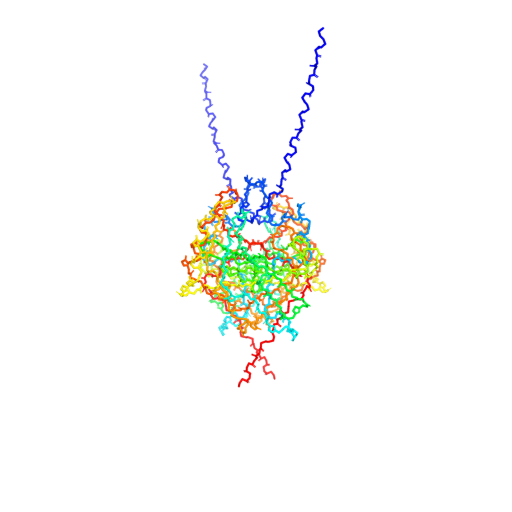
ATOM 3539 C C . LYS B 1 156 ? 2.889 -12.406 -27.234 1 96.94 156 LYS B C 1
ATOM 3541 O O . LYS B 1 156 ? 2.582 -11.57 -28.078 1 96.94 156 LYS B O 1
ATOM 3546 N N . ASP B 1 157 ? 2.025 -13.164 -26.641 1 97.75 157 ASP B N 1
ATOM 3547 C CA . ASP B 1 157 ? 0.577 -13.086 -26.797 1 97.75 157 ASP B CA 1
ATOM 3548 C C . ASP B 1 157 ? -0.068 -12.383 -25.609 1 97.75 157 ASP B C 1
ATOM 3550 O O . ASP B 1 157 ? 0.065 -12.836 -24.469 1 97.75 157 ASP B O 1
ATOM 3554 N N . PRO B 1 158 ? -0.808 -11.258 -25.859 1 96.88 158 PRO B N 1
ATOM 3555 C CA . PRO B 1 158 ? -1.396 -10.484 -24.766 1 96.88 158 PRO B CA 1
ATOM 3556 C C . PRO B 1 158 ? -2.309 -11.328 -23.875 1 96.88 158 PRO B C 1
ATOM 3558 O O . PRO B 1 158 ? -2.623 -10.922 -22.75 1 96.88 158 PRO B O 1
ATOM 3561 N N . GLU B 1 159 ? -2.693 -12.469 -24.391 1 97.69 159 GLU B N 1
ATOM 3562 C CA . GLU B 1 159 ? -3.521 -13.383 -23.594 1 97.69 159 GLU B CA 1
ATOM 3563 C C . GLU B 1 159 ? -2.893 -14.773 -23.531 1 97.69 159 GLU B C 1
ATOM 3565 O O . GLU B 1 159 ? -3.602 -15.773 -23.422 1 97.69 159 GLU B O 1
ATOM 3570 N N . GLY B 1 160 ? -1.622 -14.797 -23.625 1 98.81 160 GLY B N 1
ATOM 3571 C CA . GLY B 1 160 ? -0.928 -16.062 -23.734 1 98.81 160 GLY B CA 1
ATOM 3572 C C . GLY B 1 160 ? -0.825 -16.812 -22.422 1 98.81 160 GLY B C 1
ATOM 3573 O O . GLY B 1 160 ? -0.582 -18.016 -22.406 1 98.81 160 GLY B O 1
ATOM 3574 N N . ILE B 1 161 ? -1 -16.078 -21.344 1 98.88 161 ILE B N 1
ATOM 3575 C CA . ILE B 1 161 ? -0.796 -16.656 -20.031 1 98.88 161 ILE B CA 1
ATOM 3576 C C . ILE B 1 161 ? -2.047 -16.453 -19.172 1 98.88 161 ILE B C 1
ATOM 3578 O O . ILE B 1 161 ? -2.594 -15.344 -19.125 1 98.88 161 ILE B O 1
ATOM 3582 N N . ALA B 1 162 ? -2.586 -17.5 -18.641 1 98.94 162 ALA B N 1
ATOM 3583 C CA . ALA B 1 162 ? -3.604 -17.438 -17.594 1 98.94 162 ALA B CA 1
ATOM 3584 C C . ALA B 1 162 ? -3.006 -17.75 -16.219 1 98.94 162 ALA B C 1
ATOM 3586 O O . ALA B 1 162 ? -2.523 -18.859 -15.992 1 98.94 162 ALA B O 1
ATOM 3587 N N . LEU B 1 163 ? -3.053 -16.828 -15.367 1 98.94 163 LEU B N 1
ATOM 3588 C CA . LEU B 1 163 ? -2.432 -17 -14.055 1 98.94 163 LEU B CA 1
ATOM 3589 C C . LEU B 1 163 ? -3.48 -16.969 -12.953 1 98.94 163 LEU B C 1
ATOM 3591 O O . LEU B 1 163 ? -4.266 -16.016 -12.859 1 98.94 163 LEU B O 1
ATOM 3595 N N . LEU B 1 164 ? -3.568 -18.031 -12.141 1 98.94 164 LEU B N 1
ATOM 3596 C CA . LEU B 1 164 ? -4.465 -18.125 -11 1 98.94 164 LEU B CA 1
ATOM 3597 C C . LEU B 1 164 ? -3.738 -17.781 -9.703 1 98.94 164 LEU B C 1
ATOM 3599 O O . LEU B 1 164 ? -2.68 -18.344 -9.414 1 98.94 164 LEU B O 1
ATOM 3603 N N . ALA B 1 165 ? -4.285 -16.859 -8.977 1 98.94 165 ALA B N 1
ATOM 3604 C CA . ALA B 1 165 ? -3.693 -16.422 -7.719 1 98.94 165 ALA B CA 1
ATOM 3605 C C . ALA B 1 165 ? -4.613 -16.734 -6.543 1 98.94 165 ALA B C 1
ATOM 3607 O O . ALA B 1 165 ? -5.832 -16.578 -6.637 1 98.94 165 ALA B O 1
ATOM 3608 N N . PHE B 1 166 ? -4.02 -17.266 -5.48 1 98.81 166 PHE B N 1
ATOM 3609 C CA . PHE B 1 166 ? -4.703 -17.547 -4.227 1 98.81 166 PHE B CA 1
ATOM 3610 C C . PHE B 1 166 ? -3.967 -16.906 -3.053 1 98.81 166 PHE B C 1
ATOM 3612 O O . PHE B 1 166 ? -2.746 -17.031 -2.938 1 98.81 166 PHE B O 1
ATOM 3619 N N . PHE B 1 167 ? -4.75 -16.266 -2.189 1 98.69 167 PHE B N 1
ATOM 3620 C CA . PHE B 1 167 ? -4.172 -15.766 -0.944 1 98.69 167 PHE B CA 1
ATOM 3621 C C . PHE B 1 167 ? -4.195 -16.844 0.129 1 98.69 167 PHE B C 1
ATOM 3623 O O . PHE B 1 167 ? -5.105 -17.688 0.157 1 98.69 167 PHE B O 1
ATOM 3630 N N . PHE B 1 168 ? -3.158 -16.812 0.948 1 98.06 168 PHE B N 1
ATOM 3631 C CA . PHE B 1 168 ? -3.203 -17.578 2.186 1 98.06 168 PHE B CA 1
ATOM 3632 C C . PHE B 1 168 ? -3.615 -16.688 3.357 1 98.06 168 PHE B C 1
ATOM 3634 O O . PHE B 1 168 ? -3.24 -15.523 3.42 1 98.06 168 PHE B O 1
ATOM 3641 N N . GLU B 1 169 ? -4.336 -17.234 4.227 1 96.62 169 GLU B N 1
ATOM 3642 C CA . GLU B 1 169 ? -4.738 -16.562 5.461 1 96.62 169 GLU B CA 1
ATOM 3643 C C . GLU B 1 169 ? -4.383 -17.406 6.688 1 96.62 169 GLU B C 1
ATOM 3645 O O . GLU B 1 169 ? -4.566 -18.625 6.684 1 96.62 169 GLU B O 1
ATOM 3650 N N . GLU B 1 170 ? -3.846 -16.766 7.641 1 95.38 170 GLU B N 1
ATOM 3651 C CA . GLU B 1 170 ? -3.467 -17.484 8.859 1 95.38 170 GLU B CA 1
ATOM 3652 C C . GLU B 1 170 ? -4.688 -18.078 9.555 1 95.38 170 GLU B C 1
ATOM 3654 O O . GLU B 1 170 ? -5.73 -17.422 9.656 1 95.38 170 GLU B O 1
ATOM 3659 N N . SER B 1 171 ? -4.551 -19.297 9.867 1 94.25 171 SER B N 1
ATOM 3660 C CA . SER B 1 171 ? -5.602 -20.047 10.555 1 94.25 171 SER B CA 1
ATOM 3661 C C . SER B 1 171 ? -5.031 -20.875 11.695 1 94.25 171 SER B C 1
ATOM 3663 O O . SER B 1 171 ? -3.82 -21.109 11.758 1 94.25 171 SER B O 1
ATOM 3665 N N . SER B 1 172 ? -5.883 -21.25 12.625 1 90.62 172 SER B N 1
ATOM 3666 C CA . SER B 1 172 ? -5.457 -22.047 13.773 1 90.62 172 SER B CA 1
ATOM 3667 C C . SER B 1 172 ? -5.133 -23.469 13.352 1 90.62 172 SER B C 1
ATOM 3669 O O . SER B 1 172 ? -4.359 -24.156 14.023 1 90.62 172 SER B O 1
ATOM 3671 N N . LYS B 1 173 ? -5.691 -23.891 12.281 1 87.31 173 LYS B N 1
ATOM 3672 C CA . LYS B 1 173 ? -5.473 -25.266 11.844 1 87.31 173 LYS B CA 1
ATOM 3673 C C . LYS B 1 173 ? -4.324 -25.344 10.836 1 87.31 173 LYS B C 1
ATOM 3675 O O . LYS B 1 173 ? -4.184 -24.469 9.977 1 87.31 173 LYS B O 1
ATOM 3680 N N . GLN B 1 174 ? -3.57 -26.375 11 1 86.38 174 GLN B N 1
ATOM 3681 C CA . GLN B 1 174 ? -2.488 -26.625 10.055 1 86.38 174 GLN B CA 1
ATOM 3682 C C . GLN B 1 174 ? -3.025 -27.156 8.727 1 86.38 174 GLN B C 1
ATOM 3684 O O . GLN B 1 174 ? -3.951 -27.969 8.703 1 86.38 174 GLN B O 1
ATOM 3689 N N . ASN B 1 175 ? -2.438 -26.578 7.707 1 89.5 175 ASN B N 1
ATOM 3690 C CA . ASN B 1 175 ? -2.652 -27.156 6.379 1 89.5 175 ASN B CA 1
ATOM 3691 C C . ASN B 1 175 ? -1.761 -28.359 6.137 1 89.5 175 ASN B C 1
ATOM 3693 O O . ASN B 1 175 ? -0.608 -28.219 5.723 1 89.5 175 ASN B O 1
ATOM 3697 N N . GLU B 1 176 ? -2.25 -29.547 6.32 1 90.56 176 GLU B N 1
ATOM 3698 C CA . GLU B 1 176 ? -1.458 -30.766 6.328 1 90.56 176 GLU B CA 1
ATOM 3699 C C . GLU B 1 176 ? -0.762 -30.984 4.988 1 90.56 176 GLU B C 1
ATOM 3701 O O . GLU B 1 176 ? 0.393 -31.422 4.945 1 90.56 176 GLU B O 1
ATOM 3706 N N . HIS B 1 177 ? -1.47 -30.688 4.004 1 90.25 177 HIS B N 1
ATOM 3707 C CA . HIS B 1 177 ? -0.909 -30.938 2.682 1 90.25 177 HIS B CA 1
ATOM 3708 C C . HIS B 1 177 ? 0.214 -29.953 2.367 1 90.25 177 HIS B C 1
ATOM 3710 O O . HIS B 1 177 ? 1.097 -30.25 1.56 1 90.25 177 HIS B O 1
ATOM 3716 N N . PHE B 1 178 ? 0.206 -28.844 3.059 1 94.81 178 PHE B N 1
ATOM 3717 C CA . PHE B 1 178 ? 1.226 -27.828 2.801 1 94.81 178 PHE B CA 1
ATOM 3718 C C . PHE B 1 178 ? 2.559 -28.234 3.42 1 94.81 178 PHE B C 1
ATOM 3720 O O . PHE B 1 178 ? 3.613 -27.75 3.006 1 94.81 178 PHE B O 1
ATOM 3727 N N . ASN B 1 179 ? 2.555 -29.125 4.383 1 94.19 179 ASN B N 1
ATOM 3728 C CA . ASN B 1 179 ? 3.775 -29.578 5.051 1 94.19 179 ASN B CA 1
ATOM 3729 C C . ASN B 1 179 ? 4.762 -30.188 4.066 1 94.19 179 ASN B C 1
ATOM 3731 O O . ASN B 1 179 ? 5.965 -29.953 4.152 1 94.19 179 ASN B O 1
ATOM 3735 N N . ALA B 1 180 ? 4.23 -30.984 3.154 1 94.31 180 ALA B N 1
ATOM 3736 C CA . ALA B 1 180 ? 5.098 -31.625 2.166 1 94.31 180 ALA B CA 1
ATOM 3737 C C . ALA B 1 180 ? 5.809 -30.578 1.307 1 94.31 180 ALA B C 1
ATOM 3739 O O . ALA B 1 180 ? 6.957 -30.781 0.906 1 94.31 180 ALA B O 1
ATOM 3740 N N . LEU B 1 181 ? 5.133 -29.516 1.038 1 96.81 181 LEU B N 1
ATOM 3741 C CA . LEU B 1 181 ? 5.715 -28.438 0.246 1 96.81 181 LEU B CA 1
ATOM 3742 C C . LEU B 1 181 ? 6.812 -27.719 1.027 1 96.81 181 LEU B C 1
ATOM 3744 O O . LEU B 1 181 ? 7.867 -27.406 0.476 1 96.81 181 LEU B O 1
ATOM 3748 N N . ILE B 1 182 ? 6.551 -27.5 2.311 1 97.06 182 ILE B N 1
ATOM 3749 C CA . ILE B 1 182 ? 7.547 -26.859 3.162 1 97.06 182 ILE B CA 1
ATOM 3750 C C . ILE B 1 182 ? 8.812 -27.719 3.211 1 97.06 182 ILE B C 1
ATOM 3752 O O . ILE B 1 182 ? 9.922 -27.203 3.107 1 97.06 182 ILE B O 1
ATOM 3756 N N . GLU B 1 183 ? 8.602 -29 3.354 1 96.56 183 GLU B N 1
ATOM 3757 C CA . GLU B 1 183 ? 9.742 -29.922 3.398 1 96.56 183 GLU B CA 1
ATOM 3758 C C . GLU B 1 183 ? 10.523 -29.891 2.094 1 96.56 183 GLU B C 1
ATOM 3760 O O . GLU B 1 183 ? 11.758 -29.906 2.105 1 96.56 183 GLU B O 1
ATOM 3765 N N . ALA B 1 184 ? 9.82 -29.906 1.03 1 97.56 184 ALA B N 1
ATOM 3766 C CA . ALA B 1 184 ? 10.477 -29.844 -0.273 1 97.56 184 ALA B CA 1
ATOM 3767 C C . ALA B 1 184 ? 11.281 -28.547 -0.427 1 97.56 184 ALA B C 1
ATOM 3769 O O . ALA B 1 184 ? 12.398 -28.562 -0.944 1 97.56 184 ALA B O 1
ATOM 3770 N N . LEU B 1 185 ? 10.734 -27.422 -0.005 1 98.25 185 LEU B N 1
ATOM 3771 C CA . LEU B 1 185 ? 11.445 -26.156 -0.028 1 98.25 185 LEU B CA 1
ATOM 3772 C C . LEU B 1 185 ? 12.719 -26.234 0.799 1 98.25 185 LEU B C 1
ATOM 3774 O O . LEU B 1 185 ? 13.75 -25.672 0.412 1 98.25 185 LEU B O 1
ATOM 3778 N N . GLY B 1 186 ? 12.648 -26.922 1.907 1 98 186 GLY B N 1
ATOM 3779 C CA . GLY B 1 186 ? 13.812 -27.078 2.766 1 98 186 GLY B CA 1
ATOM 3780 C C . GLY B 1 186 ? 14.953 -27.828 2.098 1 98 186 GLY B C 1
ATOM 3781 O O . GLY B 1 186 ? 16.109 -27.656 2.463 1 98 186 GLY B O 1
ATOM 3782 N N . ARG B 1 187 ? 14.602 -28.609 1.135 1 98.25 187 ARG B N 1
ATOM 3783 C CA . ARG B 1 187 ? 15.602 -29.438 0.451 1 98.25 187 ARG B CA 1
ATOM 3784 C C . ARG B 1 187 ? 16.266 -28.656 -0.673 1 98.25 187 ARG B C 1
ATOM 3786 O O . ARG B 1 187 ? 17.234 -29.125 -1.275 1 98.25 187 ARG B O 1
ATOM 3793 N N . VAL B 1 188 ? 15.773 -27.453 -0.98 1 98.62 188 VAL B N 1
ATOM 3794 C CA . VAL B 1 188 ? 16.344 -26.703 -2.096 1 98.62 188 VAL B CA 1
ATOM 3795 C C . VAL B 1 188 ? 16.766 -25.312 -1.618 1 98.62 188 VAL B C 1
ATOM 3797 O O . VAL B 1 188 ? 16.453 -24.312 -2.258 1 98.62 188 VAL B O 1
ATOM 3800 N N . ARG B 1 189 ? 17.453 -25.266 -0.584 1 98.38 189 ARG B N 1
ATOM 3801 C CA . ARG B 1 189 ? 17.828 -24.031 0.122 1 98.38 189 ARG B CA 1
ATOM 3802 C C . ARG B 1 189 ? 18.625 -23.109 -0.78 1 98.38 189 ARG B C 1
ATOM 3804 O O . ARG B 1 189 ? 18.453 -21.891 -0.74 1 98.38 189 ARG B O 1
ATOM 3811 N N . TYR B 1 190 ? 19.5 -23.656 -1.616 1 97.94 190 TYR B N 1
ATOM 3812 C CA . TYR B 1 190 ? 20.438 -22.844 -2.379 1 97.94 190 TYR B CA 1
ATOM 3813 C C . TYR B 1 190 ? 20.031 -22.766 -3.848 1 97.94 190 TYR B C 1
ATOM 3815 O O . TYR B 1 190 ? 19.453 -23.719 -4.383 1 97.94 190 TYR B O 1
ATOM 3823 N N . HIS B 1 191 ? 20.422 -21.688 -4.477 1 96.75 191 HIS B N 1
ATOM 3824 C CA . HIS B 1 191 ? 20.156 -21.484 -5.895 1 96.75 191 HIS B CA 1
ATOM 3825 C C . HIS B 1 191 ? 20.641 -22.688 -6.719 1 96.75 191 HIS B C 1
ATOM 3827 O O . HIS B 1 191 ? 21.766 -23.141 -6.559 1 96.75 191 HIS B O 1
ATOM 3833 N N . GLY B 1 192 ? 19.719 -23.172 -7.516 1 97.69 192 GLY B N 1
ATOM 3834 C CA . GLY B 1 192 ? 20.094 -24.266 -8.406 1 97.69 192 GLY B CA 1
ATOM 3835 C C . GLY B 1 192 ? 19.734 -25.641 -7.848 1 97.69 192 GLY B C 1
ATOM 3836 O O . GLY B 1 192 ? 19.719 -26.625 -8.586 1 97.69 192 GLY B O 1
ATOM 3837 N N . ASN B 1 193 ? 19.453 -25.719 -6.52 1 98.44 193 ASN B N 1
ATOM 3838 C CA . ASN B 1 193 ? 19.031 -26.984 -5.945 1 98.44 193 ASN B CA 1
ATOM 3839 C C . ASN B 1 193 ? 17.688 -27.438 -6.512 1 98.44 193 ASN B C 1
ATOM 3841 O O . ASN B 1 193 ? 16.828 -26.609 -6.824 1 98.44 193 ASN B O 1
ATOM 3845 N N . THR B 1 194 ? 17.547 -28.734 -6.688 1 98.38 194 THR B N 1
ATOM 3846 C CA . THR B 1 194 ? 16.297 -29.344 -7.137 1 98.38 194 THR B CA 1
ATOM 3847 C C . THR B 1 194 ? 15.914 -30.5 -6.234 1 98.38 194 THR B C 1
ATOM 3849 O O . THR B 1 194 ? 16.781 -31.141 -5.625 1 98.38 194 THR B O 1
ATOM 3852 N N . SER B 1 195 ? 14.68 -30.672 -6.098 1 97.75 195 SER B N 1
ATOM 3853 C CA . SER B 1 195 ? 14.117 -31.812 -5.367 1 97.75 195 SER B CA 1
ATOM 3854 C C . SER B 1 195 ? 12.781 -32.25 -5.961 1 97.75 195 SER B C 1
ATOM 3856 O O . SER B 1 195 ? 12.211 -31.547 -6.797 1 97.75 195 SER B O 1
ATOM 3858 N N . SER B 1 196 ? 12.344 -33.406 -5.566 1 96.69 196 SER B N 1
ATOM 3859 C CA . SER B 1 196 ? 11.086 -33.938 -6.074 1 96.69 196 SER B CA 1
ATOM 3860 C C . SER B 1 196 ? 10.07 -34.125 -4.949 1 96.69 196 SER B C 1
ATOM 3862 O O . SER B 1 196 ? 10.453 -34.312 -3.789 1 96.69 196 SER B O 1
ATOM 3864 N N . ILE B 1 197 ? 8.883 -34 -5.281 1 95.5 197 ILE B N 1
ATOM 3865 C CA . ILE B 1 197 ? 7.742 -34.344 -4.43 1 95.5 197 ILE B CA 1
ATOM 3866 C C . ILE B 1 197 ? 6.926 -35.469 -5.074 1 95.5 197 ILE B C 1
ATOM 3868 O O . ILE B 1 197 ? 6.191 -35.219 -6.035 1 95.5 197 ILE B O 1
ATOM 3872 N N . PRO B 1 198 ? 7.031 -36.625 -4.422 1 94.12 198 PRO B N 1
ATOM 3873 C CA . PRO B 1 198 ? 6.207 -37.719 -4.957 1 94.12 198 PRO B CA 1
ATOM 3874 C C . PRO B 1 198 ? 4.758 -37.625 -4.484 1 94.12 198 PRO B C 1
ATOM 3876 O O . PRO B 1 198 ? 4.473 -37.031 -3.439 1 94.12 198 PRO B O 1
ATOM 3879 N N . VAL B 1 199 ? 3.781 -38.062 -5.211 1 93.69 199 VAL B N 1
ATOM 3880 C CA . VAL B 1 199 ? 2.369 -38.25 -4.879 1 93.69 199 VAL B CA 1
ATOM 3881 C C . VAL B 1 199 ? 1.755 -36.875 -4.566 1 93.69 199 VAL B C 1
ATOM 3883 O O . VAL B 1 199 ? 1.148 -36.688 -3.508 1 93.69 199 VAL B O 1
ATOM 3886 N N . PHE B 1 200 ? 1.95 -36 -5.379 1 96.62 200 PHE B N 1
ATOM 3887 C CA . PHE B 1 200 ? 1.387 -34.656 -5.254 1 96.62 200 PHE B CA 1
ATOM 3888 C C . PHE B 1 200 ? 0.078 -34.531 -6.027 1 96.62 200 PHE B C 1
ATOM 3890 O O . PHE B 1 200 ? -0.048 -35.094 -7.129 1 96.62 200 PHE B O 1
ATOM 3897 N N . ARG B 1 201 ? -0.904 -33.875 -5.457 1 97.31 201 ARG B N 1
ATOM 3898 C CA . ARG B 1 201 ? -2.137 -33.5 -6.145 1 97.31 201 ARG B CA 1
ATOM 3899 C C . ARG B 1 201 ? -2.422 -32.031 -5.992 1 97.31 201 ARG B C 1
ATOM 3901 O O . ARG B 1 201 ? -2.371 -31.484 -4.887 1 97.31 201 ARG B O 1
ATOM 3908 N N . MET B 1 202 ? -2.689 -31.375 -7.148 1 97.69 202 MET B N 1
ATOM 3909 C CA . MET B 1 202 ? -3.061 -29.969 -7.082 1 97.69 202 MET B CA 1
ATOM 3910 C C . MET B 1 202 ? -4.281 -29.766 -6.191 1 97.69 202 MET B C 1
ATOM 3912 O O . MET B 1 202 ? -4.395 -28.75 -5.504 1 97.69 202 MET B O 1
ATOM 3916 N N . SER B 1 203 ? -5.18 -30.75 -6.172 1 97.19 203 SER B N 1
ATOM 3917 C CA . SER B 1 203 ? -6.418 -30.672 -5.402 1 97.19 203 SER B CA 1
ATOM 3918 C C . SER B 1 203 ? -6.137 -30.688 -3.902 1 97.19 203 SER B C 1
ATOM 3920 O O . SER B 1 203 ? -7.02 -30.391 -3.096 1 97.19 203 SER B O 1
ATOM 3922 N N . ASP B 1 204 ? -4.91 -31 -3.52 1 95.19 204 ASP B N 1
ATOM 3923 C CA . ASP B 1 204 ? -4.523 -30.922 -2.115 1 95.19 204 ASP B CA 1
ATOM 3924 C C . ASP B 1 204 ? -4.176 -29.484 -1.725 1 95.19 204 ASP B C 1
ATOM 3926 O O . ASP B 1 204 ? -4.129 -29.156 -0.539 1 95.19 204 ASP B O 1
ATOM 3930 N N . LEU B 1 205 ? -3.941 -28.688 -2.693 1 95.94 205 LEU B N 1
ATOM 3931 C CA . LEU B 1 205 ? -3.451 -27.328 -2.447 1 95.94 205 LEU B CA 1
ATOM 3932 C C . LEU B 1 205 ? -4.566 -26.297 -2.627 1 95.94 205 LEU B C 1
ATOM 3934 O O . LEU B 1 205 ? -4.668 -25.344 -1.856 1 95.94 205 LEU B O 1
ATOM 3938 N N . ILE B 1 206 ? -5.414 -26.531 -3.611 1 97.56 206 ILE B N 1
ATOM 3939 C CA . ILE B 1 206 ? -6.48 -25.578 -3.879 1 97.56 206 ILE B CA 1
ATOM 3940 C C . ILE B 1 206 ? -7.828 -26.281 -3.873 1 97.56 206 ILE B C 1
ATOM 3942 O O . ILE B 1 206 ? -7.902 -27.484 -4.148 1 97.56 206 ILE B O 1
ATOM 3946 N N . PRO B 1 207 ? -8.953 -25.547 -3.641 1 96.62 207 PRO B N 1
ATOM 3947 C CA . PRO B 1 207 ? -10.289 -26.141 -3.684 1 96.62 207 PRO B CA 1
ATOM 3948 C C . PRO B 1 207 ? -10.695 -26.594 -5.086 1 96.62 207 PRO B C 1
ATOM 3950 O O . PRO B 1 207 ? -10.039 -26.219 -6.066 1 96.62 207 PRO B O 1
ATOM 3953 N N . ALA B 1 208 ? -11.703 -27.391 -5.09 1 96.62 208 ALA B N 1
ATOM 3954 C CA . ALA B 1 208 ? -12.289 -27.797 -6.367 1 96.62 208 ALA B CA 1
ATOM 3955 C C . ALA B 1 208 ? -12.867 -26.594 -7.113 1 96.62 208 ALA B C 1
ATOM 3957 O O . ALA B 1 208 ? -13.219 -25.578 -6.5 1 96.62 208 ALA B O 1
ATOM 3958 N N . ALA B 1 209 ? -12.914 -26.781 -8.398 1 95.62 209 ALA B N 1
ATOM 3959 C CA . ALA B 1 209 ? -13.344 -25.688 -9.258 1 95.62 209 ALA B CA 1
ATOM 3960 C C . ALA B 1 209 ? -14.727 -25.188 -8.844 1 95.62 209 ALA B C 1
ATOM 3962 O O . ALA B 1 209 ? -14.984 -23.984 -8.867 1 95.62 209 ALA B O 1
ATOM 3963 N N . ASN B 1 210 ? -15.617 -26.062 -8.422 1 93.25 210 ASN B N 1
ATOM 3964 C CA . ASN B 1 210 ? -17 -25.703 -8.094 1 93.25 210 ASN B CA 1
ATOM 3965 C C . ASN B 1 210 ? -17.062 -24.875 -6.809 1 93.25 210 ASN B C 1
ATOM 3967 O O . ASN B 1 210 ? -18.094 -24.266 -6.512 1 93.25 210 ASN B O 1
ATOM 3971 N N . GLU B 1 211 ? -16 -24.859 -6.066 1 94.69 211 GLU B N 1
ATOM 3972 C CA . GLU B 1 211 ? -15.945 -24.078 -4.828 1 94.69 211 GLU B CA 1
ATOM 3973 C C . GLU B 1 211 ? -15.312 -22.703 -5.066 1 94.69 211 GLU B C 1
ATOM 3975 O O . GLU B 1 211 ? -15.25 -21.875 -4.152 1 94.69 211 GLU B O 1
ATOM 3980 N N . LEU B 1 212 ? -14.836 -22.547 -6.246 1 95.56 212 LEU B N 1
ATOM 3981 C CA . LEU B 1 212 ? -14.117 -21.312 -6.59 1 95.56 212 LEU B CA 1
ATOM 3982 C C . LEU B 1 212 ? -14.961 -20.438 -7.504 1 95.56 212 LEU B C 1
ATOM 3984 O O . LEU B 1 212 ? -14.555 -20.125 -8.625 1 95.56 212 LEU B O 1
ATOM 3988 N N . SER B 1 213 ? -16.047 -19.906 -6.957 1 92.38 213 SER B N 1
ATOM 3989 C CA . SER B 1 213 ? -17.016 -19.188 -7.773 1 92.38 213 SER B CA 1
ATOM 3990 C C . SER B 1 213 ? -16.812 -17.672 -7.684 1 92.38 213 SER B C 1
ATOM 3992 O O . SER B 1 213 ? -17.406 -16.922 -8.453 1 92.38 213 SER B O 1
ATOM 3994 N N . SER B 1 214 ? -16 -17.219 -6.777 1 97 214 SER B N 1
ATOM 3995 C CA . SER B 1 214 ? -15.797 -15.781 -6.582 1 97 214 SER B CA 1
ATOM 3996 C C . SER B 1 214 ? -14.336 -15.398 -6.824 1 97 214 SER B C 1
ATOM 3998 O O . SER B 1 214 ? -13.438 -15.898 -6.148 1 97 214 SER B O 1
ATOM 4000 N N . TYR B 1 215 ? -14.172 -14.562 -7.82 1 98.38 215 TYR B N 1
ATOM 4001 C CA . TYR B 1 215 ? -12.812 -14.148 -8.141 1 98.38 215 TYR B CA 1
ATOM 4002 C C . TYR B 1 215 ? -12.812 -12.805 -8.867 1 98.38 215 TYR B C 1
ATOM 4004 O O . TYR B 1 215 ? -13.859 -12.328 -9.312 1 98.38 215 TYR B O 1
ATOM 4012 N N . TYR B 1 216 ? -11.672 -12.148 -8.836 1 98.75 216 TYR B N 1
ATOM 4013 C CA . TYR B 1 216 ? -11.391 -10.945 -9.609 1 98.75 216 TYR B CA 1
ATOM 4014 C C . TYR B 1 216 ? -10.648 -11.289 -10.898 1 98.75 216 TYR B C 1
ATOM 4016 O O . TYR B 1 216 ? -9.898 -12.266 -10.953 1 98.75 216 TYR B O 1
ATOM 4024 N N . ARG B 1 217 ? -10.883 -10.469 -11.961 1 98.75 217 ARG B N 1
ATOM 4025 C CA . ARG B 1 217 ? -10.266 -10.633 -13.273 1 98.75 217 ARG B CA 1
ATOM 4026 C C . ARG B 1 217 ? -9.688 -9.312 -13.773 1 98.75 217 ARG B C 1
ATOM 4028 O O . ARG B 1 217 ? -10.336 -8.266 -13.664 1 98.75 217 ARG B O 1
ATOM 4035 N N . TYR B 1 218 ? -8.484 -9.352 -14.242 1 98.69 218 TYR B N 1
ATOM 4036 C CA . TYR B 1 218 ? -7.918 -8.203 -14.953 1 98.69 218 TYR B CA 1
ATOM 4037 C C . TYR B 1 218 ? -6.781 -8.641 -15.867 1 98.69 218 TYR B C 1
ATOM 4039 O O . TYR B 1 218 ? -6.242 -9.734 -15.727 1 98.69 218 TYR B O 1
ATOM 4047 N N . ILE B 1 219 ? -6.473 -7.824 -16.828 1 98.44 219 ILE B N 1
ATOM 4048 C CA . ILE B 1 219 ? -5.348 -8.062 -17.734 1 98.44 219 ILE B CA 1
ATOM 4049 C C . ILE B 1 219 ? -4.105 -7.355 -17.203 1 98.44 219 ILE B C 1
ATOM 4051 O O . ILE B 1 219 ? -4.16 -6.176 -16.844 1 98.44 219 ILE B O 1
ATOM 4055 N N . GLY B 1 220 ? -3.055 -8.086 -17.109 1 98.69 220 GLY B N 1
ATOM 4056 C CA . GLY B 1 220 ? -1.85 -7.496 -16.547 1 98.69 220 GLY B CA 1
ATOM 4057 C C . GLY B 1 220 ? -0.576 -8.117 -17.078 1 98.69 220 GLY B C 1
ATOM 4058 O O . GLY B 1 220 ? -0.531 -8.555 -18.234 1 98.69 220 GLY B O 1
ATOM 4059 N N . SER B 1 221 ? 0.483 -8.039 -16.359 1 98.81 221 SER B N 1
ATOM 4060 C CA . SER B 1 221 ? 1.814 -8.508 -16.734 1 98.81 221 SER B CA 1
ATOM 4061 C C . SER B 1 221 ? 2.303 -9.578 -15.758 1 98.81 221 SER B C 1
ATOM 4063 O O . SER B 1 221 ? 1.66 -9.844 -14.742 1 98.81 221 SER B O 1
ATOM 4065 N N . MET B 1 222 ? 3.369 -10.172 -16.141 1 98.25 222 MET B N 1
ATOM 4066 C CA . MET B 1 222 ? 4.164 -10.891 -15.148 1 98.25 222 MET B CA 1
ATOM 4067 C C . MET B 1 222 ? 4.625 -9.945 -14.039 1 98.25 222 MET B C 1
ATOM 4069 O O . MET B 1 222 ? 4.68 -8.727 -14.242 1 98.25 222 MET B O 1
ATOM 4073 N N . THR B 1 223 ? 4.992 -10.555 -12.836 1 98.44 223 THR B N 1
ATOM 4074 C CA . THR B 1 223 ? 5.312 -9.711 -11.688 1 98.44 223 THR B CA 1
ATOM 4075 C C . THR B 1 223 ? 6.812 -9.695 -11.43 1 98.44 223 THR B C 1
ATOM 4077 O O . THR B 1 223 ? 7.273 -9.125 -10.438 1 98.44 223 THR B O 1
ATOM 4080 N N . THR B 1 224 ? 7.598 -10.375 -12.219 1 96.75 224 THR B N 1
ATOM 4081 C CA . THR B 1 224 ? 9.055 -10.375 -12.141 1 96.75 224 THR B CA 1
ATOM 4082 C C . THR B 1 224 ? 9.664 -9.906 -13.461 1 96.75 224 THR B C 1
ATOM 4084 O O . THR B 1 224 ? 8.984 -9.852 -14.484 1 96.75 224 THR B O 1
ATOM 4087 N N . PRO B 1 225 ? 10.93 -9.562 -13.43 1 94.81 225 PRO B N 1
ATOM 4088 C CA . PRO B 1 225 ? 11.539 -8.914 -14.594 1 94.81 225 PRO B CA 1
ATOM 4089 C C . PRO B 1 225 ? 11.305 -9.688 -15.891 1 94.81 225 PRO B C 1
ATOM 4091 O O . PRO B 1 225 ? 11.5 -10.898 -15.938 1 94.81 225 PRO B O 1
ATOM 4094 N N . GLY B 1 226 ? 11.117 -9.258 -16.953 1 95.06 226 GLY B N 1
ATOM 4095 C CA . GLY B 1 226 ? 10.43 -9.391 -18.234 1 95.06 226 GLY B CA 1
ATOM 4096 C C . GLY B 1 226 ? 9.141 -8.594 -18.297 1 95.06 226 GLY B C 1
ATOM 4097 O O . GLY B 1 226 ? 8.93 -7.832 -19.234 1 95.06 226 GLY B O 1
ATOM 4098 N N . CYS B 1 227 ? 8.422 -8.727 -17.188 1 97.94 227 CYS B N 1
ATOM 4099 C CA . CYS B 1 227 ? 7.223 -7.941 -16.938 1 97.94 227 CYS B CA 1
ATOM 4100 C C . CYS B 1 227 ? 6.312 -7.914 -18.156 1 97.94 227 CYS B C 1
ATOM 4102 O O . CYS B 1 227 ? 5.695 -6.887 -18.453 1 97.94 227 CYS B O 1
ATOM 4104 N N . ASP B 1 228 ? 6.297 -9.039 -18.844 1 98.06 228 ASP B N 1
ATOM 4105 C CA . ASP B 1 228 ? 5.523 -9.086 -20.078 1 98.06 228 ASP B CA 1
ATOM 4106 C C . ASP B 1 228 ? 4.031 -8.898 -19.812 1 98.06 228 ASP B C 1
ATOM 4108 O O . ASP B 1 228 ? 3.471 -9.57 -18.938 1 98.06 228 ASP B O 1
ATOM 4112 N N . GLU B 1 229 ? 3.477 -7.988 -20.531 1 98.25 229 GLU B N 1
ATOM 4113 C CA . GLU B 1 229 ? 2.053 -7.699 -20.391 1 98.25 229 GLU B CA 1
ATOM 4114 C C . GLU B 1 229 ? 1.212 -8.68 -21.203 1 98.25 229 GLU B C 1
ATOM 4116 O O . GLU B 1 229 ? 0.574 -8.297 -22.188 1 98.25 229 GLU B O 1
ATOM 4121 N N . ALA B 1 230 ? 1.188 -9.961 -20.672 1 98.56 230 ALA B N 1
ATOM 4122 C CA . ALA B 1 230 ? 0.634 -11.086 -21.406 1 98.56 230 ALA B CA 1
ATOM 4123 C C . ALA B 1 230 ? -0.26 -11.945 -20.516 1 98.56 230 ALA B C 1
ATOM 4125 O O . ALA B 1 230 ? -0.57 -13.086 -20.859 1 98.56 230 ALA B O 1
ATOM 4126 N N . VAL B 1 231 ? -0.707 -11.359 -19.438 1 98.88 231 VAL B N 1
ATOM 4127 C CA . VAL B 1 231 ? -1.279 -12.234 -18.422 1 98.88 231 VAL B CA 1
ATOM 4128 C C . VAL B 1 231 ? -2.746 -11.875 -18.188 1 98.88 231 VAL B C 1
ATOM 4130 O O . VAL B 1 231 ? -3.078 -10.711 -17.969 1 98.88 231 VAL B O 1
ATOM 4133 N N . ILE B 1 232 ? -3.568 -12.867 -18.266 1 98.88 232 ILE B N 1
ATOM 4134 C CA . ILE B 1 232 ? -4.914 -12.781 -17.703 1 98.88 232 ILE B CA 1
ATOM 4135 C C . ILE B 1 232 ? -4.891 -13.227 -16.25 1 98.88 232 ILE B C 1
ATOM 4137 O O . ILE B 1 232 ? -4.734 -14.422 -15.961 1 98.88 232 ILE B O 1
ATOM 4141 N N . TRP B 1 233 ? -5.117 -12.305 -15.352 1 98.88 233 TRP B N 1
ATOM 4142 C CA . TRP B 1 233 ? -5.059 -12.602 -13.922 1 98.88 233 TRP B CA 1
ATOM 4143 C C . TRP B 1 233 ? -6.43 -13.016 -13.398 1 98.88 233 TRP B C 1
ATOM 4145 O O . TRP B 1 233 ? -7.434 -12.359 -13.68 1 98.88 233 TRP B O 1
ATOM 4155 N N . THR B 1 234 ? -6.438 -14.062 -12.734 1 98.88 234 THR B N 1
ATOM 4156 C CA . THR B 1 234 ? -7.547 -14.445 -11.875 1 98.88 234 THR B CA 1
ATOM 4157 C C . THR B 1 234 ? -7.109 -14.477 -10.414 1 98.88 234 THR B C 1
ATOM 4159 O O . THR B 1 234 ? -6.215 -15.242 -10.039 1 98.88 234 THR B O 1
ATOM 4162 N N . VAL B 1 235 ? -7.699 -13.633 -9.602 1 98.88 235 VAL B N 1
ATOM 4163 C CA . VAL B 1 235 ? -7.406 -13.594 -8.172 1 98.88 235 VAL B CA 1
ATOM 4164 C C . VAL B 1 235 ? -8.625 -14.062 -7.379 1 98.88 235 VAL B C 1
ATOM 4166 O O . VAL B 1 235 ? -9.625 -13.352 -7.293 1 98.88 235 VAL B O 1
ATOM 4169 N N . PHE B 1 236 ? -8.492 -15.242 -6.793 1 98.69 236 PHE B N 1
ATOM 4170 C CA . PHE B 1 236 ? -9.641 -15.82 -6.105 1 98.69 236 PHE B CA 1
ATOM 4171 C C . PHE B 1 236 ? -9.867 -15.141 -4.758 1 98.69 236 PHE B C 1
ATOM 4173 O O . PHE B 1 236 ? -8.906 -14.828 -4.047 1 98.69 236 PHE B O 1
ATOM 4180 N N . ARG B 1 237 ? -11.102 -14.93 -4.406 1 97.25 237 ARG B N 1
ATOM 4181 C CA . ARG B 1 237 ? -11.469 -14.344 -3.121 1 97.25 237 ARG B CA 1
ATOM 4182 C C . ARG B 1 237 ? -11.312 -15.359 -1.992 1 97.25 237 ARG B C 1
ATOM 4184 O O . ARG B 1 237 ? -10.969 -14.992 -0.865 1 97.25 237 ARG B O 1
ATOM 4191 N N . GLN B 1 238 ? -11.609 -16.609 -2.342 1 95.88 238 GLN B N 1
ATOM 4192 C CA . GLN B 1 238 ? -11.406 -17.672 -1.364 1 95.88 238 GLN B CA 1
ATOM 4193 C C . GLN B 1 238 ? -9.93 -17.812 -1.014 1 95.88 238 GLN B C 1
ATOM 4195 O O . GLN B 1 238 ? -9.086 -17.922 -1.902 1 95.88 238 GLN B O 1
ATOM 4200 N N . THR B 1 239 ? -9.648 -17.828 0.278 1 96.81 239 THR B N 1
ATOM 4201 C CA . THR B 1 239 ? -8.266 -17.922 0.737 1 96.81 239 THR B CA 1
ATOM 4202 C C . THR B 1 239 ? -7.93 -19.359 1.141 1 96.81 239 THR B C 1
ATOM 4204 O O . THR B 1 239 ? -8.828 -20.172 1.362 1 96.81 239 THR B O 1
ATOM 4207 N N . LEU B 1 240 ? -6.695 -19.656 1.127 1 97.25 240 LEU B N 1
ATOM 4208 C CA . LEU B 1 240 ? -6.184 -20.938 1.591 1 97.25 240 LEU B CA 1
ATOM 4209 C C . LEU B 1 240 ? -5.672 -20.844 3.023 1 97.25 240 LEU B C 1
ATOM 4211 O O . LEU B 1 240 ? -5.02 -19.859 3.385 1 97.25 240 LEU B O 1
ATOM 4215 N N . PRO B 1 241 ? -5.98 -21.828 3.857 1 96.5 241 PRO B N 1
ATOM 4216 C CA . PRO B 1 241 ? -5.539 -21.781 5.254 1 96.5 241 PRO B CA 1
ATOM 4217 C C . PRO B 1 241 ? -4.066 -22.141 5.422 1 96.5 241 PRO B C 1
ATOM 4219 O O . PRO B 1 241 ? -3.545 -22.984 4.684 1 96.5 241 PRO B O 1
ATOM 4222 N N . ILE B 1 242 ? -3.42 -21.547 6.387 1 97.44 242 ILE B N 1
ATOM 4223 C CA . ILE B 1 242 ? -2.041 -21.859 6.758 1 97.44 242 ILE B CA 1
ATOM 4224 C C . ILE B 1 242 ? -1.792 -21.438 8.203 1 97.44 242 ILE B C 1
ATOM 4226 O O . ILE B 1 242 ? -2.287 -20.406 8.656 1 97.44 242 ILE B O 1
ATOM 4230 N N . SER B 1 243 ? -1.053 -22.203 8.914 1 97.12 243 SER B N 1
ATOM 4231 C CA . SER B 1 243 ? -0.793 -21.859 10.305 1 97.12 243 SER B CA 1
ATOM 4232 C C . SER B 1 243 ? 0.366 -20.859 10.422 1 97.12 243 SER B C 1
ATOM 4234 O O . SER B 1 243 ? 1.183 -20.75 9.5 1 97.12 243 SER B O 1
ATOM 4236 N N . HIS B 1 244 ? 0.381 -20.203 11.602 1 96.62 244 HIS B N 1
ATOM 4237 C CA . HIS B 1 244 ? 1.487 -19.297 11.891 1 96.62 244 HIS B CA 1
ATOM 4238 C C . HIS B 1 244 ? 2.826 -20.016 11.805 1 96.62 244 HIS B C 1
ATOM 4240 O O . HIS B 1 244 ? 3.779 -19.5 11.211 1 96.62 244 HIS B O 1
ATOM 4246 N N . LYS B 1 245 ? 2.871 -21.172 12.367 1 96.62 245 LYS B N 1
ATOM 4247 C CA . LYS B 1 245 ? 4.094 -21.969 12.383 1 96.62 245 LYS B CA 1
ATOM 4248 C C . LYS B 1 245 ? 4.555 -22.297 10.961 1 96.62 245 LYS B C 1
ATOM 4250 O O . LYS B 1 245 ? 5.746 -22.219 10.656 1 96.62 245 LYS B O 1
ATOM 4255 N N . GLN B 1 246 ? 3.648 -22.641 10.102 1 97.75 246 GLN B N 1
ATOM 4256 C CA . GLN B 1 246 ? 3.982 -22.969 8.727 1 97.75 246 GLN B CA 1
ATOM 4257 C C . GLN B 1 246 ? 4.523 -21.75 7.984 1 97.75 246 GLN B C 1
ATOM 4259 O O . GLN B 1 246 ? 5.492 -21.859 7.227 1 97.75 246 GLN B O 1
ATOM 4264 N N . LEU B 1 247 ? 3.895 -20.625 8.242 1 97.62 247 LEU B N 1
ATOM 4265 C CA . LEU B 1 247 ? 4.348 -19.391 7.613 1 97.62 247 LEU B CA 1
ATOM 4266 C C . LEU B 1 247 ? 5.785 -19.062 8.008 1 97.62 247 LEU B C 1
ATOM 4268 O O . LEU B 1 247 ? 6.605 -18.719 7.152 1 97.62 247 LEU B O 1
ATOM 4272 N N . VAL B 1 248 ? 6.07 -19.219 9.258 1 97.31 248 VAL B N 1
ATOM 4273 C CA . VAL B 1 248 ? 7.422 -18.969 9.75 1 97.31 248 VAL B CA 1
ATOM 4274 C C . VAL B 1 248 ? 8.398 -19.938 9.109 1 97.31 248 VAL B C 1
ATOM 4276 O O . VAL B 1 248 ? 9.469 -19.547 8.633 1 97.31 248 VAL B O 1
ATOM 4279 N N . LYS B 1 249 ? 8.047 -21.156 9.055 1 97.06 249 LYS B N 1
ATOM 4280 C CA . LYS B 1 249 ? 8.914 -22.188 8.508 1 97.06 249 LYS B CA 1
ATOM 4281 C C . LYS B 1 249 ? 9.219 -21.922 7.031 1 97.06 249 LYS B C 1
ATOM 4283 O O . LYS B 1 249 ? 10.359 -22.062 6.59 1 97.06 249 LYS B O 1
ATOM 4288 N N . VAL B 1 250 ? 8.242 -21.547 6.254 1 97.5 250 VAL B N 1
ATOM 4289 C CA . VAL B 1 250 ? 8.43 -21.297 4.828 1 97.5 250 VAL B CA 1
ATOM 4290 C C . VAL B 1 250 ? 9.484 -20.203 4.625 1 97.5 250 VAL B C 1
ATOM 4292 O O . VAL B 1 250 ? 10.383 -20.344 3.789 1 97.5 250 VAL B O 1
ATOM 4295 N N . SER B 1 251 ? 9.406 -19.188 5.402 1 96.25 251 SER B N 1
ATOM 4296 C CA . SER B 1 251 ? 10.266 -18.016 5.227 1 96.25 251 SER B CA 1
ATOM 4297 C C . SER B 1 251 ? 11.703 -18.312 5.641 1 96.25 251 SER B C 1
ATOM 4299 O O . SER B 1 251 ? 12.602 -17.516 5.379 1 96.25 251 SER B O 1
ATOM 4301 N N . GLN B 1 252 ? 11.945 -19.469 6.199 1 97.06 252 GLN B N 1
ATOM 4302 C CA . GLN B 1 252 ? 13.273 -19.797 6.703 1 97.06 252 GLN B CA 1
ATOM 4303 C C . GLN B 1 252 ? 13.969 -20.812 5.797 1 97.06 252 GLN B C 1
ATOM 4305 O O . GLN B 1 252 ? 15.141 -21.141 6.012 1 97.06 252 GLN B O 1
ATOM 4310 N N . GLN B 1 253 ? 13.328 -21.234 4.785 1 97.5 253 GLN B N 1
ATOM 4311 C CA . GLN B 1 253 ? 13.812 -22.406 4.066 1 97.5 253 GLN B CA 1
ATOM 4312 C C . GLN B 1 253 ? 14.867 -22.031 3.029 1 97.5 253 GLN B C 1
ATOM 4314 O O . GLN B 1 253 ? 15.844 -22.75 2.834 1 97.5 253 GLN B O 1
ATOM 4319 N N . LEU B 1 254 ? 14.695 -20.922 2.377 1 98 254 LEU B N 1
ATOM 4320 C CA . LEU B 1 254 ? 15.461 -20.703 1.159 1 98 254 LEU B CA 1
ATOM 4321 C C . LEU B 1 254 ? 16.375 -19.484 1.31 1 98 254 LEU B C 1
ATOM 4323 O O . LEU B 1 254 ? 16.109 -18.594 2.119 1 98 254 LEU B O 1
ATOM 4327 N N . LEU B 1 255 ? 17.422 -19.484 0.511 1 96.38 255 LEU B N 1
ATOM 4328 C CA . LEU B 1 255 ? 18.297 -18.328 0.339 1 96.38 255 LEU B CA 1
ATOM 4329 C C . LEU B 1 255 ? 18.219 -17.797 -1.087 1 96.38 255 LEU B C 1
ATOM 4331 O O . LEU B 1 255 ? 18.062 -18.562 -2.035 1 96.38 255 LEU B O 1
ATOM 4335 N N . PHE B 1 256 ? 18.328 -16.484 -1.203 1 94.62 256 PHE B N 1
ATOM 4336 C CA . PHE B 1 256 ? 18.484 -15.852 -2.51 1 94.62 256 PHE B CA 1
ATOM 4337 C C . PHE B 1 256 ? 19.812 -16.266 -3.145 1 94.62 256 PHE B C 1
ATOM 4339 O O . PHE B 1 256 ? 20.672 -16.859 -2.48 1 94.62 256 PHE B O 1
ATOM 4346 N N . TRP B 1 257 ? 19.969 -15.891 -4.441 1 91 257 TRP B N 1
ATOM 4347 C CA . TRP B 1 257 ? 21.219 -16.125 -5.141 1 91 257 TRP B CA 1
ATOM 4348 C C . TRP B 1 257 ? 22.375 -15.383 -4.469 1 91 257 TRP B C 1
ATOM 4350 O O . TRP B 1 257 ? 23.531 -15.781 -4.594 1 91 257 TRP B O 1
ATOM 4360 N N . THR B 1 258 ? 22.125 -14.367 -3.66 1 86.88 258 THR B N 1
ATOM 4361 C CA . THR B 1 258 ? 23.125 -13.57 -2.965 1 86.88 258 THR B CA 1
ATOM 4362 C C . THR B 1 258 ? 23.531 -14.234 -1.654 1 86.88 258 THR B C 1
ATOM 4364 O O . THR B 1 258 ? 24.469 -13.789 -0.993 1 86.88 258 THR B O 1
ATOM 4367 N N . GLY B 1 259 ? 22.766 -15.25 -1.207 1 89.88 259 GLY B N 1
ATOM 4368 C CA . GLY B 1 259 ? 23.078 -15.922 0.041 1 89.88 259 GLY B CA 1
ATOM 4369 C C . GLY B 1 259 ? 22.281 -15.398 1.223 1 89.88 259 GLY B C 1
ATOM 4370 O O . GLY B 1 259 ? 22.391 -15.922 2.332 1 89.88 259 GLY B O 1
ATOM 4371 N N . ARG B 1 260 ? 21.5 -14.438 0.989 1 91.38 260 ARG B N 1
ATOM 4372 C CA . ARG B 1 260 ? 20.656 -13.898 2.047 1 91.38 260 ARG B CA 1
ATOM 4373 C C . ARG B 1 260 ? 19.344 -14.656 2.139 1 91.38 260 ARG B C 1
ATOM 4375 O O . ARG B 1 260 ? 18.938 -15.328 1.186 1 91.38 260 ARG B O 1
ATOM 4382 N N . PRO B 1 261 ? 18.719 -14.562 3.32 1 94.81 261 PRO B N 1
ATOM 4383 C CA . PRO B 1 261 ? 17.422 -15.242 3.441 1 94.81 261 PRO B CA 1
ATOM 4384 C C . PRO B 1 261 ? 16.406 -14.758 2.408 1 94.81 261 PRO B C 1
ATOM 4386 O O . PRO B 1 261 ? 16.312 -13.555 2.139 1 94.81 261 PRO B O 1
ATOM 4389 N N . MET B 1 262 ? 15.711 -15.68 1.821 1 96.44 262 MET B N 1
ATOM 4390 C CA . MET B 1 262 ? 14.711 -15.352 0.808 1 96.44 262 MET B CA 1
ATOM 4391 C C . MET B 1 262 ? 13.391 -14.945 1.456 1 96.44 262 MET B C 1
ATOM 4393 O O . MET B 1 262 ? 12.539 -15.797 1.727 1 96.44 262 MET B O 1
ATOM 4397 N N . THR B 1 263 ? 13.25 -13.68 1.732 1 95.88 263 THR B N 1
ATOM 4398 C CA . THR B 1 263 ? 12.047 -13.141 2.355 1 95.88 263 THR B CA 1
ATOM 4399 C C . THR B 1 263 ? 11.547 -11.922 1.585 1 95.88 263 THR B C 1
ATOM 4401 O O . THR B 1 263 ? 12.289 -11.312 0.816 1 95.88 263 THR B O 1
ATOM 4404 N N . ASN B 1 264 ? 10.25 -11.609 1.78 1 95.44 264 ASN B N 1
ATOM 4405 C CA . ASN B 1 264 ? 9.633 -10.461 1.131 1 95.44 264 ASN B CA 1
ATOM 4406 C C . ASN B 1 264 ? 9.805 -10.508 -0.384 1 95.44 264 ASN B C 1
ATOM 4408 O O . ASN B 1 264 ? 10.289 -9.555 -0.989 1 95.44 264 ASN B O 1
ATOM 4412 N N . ILE B 1 265 ? 9.398 -11.586 -0.972 1 96.5 265 ILE B N 1
ATOM 4413 C CA . ILE B 1 265 ? 9.602 -11.82 -2.398 1 96.5 265 ILE B CA 1
ATOM 4414 C C . ILE B 1 265 ? 8.352 -11.391 -3.168 1 96.5 265 ILE B C 1
ATOM 4416 O O . ILE B 1 265 ? 7.684 -12.219 -3.791 1 96.5 265 ILE B O 1
ATOM 4420 N N . PHE B 1 266 ? 8.117 -10.102 -3.143 1 97.19 266 PHE B N 1
ATOM 4421 C CA . PHE B 1 266 ? 6.977 -9.555 -3.867 1 97.19 266 PHE B CA 1
ATOM 4422 C C . PHE B 1 266 ? 7.332 -8.203 -4.48 1 97.19 266 PHE B C 1
ATOM 4424 O O . PHE B 1 266 ? 8.117 -7.445 -3.916 1 97.19 266 PHE B O 1
ATOM 4431 N N . ARG B 1 267 ? 6.789 -8 -5.617 1 96.94 267 ARG B N 1
ATOM 4432 C CA . ARG B 1 267 ? 6.848 -6.695 -6.277 1 96.94 267 ARG B CA 1
ATOM 4433 C C . ARG B 1 267 ? 5.828 -5.734 -5.684 1 96.94 267 ARG B C 1
ATOM 4435 O O . ARG B 1 267 ? 4.688 -6.117 -5.418 1 96.94 267 ARG B O 1
ATOM 4442 N N . PRO B 1 268 ? 6.199 -4.461 -5.414 1 94.56 268 PRO B N 1
ATOM 4443 C CA . PRO B 1 268 ? 5.18 -3.5 -4.992 1 94.56 268 PRO B CA 1
ATOM 4444 C C . PRO B 1 268 ? 4.027 -3.387 -5.992 1 94.56 268 PRO B C 1
ATOM 4446 O O . PRO B 1 268 ? 4.234 -3.557 -7.195 1 94.56 268 PRO B O 1
ATOM 4449 N N . VAL B 1 269 ? 2.875 -3.096 -5.477 1 97.31 269 VAL B N 1
ATOM 4450 C CA . VAL B 1 269 ? 1.705 -2.977 -6.34 1 97.31 269 VAL B CA 1
ATOM 4451 C C . VAL B 1 269 ? 1.96 -1.918 -7.41 1 97.31 269 VAL B C 1
ATOM 4453 O O . VAL B 1 269 ? 2.623 -0.911 -7.152 1 97.31 269 VAL B O 1
ATOM 4456 N N . GLN B 1 270 ? 1.453 -2.186 -8.562 1 97.06 270 GLN B N 1
ATOM 4457 C CA . GLN B 1 270 ? 1.574 -1.31 -9.727 1 97.06 270 GLN B CA 1
ATOM 4458 C C . GLN B 1 270 ? 0.286 -0.525 -9.961 1 97.06 270 GLN B C 1
ATOM 4460 O O . GLN B 1 270 ? -0.786 -0.935 -9.508 1 97.06 270 GLN B O 1
ATOM 4465 N N . ASN B 1 271 ? 0.456 0.588 -10.711 1 94.25 271 ASN B N 1
ATOM 4466 C CA . ASN B 1 271 ? -0.695 1.427 -11.031 1 94.25 271 ASN B CA 1
ATOM 4467 C C . ASN B 1 271 ? -1.682 0.704 -11.938 1 94.25 271 ASN B C 1
ATOM 4469 O O . ASN B 1 271 ? -1.277 0.027 -12.883 1 94.25 271 ASN B O 1
ATOM 4473 N N . LEU B 1 272 ? -2.936 0.865 -11.617 1 96.25 272 LEU B N 1
ATOM 4474 C CA . LEU B 1 272 ? -3.982 0.273 -12.445 1 96.25 272 LEU B CA 1
ATOM 4475 C C . LEU B 1 272 ? -4.066 0.973 -13.797 1 96.25 272 LEU B C 1
ATOM 4477 O O . LEU B 1 272 ? -4.375 0.339 -14.812 1 96.25 272 LEU B O 1
ATOM 4481 N N . ASN B 1 273 ? -3.764 2.289 -13.828 1 94.19 273 ASN B N 1
ATOM 4482 C CA . ASN B 1 273 ? -3.729 3.107 -15.039 1 94.19 273 ASN B CA 1
ATOM 4483 C C . ASN B 1 273 ? -5.016 2.971 -15.844 1 94.19 273 ASN B C 1
ATOM 4485 O O . ASN B 1 273 ? -4.973 2.715 -17.047 1 94.19 273 ASN B O 1
ATOM 4489 N N . GLY B 1 274 ? -6.16 3.041 -15.227 1 93.25 274 GLY B N 1
ATOM 4490 C CA . GLY B 1 274 ? -7.441 3.121 -15.914 1 93.25 274 GLY B CA 1
ATOM 4491 C C . GLY B 1 274 ? -8 1.764 -16.281 1 93.25 274 GLY B C 1
ATOM 4492 O O . GLY B 1 274 ? -9.109 1.67 -16.812 1 93.25 274 GLY B O 1
ATOM 4493 N N . ARG B 1 275 ? -7.281 0.622 -16.078 1 96.88 275 ARG B N 1
ATOM 4494 C CA . ARG B 1 275 ? -7.82 -0.708 -16.344 1 96.88 275 ARG B CA 1
ATOM 4495 C C . ARG B 1 275 ? -8.992 -1.019 -15.422 1 96.88 275 ARG B C 1
ATOM 4497 O O . ARG B 1 275 ? -9.094 -0.451 -14.336 1 96.88 275 ARG B O 1
ATOM 4504 N N . THR B 1 276 ? -9.773 -1.926 -15.906 1 97 276 THR B N 1
ATOM 4505 C CA . THR B 1 276 ? -10.922 -2.379 -15.133 1 97 276 THR B CA 1
ATOM 4506 C C . THR B 1 276 ? -10.609 -3.691 -14.422 1 97 276 THR B C 1
ATOM 4508 O O . THR B 1 276 ? -10 -4.59 -15 1 97 276 THR B O 1
ATOM 4511 N N . VAL B 1 277 ? -10.977 -3.73 -13.195 1 98.62 277 VAL B N 1
ATOM 4512 C CA . VAL B 1 277 ? -10.992 -4.996 -12.469 1 98.62 277 VAL B CA 1
ATOM 4513 C C . VAL B 1 277 ? -12.422 -5.527 -12.406 1 98.62 277 VAL B C 1
ATOM 4515 O O . VAL B 1 277 ? -13.32 -4.863 -11.875 1 98.62 277 VAL B O 1
ATOM 4518 N N . SER B 1 278 ? -12.641 -6.719 -12.938 1 98.5 278 SER B N 1
ATOM 4519 C CA . SER B 1 278 ? -13.961 -7.344 -12.93 1 98.5 278 SER B CA 1
ATOM 4520 C C . SER B 1 278 ? -14.062 -8.398 -11.828 1 98.5 278 SER B C 1
ATOM 4522 O O . SER B 1 278 ? -13.047 -8.875 -11.32 1 98.5 278 SER B O 1
ATOM 4524 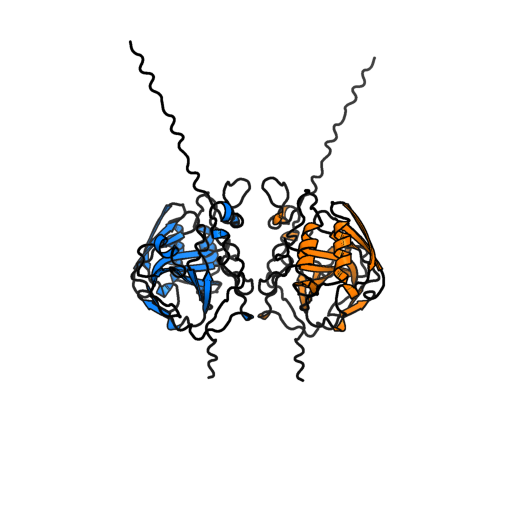N N . GLY B 1 279 ? -15.305 -8.633 -11.391 1 97.75 279 GLY B N 1
ATOM 4525 C CA . GLY B 1 279 ? -15.57 -9.672 -10.406 1 97.75 279 GLY B CA 1
ATOM 4526 C C . GLY B 1 279 ? -16.797 -10.5 -10.734 1 97.75 279 GLY B C 1
ATOM 4527 O O . GLY B 1 279 ? -17.656 -10.078 -11.508 1 97.75 279 GLY B O 1
ATOM 4528 N N . THR B 1 280 ? -16.719 -11.734 -10.227 1 95.81 280 THR B N 1
ATOM 4529 C CA . THR B 1 280 ? -17.906 -12.57 -10.344 1 95.81 280 THR B CA 1
ATOM 4530 C C . THR B 1 280 ? -19.047 -11.984 -9.531 1 95.81 280 THR B C 1
ATOM 4532 O O . THR B 1 280 ? -18.828 -11.266 -8.547 1 95.81 280 THR B O 1
ATOM 4535 N N . ASN B 1 281 ? -20.328 -12.141 -10.016 1 77.88 281 ASN B N 1
ATOM 4536 C CA . ASN B 1 281 ? -21.516 -11.648 -9.328 1 77.88 281 ASN B CA 1
ATOM 4537 C C . ASN B 1 281 ? -21.734 -12.367 -8 1 77.88 281 ASN B C 1
ATOM 4539 O O . ASN B 1 281 ? -21.453 -13.555 -7.879 1 77.88 281 ASN B O 1
ATOM 4543 N N . SER B 1 282 ? -21.656 -11.664 -6.918 1 59.16 282 SER B N 1
ATOM 4544 C CA . SER B 1 282 ? -22.031 -12.336 -5.676 1 59.16 282 SER B CA 1
ATOM 4545 C C . SER B 1 282 ? -23.391 -13.008 -5.793 1 59.16 282 SER B C 1
ATOM 4547 O O . SER B 1 282 ? -24.359 -12.391 -6.23 1 59.16 282 SER B O 1
ATOM 4549 N N . VAL B 1 283 ? -23.5 -14.281 -6.188 1 44.44 283 VAL B N 1
ATOM 4550 C CA . VAL B 1 283 ? -24.812 -14.922 -6.117 1 44.44 283 VAL B CA 1
ATOM 4551 C C . VAL B 1 283 ? -25.438 -14.641 -4.758 1 44.44 283 VAL B C 1
ATOM 4553 O O . VAL B 1 283 ? -24.906 -15.031 -3.719 1 44.44 283 VAL B O 1
ATOM 4556 N N . VAL B 1 284 ? -26.109 -13.562 -4.527 1 38.75 284 VAL B N 1
ATOM 4557 C CA . VAL B 1 284 ? -27.047 -13.508 -3.41 1 38.75 284 VAL B CA 1
ATOM 4558 C C . VAL B 1 284 ? -27.906 -14.766 -3.391 1 38.75 284 VAL B C 1
ATOM 4560 O O . VAL B 1 284 ? -28.641 -15.031 -4.344 1 38.75 284 VAL B O 1
ATOM 4563 N N . ASN B 1 285 ? -27.359 -15.812 -2.863 1 25.03 285 ASN B N 1
ATOM 4564 C CA . ASN B 1 285 ? -28.406 -16.797 -2.574 1 25.03 285 ASN B CA 1
ATOM 4565 C C . ASN B 1 285 ? -29.641 -16.125 -1.954 1 25.03 285 ASN B C 1
ATOM 4567 O O . ASN B 1 285 ? -29.578 -15.641 -0.827 1 25.03 285 ASN B O 1
ATOM 4571 N N . ALA B 1 286 ? -30.375 -15.438 -2.654 1 29.58 286 ALA B N 1
ATOM 4572 C CA . ALA B 1 286 ? -31.766 -15.297 -2.201 1 29.58 286 ALA B CA 1
ATOM 4573 C C . ALA B 1 286 ? -32.375 -16.656 -1.889 1 29.58 286 ALA B C 1
ATOM 4575 O O . ALA B 1 286 ? -32.719 -17.406 -2.801 1 29.58 286 ALA B O 1
ATOM 4576 N N . PHE B 1 287 ? -31.688 -17.266 -0.864 1 20.97 287 PHE B N 1
ATOM 4577 C CA . PHE B 1 287 ? -32.688 -18.141 -0.258 1 20.97 287 PHE B CA 1
ATOM 4578 C C . PHE B 1 287 ? -33.719 -17.328 0.487 1 20.97 287 PHE B C 1
ATOM 4580 O O . PHE B 1 287 ? -33.438 -16.281 1.047 1 20.97 287 PHE B O 1
#

pLDDT: mean 90.89, std 16.37, range [20.7, 98.94]

Foldseek 3Di:
DPPPPPPPPPPPPPPPVVAAAAEPVPDDPVDPHHYLVCLCVVFVCSVPQFFDDAEAEPVQAAADALQFFKDWFQQAPFDKWKWAAAQLWIKIADDQRTWMDGRNDPAIWGWGTKTKWAAALQDFTDQYHYNNDGAGMKMKIKTFGPPDDDPVVLLVALAGIEIEMAGEHADPDALVLCVLVLVQLLQHAAHGDMDMDGGDGNCSFDPDRVVQGKWKWWFHFDFDRNRRRRYIYIYTPDHHYHHSVSSNSSQARYHGNVRHGNRNSYHHHDDNNPTHMHIHPPPPPPD/DPPPPPPPPPPPPPPPPVAAAAEPVPDDPVDNHHYLVCLCVVFVLSPPQFFDDAEAEPVQAAADALQFFKDWFQQAPFDKWKWAAAQLWIKIADDQRTWMDGRNDPAIWGWGTKTKWAAALQDFTDQYHYNNDGAGMKMKIKTFGPPDDDPVVLLVALAGIEIEMAGEHADPDALVLCVLVLVQLLQHAAHGDMDMDGGDGNCSFDPDRVVQGKWKWWFHFDFDRNRRRRYIYIYTPDHHYHHSVSSNSSQARYHGNVRHGNRNSYHHHDDNNPTHMHIHPPPPPPD

InterPro domains:
  IPR001148 Alpha carbonic anhydrase domain [PF00194] (35-278)
  IPR001148 Alpha carbonic anhydrase domain [PS51144] (19-281)
  IPR001148 Alpha carbonic anhydrase domain [SM01057] (21-279)
  IPR018338 Carbonic anhydrase, alpha-class, conserved site [PS00162] (126-142)
  IPR023561 Carbonic anhydrase, alpha-class [PTHR18952] (19-276)
  IPR036398 Alpha carbonic anhydrase domain superfamily [G3DSA:3.10.200.10] (17-285)
  IPR036398 Alpha carbonic anhydrase domain superfamily [SSF51069] (31-277)
  IPR041874 Carbonic anhydrase, CA4/CA15 [cd03117] (48-277)

Radius of gyration: 27.94 Å; Cα contacts (8 Å, |Δi|>4): 1380; chains: 2; bounding box: 101×76×66 Å

Organism: Chanos chanos (NCBI:txid29144)

Nearest PDB structures (foldseek):
  5ku6-assembly3_C  TM=9.151E-01  e=1.270E-33  Homo sapiens
  5ku6-assembly5_B  TM=9.395E-01  e=7.215E-33  Homo sapiens
  5ipz-assembly1_A  TM=9.202E-01  e=7.027E-32  Homo sapiens
  8jif-assembly1_R  TM=9.318E-01  e=9.548E-30  Mus musculus
  8vzg-assembly1_A  TM=9.077E-01  e=8.470E-30  Homo sapiens

Sequence (574 aa):
MRSLLHCFSLLPLLYLCSAQWCYQSQYSCDQTCREPSHWYVEFSMCGGRRQSPINIVTHKVQSNISLGPFIFEGHTDTLNITVENMGHSAHFDLPPTVRVSGGGLQSRYKAVQFHFHWGENAGPGSEHTVDGERYPMELHIVHIKEKYSSLEEAEKDPEGIALLAFFFEESSKQNEHFNALIEALGRVRYHGNTSSIPVFRMSDLIPAANELSSYYRYIGSMTTPGCDEAVIWTVFRQTLPISHKQLVKVSQQLLFWTGRPMTNIFRPVQNLNGRTVSGTNSVVNAFMRSLLHCFSLLPLLYLCSAQWCYQSQYSCDQTCREPSHWYVEFSMCGGRRQSPINIVTHKVQSNISLGPFIFEGHTDTLNITVENMGHSAHFDLPPTVRVSGGGLQSRYKAVQFHFHWGENAGPGSEHTVDGERYPMELHIVHIKEKYSSLEEAEKDPEGIALLAFFFEESSKQNEHFNALIEALGRVRYHGNTSSIPVFRMSDLIPAANELSSYYRYIGSMTTPGCDEAVIWTVFRQTLPISHKQLVKVSQQLLFWTGRPMTNIFRPVQNLNGRTVSGTNSVVNAF